Protein AF-0000000081800039 (afdb_homodimer)

Radius of gyration: 27.24 Å; Cα contacts (8 Å, |Δi|>4): 952; chains: 2; bounding box: 46×74×78 Å

Sequence (646 aa):
MVSSIFQVYEIITMNFLQSLIPSRELVWPESHYGKAVTIFIGLASCYAIKRYKNALQRAKRYEVDQFKHTPGVILLHQFSRGKTCINLSPFAIKLETFFRLANIPYKVDCSVPFGPKGKCPWVNFEDGQPMGDSNFILDKIIAEEKAKGSTGRLPPGDALISVREQGALEGIRALMEEQLFWVVVYWRYCLDGCKSFLKSQRFPPFLNFAFPIFMGRGFLKRSRHHGIAVHSPQEIFHIYRKTLKALDDYLGDAEYFCGRLPGTADCGVFGSLAQLMWNAPDTPYKALLTGEFPRLAAYCVRMKERVYPDWDDLISQEYVAIKMVSSIFQVYEIITMNFLQSLIPSRELVWPESHYGKAVTIFIGLASCYAIKRYKNALQRAKRYEVDQFKHTPGVILLHQFSRGKTCINLSPFAIKLETFFRLANIPYKVDCSVPFGPKGKCPWVNFEDGQPMGDSNFILDKIIAEEKAKGSTGRLPPGDALISVREQGALEGIRALMEEQLFWVVVYWRYCLDGCKSFLKSQRFPPFLNFAFPIFMGRGFLKRSRHHGIAVHSPQEIFHIYRKTLKA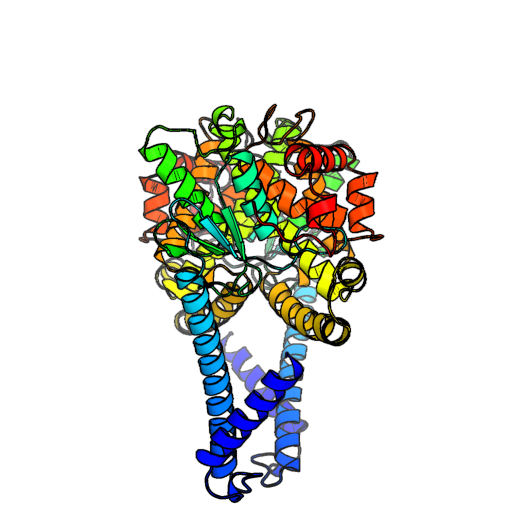LDDYLGDAEYFCGRLPGTADCGVFGSLAQLMWNAPDTPYKALLTGEFPRLAAYCVRMKERVYPDWDDLISQEYVAIK

InterPro domains:
  IPR012336 Thioredoxin-like fold [PF17172] (90-190)
  IPR026928 FAX/IsoI-like [SFLDG01200] (73-313)
  IPR033468 Metaxin, glutathione S-transferase domain [PF17171] (241-303)
  IPR036249 Thioredoxin-like superfamily [SSF52833] (88-140)
  IPR036282 Glutathione S-transferase, C-terminal domain superfamily [SSF47616] (234-306)
  IPR040079 Glutathione transferase family [SFLDS00019] (73-313)
  IPR050931 Mitochondrial Protein Transport Metaxin [PTHR12289] (70-313)

pLDDT: mean 83.5, std 20.31, range [25.29, 98.78]

Foldseek 3Di:
DVVVVVVVVCVCLVVVCCVVVPDPQLPPPPDPVSVVVNVVVVVVSVVVVVVVVVVVLVVVLVVCLVPVQDAQEKEKEAAAQWQFGLHLFLLSQLQLLLCLQLVRHYHYDDPRQQFPVGHDIWIQDNVSDIDDDSVVVVVVVVVVCVVVVHCNRWHPLVVVADPVLVVVLVVLLCLQPVQLVLLLLCCCQAVVLVVLQVVGGDDDPVCVVVVSVVSRVVSCVVSVVSPLNVDDPVVSVVSLLVSLVVVLVQCPPALANSGVTHGSSRSSLLSRVSCLCGRGPPDVSVCCCCPVRVSVVVSNVVSCCVRPVVRNLSSPPPNPPPD/DVVVVVVVVCVCLVVVCCVVVPDPQLPPPPDPVSVVVNVVVVVVSVVVVVVVVVVVLVVVLVVCLVPVQDAQEKEKEAAAQWQFGLHLFLLSQLQLLLCLQLVRHYHYDDPRQQFPVGHDIWIQDNVSDIDDDSVVVVVVVVVVCVVVVHCNRWHPLVVVADPVLVVVLVVLLCLQPVQLVLLLLCCCQAVVLVVLQVVGGDDDPVCVVVVSVVSRVVSCVVSVVSPLNVDDPVVSVVSLLVSLVVVLVQCPPALANSGVTHGSSRSSLLSRVSCLCGRGPPDVSVCCCCPVRVSVVVSNVVSCCVRPVVRNLSSPPPNPPPD

Secondary structure (DSSP, 8-state):
-HHHHHHHHHHHHHHHHHHHS-SGGGSS-SSHHHHHHHHHHHHHHHHHHHHHHHHHHHHHHHHHHHHH--TT-EEEE-PPP-SSSS-S-HHHHHHHHHHHHTT--EEEE-S----TTS-S-EEE-TT--EEE-HHHHHHHHHHHHHHHT--TTS-GGGGG--HHHHHHHHHHHHIIIIIIHHHHHHIIIIISTTHHHHHT----HHHHHHHHHHHHHHHHHHHHHHTGGGS-HHHHHHHHHHHHHHHHHHHTT-SBTTBSS--HHHHHHHHHHHHHHHSSTT-HHHHHHHHH-HHHHHHHHHHHHHH-TTHHHHTSTT-----/-HHHHHHHHHHHHHHHHHHHS-SGGGSS-SSHHHHHHHHHHHHHHHHHHHHHHHHHHHHHHHHHHHHH--TT-EEEE-PPP-SSSS-S-HHHHHHHHHHHHTT--EEEE-S----TTS-S-EEE-TT--EEE-HHHHHHHHHHHHHHTT--TTS-GGGGG--HHHHHHHHHHHHIIIIIIHHHHHHIIIIISTTHHHHHT----HHHHHHHHHHHHHHHHHHHHHHTGGGS-HHHHHHHHHHHHHHHHHHHTT-SBTTBSS--HHHHHHHHHHHHHHHSSTT-HHHHHHHHH-HHHHHHHHHHHHHH-TTHHHHTSTT-----

Organism: Hyalella azteca (NCBI:txid294128)

Nearest PDB structures (foldseek):
  3ubk-assembly1_A  TM=6.617E-01  e=1.914E-06  Leptospira interrogans serovar Lai str. 56601
  4xt0-assembly1_A-2  TM=6.386E-01  e=3.056E-06  Sphingobium sp. SYK-6
  4png-assembly1_A  TM=5.728E-01  e=1.244E-05  Drosophila melanogaster
  8k2p-assembly1_A  TM=6.434E-01  e=2.411E-04  Colletotrichum tofieldiae
  3ubk-assembly1_A  TM=6.617E-01  e=1.914E-06  Leptospira interrogans serovar Lai str. 56601

Structure (mmCIF, N/CA/C/O backbone):
data_AF-0000000081800039-model_v1
#
loop_
_entity.id
_entity.type
_entity.pdbx_description
1 polymer 'Failed axon connections homolog'
#
loop_
_atom_site.group_PDB
_atom_site.id
_atom_site.type_symbol
_atom_site.label_atom_id
_atom_site.label_alt_id
_atom_site.label_comp_id
_atom_site.label_asym_id
_atom_site.label_entity_id
_atom_site.label_seq_id
_atom_site.pdbx_PDB_ins_code
_atom_site.Cartn_x
_atom_site.Cartn_y
_atom_site.Cartn_z
_atom_site.occupancy
_atom_site.B_iso_or_equiv
_atom_site.auth_seq_id
_atom_site.auth_comp_id
_atom_site.auth_asym_id
_atom_site.auth_atom_id
_atom_site.pdbx_PDB_model_num
ATOM 1 N N . MET A 1 1 ? 5.235 22.314 33.728 1 25.37 1 MET A N 1
ATOM 2 C CA . MET A 1 1 ? 3.897 21.784 33.972 1 25.37 1 MET A CA 1
ATOM 3 C C . MET A 1 1 ? 3.84 20.29 33.668 1 25.37 1 MET A C 1
ATOM 5 O O . MET A 1 1 ? 2.977 19.58 34.186 1 25.37 1 MET A O 1
ATOM 9 N N . VAL A 1 2 ? 4.815 19.831 32.882 1 30.84 2 VAL A N 1
ATOM 10 C CA . VAL A 1 2 ? 4.945 18.433 32.484 1 30.84 2 VAL A CA 1
ATOM 11 C C . VAL A 1 2 ? 5.578 17.63 33.618 1 30.84 2 VAL A C 1
ATOM 13 O O . VAL A 1 2 ? 5.276 16.447 33.794 1 30.84 2 VAL A O 1
ATOM 16 N N . SER A 1 3 ? 6.399 18.248 34.445 1 36.48 3 SER A N 1
ATOM 17 C CA . SER A 1 3 ? 7.013 17.569 35.581 1 36.48 3 SER A CA 1
ATOM 18 C C . SER A 1 3 ? 5.967 17.167 36.616 1 36.48 3 SER A C 1
ATOM 20 O O . SER A 1 3 ? 6.06 16.093 37.215 1 36.48 3 SER A O 1
ATOM 22 N N . SER A 1 4 ? 4.932 18.09 36.72 1 36.6 4 SER A N 1
ATOM 23 C CA . SER A 1 4 ? 3.949 17.903 37.782 1 36.6 4 SER A CA 1
ATOM 24 C C . SER A 1 4 ? 2.95 16.807 37.425 1 36.6 4 SER A C 1
ATOM 26 O O . SER A 1 4 ? 2.491 16.069 38.299 1 36.6 4 SER A O 1
ATOM 28 N N . ILE A 1 5 ? 2.683 16.644 36.121 1 32.26 5 ILE A N 1
ATOM 29 C CA . ILE A 1 5 ? 1.642 15.695 35.745 1 32.26 5 ILE A CA 1
ATOM 30 C C . ILE A 1 5 ? 2.191 14.272 35.813 1 32.26 5 ILE A C 1
ATOM 32 O O . ILE A 1 5 ? 1.505 13.356 36.272 1 32.26 5 ILE A O 1
ATOM 36 N N . PHE A 1 6 ? 3.473 14.016 35.589 1 36.51 6 PHE A N 1
ATOM 37 C CA . PHE A 1 6 ? 4.074 12.704 35.796 1 36.51 6 PHE A CA 1
ATOM 38 C C . PHE A 1 6 ? 4.1 12.348 37.278 1 36.51 6 PHE A C 1
ATOM 40 O O . PHE A 1 6 ? 3.906 11.188 37.647 1 36.51 6 PHE A O 1
ATOM 47 N N . GLN A 1 7 ? 4.278 13.366 38.124 1 37 7 GLN A N 1
ATOM 48 C CA . GLN A 1 7 ? 4.271 13.13 39.563 1 37 7 GLN A CA 1
ATOM 49 C C . GLN A 1 7 ? 2.876 12.752 40.052 1 37 7 GLN A C 1
ATOM 51 O O . GLN A 1 7 ? 2.725 11.856 40.886 1 37 7 GLN A O 1
ATOM 56 N N . VAL A 1 8 ? 1.864 13.343 39.434 1 37.46 8 VAL A N 1
ATOM 57 C CA . VAL A 1 8 ? 0.501 13.058 39.869 1 37.46 8 VAL A CA 1
ATOM 58 C C . VAL A 1 8 ? 0.077 11.678 39.371 1 37.46 8 VAL A C 1
ATOM 60 O O . VAL A 1 8 ? -0.529 10.902 40.113 1 37.46 8 VAL A O 1
ATOM 63 N N . TYR A 1 9 ? 0.511 11.294 38.206 1 35.19 9 TYR A N 1
ATOM 64 C CA . TYR A 1 9 ? 0.153 9.981 37.682 1 35.19 9 TYR A CA 1
ATOM 65 C C . TYR A 1 9 ? 0.845 8.873 38.468 1 35.19 9 TYR A C 1
ATOM 67 O O . TYR A 1 9 ? 0.241 7.836 38.754 1 35.19 9 TYR A O 1
ATOM 75 N N . GLU A 1 10 ? 2.1 9.004 38.838 1 38.59 10 GLU A N 1
ATOM 76 C CA . GLU A 1 10 ? 2.753 8.056 39.736 1 38.59 10 GLU A CA 1
ATOM 77 C C . GLU A 1 10 ? 2.019 7.966 41.071 1 38.59 10 GLU A C 1
ATOM 79 O O . GLU A 1 10 ? 1.805 6.871 41.595 1 38.59 10 GLU A O 1
ATOM 84 N N . ILE A 1 11 ? 1.567 9.13 41.486 1 38.72 11 ILE A N 1
ATOM 85 C CA . ILE A 1 11 ? 0.895 9.164 42.78 1 38.72 11 ILE A CA 1
ATOM 86 C C . ILE A 1 11 ? -0.474 8.497 42.669 1 38.72 11 ILE A C 1
ATOM 88 O O . ILE A 1 11 ? -0.845 7.682 43.517 1 38.72 11 ILE A O 1
ATOM 92 N N . ILE A 1 12 ? -1.167 8.777 41.571 1 39.24 12 ILE A N 1
ATOM 93 C CA . ILE A 1 12 ? -2.514 8.222 41.482 1 39.24 12 ILE A CA 1
ATOM 94 C C . ILE A 1 12 ? -2.436 6.722 41.206 1 39.24 12 ILE A C 1
ATOM 96 O O . ILE A 1 12 ? -3.138 5.93 41.839 1 39.24 12 ILE A O 1
ATOM 100 N N . THR A 1 13 ? -1.511 6.364 40.308 1 39.95 13 THR A N 1
ATOM 101 C CA . THR A 1 13 ? -1.377 4.934 40.056 1 39.95 13 THR A CA 1
ATOM 102 C C . THR A 1 13 ? -0.859 4.212 41.297 1 39.95 13 THR A C 1
ATOM 104 O O . THR A 1 13 ? -1.351 3.137 41.647 1 39.95 13 THR A O 1
ATOM 107 N N . MET A 1 14 ? 0.099 4.855 41.913 1 39.78 14 MET A N 1
ATOM 108 C CA . MET A 1 14 ? 0.587 4.251 43.15 1 39.78 14 MET A CA 1
ATOM 109 C C . MET A 1 14 ? -0.498 4.254 44.222 1 39.78 14 MET A C 1
ATOM 111 O O . MET A 1 14 ? -0.669 3.267 44.94 1 39.78 14 MET A O 1
ATOM 115 N N . ASN A 1 15 ? -1.207 5.367 44.298 1 40.31 15 ASN A N 1
ATOM 116 C CA . ASN A 1 15 ? -2.276 5.416 45.29 1 40.31 15 ASN A CA 1
ATOM 117 C C . ASN A 1 15 ? -3.415 4.466 44.933 1 40.31 15 ASN A C 1
ATOM 119 O O . ASN A 1 15 ? -3.965 3.793 45.807 1 40.31 15 ASN A O 1
ATOM 123 N N . PHE A 1 16 ? -3.808 4.447 43.664 1 40.33 16 PHE A N 1
ATOM 124 C CA . PHE A 1 16 ? -4.88 3.549 43.25 1 40.33 16 PHE A CA 1
ATOM 125 C C . PHE A 1 16 ? -4.466 2.093 43.429 1 40.33 16 PHE A C 1
ATOM 127 O O . PHE A 1 16 ? -5.234 1.284 43.954 1 40.33 16 PHE A O 1
ATOM 134 N N . LEU A 1 17 ? -3.268 1.771 42.953 1 40.69 17 LEU A N 1
ATOM 135 C CA . LEU A 1 17 ? -2.762 0.437 43.256 1 40.69 17 LEU A CA 1
ATOM 136 C C . LEU A 1 17 ? -2.716 0.203 44.762 1 40.69 17 LEU A C 1
ATOM 138 O O . LEU A 1 17 ? -3.013 -0.897 45.234 1 40.69 17 LEU A O 1
ATOM 142 N N . GLN A 1 18 ? -2.312 1.227 45.421 1 39.79 18 GLN A N 1
ATOM 143 C CA . GLN A 1 18 ? -2.31 1.128 46.877 1 39.79 18 GLN A CA 1
ATOM 144 C C . GLN A 1 18 ? -3.727 0.956 47.419 1 39.79 18 GLN A C 1
ATOM 146 O O . GLN A 1 18 ? -3.932 0.289 48.435 1 39.79 18 GLN A O 1
ATOM 151 N N . SER A 1 19 ? -4.677 1.7 46.871 1 41.22 19 SER A N 1
ATOM 152 C CA . SER A 1 19 ? -6.034 1.568 47.392 1 41.22 19 SER A CA 1
ATOM 153 C C . SER A 1 19 ? -6.629 0.207 47.048 1 41.22 19 SER A C 1
ATOM 155 O O . SER A 1 19 ? -7.463 -0.318 47.789 1 41.22 19 SER A O 1
ATOM 157 N N . LEU A 1 20 ? -6.502 -0.237 45.818 1 39.31 20 LEU A N 1
ATOM 158 C CA . LEU A 1 20 ? -7.097 -1.512 45.431 1 39.31 20 LEU A CA 1
ATOM 159 C C . LEU A 1 20 ? -6.352 -2.677 46.072 1 39.31 20 LEU A C 1
ATOM 161 O O . LEU A 1 20 ? -6.897 -3.776 46.196 1 39.31 20 LEU A O 1
ATOM 165 N N . ILE A 1 21 ? -5.015 -2.59 46.016 1 38.32 21 ILE A N 1
ATOM 166 C CA . ILE A 1 21 ? -4.283 -3.645 46.711 1 38.32 21 ILE A CA 1
ATOM 167 C C . ILE A 1 21 ? -4.129 -3.28 48.186 1 38.32 21 ILE A C 1
ATOM 169 O O . ILE A 1 21 ? -3.394 -2.35 48.528 1 38.32 21 ILE A O 1
ATOM 173 N N . PRO A 1 22 ? -5.256 -3.445 48.948 1 35.09 22 PRO A N 1
ATOM 174 C CA . PRO A 1 22 ? -5.038 -3.15 50.366 1 35.09 22 PRO A CA 1
ATOM 175 C C . PRO A 1 22 ? -3.64 -3.541 50.842 1 35.09 22 PRO A C 1
ATOM 177 O O . PRO A 1 22 ? -2.949 -2.733 51.468 1 35.09 22 PRO A O 1
ATOM 180 N N . SER A 1 23 ? -3.619 -4.883 51.487 1 36.12 23 SER A N 1
ATOM 181 C CA . SER A 1 23 ? -2.516 -5.362 52.313 1 36.12 23 SER A CA 1
ATOM 182 C C . SER A 1 23 ? -1.24 -5.522 51.493 1 36.12 23 SER A C 1
ATOM 184 O O . SER A 1 23 ? -1.29 -5.927 50.33 1 36.12 23 SER A O 1
ATOM 186 N N . ARG A 1 24 ? 0.014 -4.94 51.925 1 36.71 24 ARG A N 1
ATOM 187 C CA . ARG A 1 24 ? 1.427 -4.994 51.564 1 36.71 24 ARG A CA 1
ATOM 188 C C . ARG A 1 24 ? 1.789 -6.35 50.969 1 36.71 24 ARG A C 1
ATOM 190 O O . ARG A 1 24 ? 2.911 -6.548 50.499 1 36.71 24 ARG A O 1
ATOM 197 N N . GLU A 1 25 ? 0.974 -7.391 51.321 1 35.09 25 GLU A N 1
ATOM 198 C CA . GLU A 1 25 ? 1.341 -8.776 51.04 1 35.09 25 GLU A CA 1
ATOM 199 C C . GLU A 1 25 ? 1.213 -9.09 49.552 1 35.09 25 GLU A C 1
ATOM 201 O O . GLU A 1 25 ? 1.338 -10.246 49.144 1 35.09 25 GLU A O 1
ATOM 206 N N . LEU A 1 26 ? 0.618 -8.295 48.802 1 38.69 26 LEU A N 1
ATOM 207 C CA . LEU A 1 26 ? 0.371 -8.627 47.403 1 38.69 26 LEU A CA 1
ATOM 208 C C . LEU A 1 26 ? 1.673 -8.638 46.609 1 38.69 26 LEU A C 1
ATOM 210 O O . LEU A 1 26 ? 1.653 -8.66 45.376 1 38.69 26 LEU A O 1
ATOM 214 N N . VAL A 1 27 ? 2.783 -8.112 47.262 1 35.82 27 VAL A N 1
ATOM 215 C CA . VAL A 1 27 ? 4.079 -8.232 46.604 1 35.82 27 VAL A CA 1
ATOM 216 C C . VAL A 1 27 ? 4.206 -9.611 45.96 1 35.82 27 VAL A C 1
ATOM 218 O O . VAL A 1 27 ? 3.385 -10.497 46.208 1 35.82 27 VAL A O 1
ATOM 221 N N . TRP A 1 28 ? 5.541 -10.252 46.179 1 39.25 28 TRP A N 1
ATOM 222 C CA . TRP A 1 28 ? 6.113 -11.462 45.598 1 39.25 28 TRP A CA 1
ATOM 223 C C . TRP A 1 28 ? 5.317 -12.694 46.015 1 39.25 28 TRP A C 1
ATOM 225 O O . TRP A 1 28 ? 5.486 -13.204 47.125 1 39.25 28 TRP A O 1
ATOM 235 N N . PRO A 1 29 ? 4.131 -12.949 45.539 1 45.16 29 PRO A N 1
ATOM 236 C CA . PRO A 1 29 ? 3.302 -14.001 46.132 1 45.16 29 PRO A CA 1
ATOM 237 C C . PRO A 1 29 ? 3.961 -15.377 46.068 1 45.16 29 PRO A C 1
ATOM 239 O O . PRO A 1 29 ? 4.613 -15.708 45.074 1 45.16 29 PRO A O 1
ATOM 242 N N . GLU A 1 30 ? 4.527 -15.89 47.118 1 48.54 30 GLU A N 1
ATOM 243 C CA . GLU A 1 30 ? 5.107 -17.221 47.263 1 48.54 30 GLU A CA 1
ATOM 244 C C . GLU A 1 30 ? 4.215 -18.284 46.627 1 48.54 30 GLU A C 1
ATOM 246 O O . GLU A 1 30 ? 4.703 -19.326 46.183 1 48.54 30 GLU A O 1
ATOM 251 N N . SER A 1 31 ? 2.881 -18.19 46.606 1 48.78 31 SER A N 1
ATOM 252 C CA . SER A 1 31 ? 2.008 -19.249 46.11 1 48.78 31 SER A CA 1
ATOM 253 C C . SER A 1 31 ? 1.636 -19.02 44.649 1 48.78 31 SER A C 1
ATOM 255 O O . SER A 1 31 ? 1.702 -17.892 44.155 1 48.78 31 SER A O 1
ATOM 257 N N . HIS A 1 32 ? 1.542 -20.163 43.821 1 49.86 32 HIS A N 1
ATOM 258 C CA . HIS A 1 32 ? 1.099 -20.125 42.432 1 49.86 32 HIS A CA 1
ATOM 259 C C . HIS A 1 32 ? -0.127 -19.232 42.269 1 49.86 32 HIS A C 1
ATOM 261 O O . HIS A 1 32 ? -0.242 -18.504 41.281 1 49.86 32 HIS A O 1
ATOM 267 N N . TYR A 1 33 ? -0.957 -19.368 43.353 1 51.63 33 TYR A N 1
ATOM 268 C CA . TYR A 1 33 ? -2.156 -18.538 43.359 1 51.63 33 TYR A CA 1
ATOM 269 C C . TYR A 1 33 ? -1.799 -17.063 43.495 1 51.63 33 TYR A C 1
ATOM 271 O O . TYR A 1 33 ? -2.393 -16.21 42.832 1 51.63 33 TYR A O 1
ATOM 279 N N . GLY A 1 34 ? -0.883 -16.818 44.207 1 49.63 34 GLY A N 1
ATOM 280 C CA . GLY A 1 34 ? -0.464 -15.439 44.403 1 49.63 34 GLY A CA 1
ATOM 281 C C . GLY A 1 34 ? 0.16 -14.823 43.165 1 49.63 34 GLY A C 1
ATOM 282 O O . GLY A 1 34 ? -0.112 -13.666 42.837 1 49.63 34 GLY A O 1
ATOM 283 N N . LYS A 1 35 ? 0.917 -15.608 42.449 1 51.29 35 LYS A N 1
ATOM 284 C CA . LYS A 1 35 ? 1.538 -15.128 41.218 1 51.29 35 LYS A CA 1
ATOM 285 C C . LYS A 1 35 ? 0.489 -14.861 40.141 1 51.29 35 LYS A C 1
ATOM 287 O O . LYS A 1 35 ? 0.547 -13.843 39.449 1 51.29 35 LYS A O 1
ATOM 292 N N . ALA A 1 36 ? -0.396 -15.877 40.125 1 54.34 36 ALA A N 1
ATOM 293 C CA . ALA A 1 36 ? -1.484 -15.683 39.169 1 54.34 36 ALA A CA 1
ATOM 294 C C . ALA A 1 36 ? -2.268 -14.412 39.481 1 54.34 36 ALA A C 1
ATOM 296 O O . ALA A 1 36 ? -2.607 -13.647 38.575 1 54.34 36 ALA A O 1
ATOM 297 N N . VAL A 1 37 ? -2.414 -14.187 40.717 1 55.21 37 VAL A N 1
ATOM 298 C CA . VAL A 1 37 ? -3.164 -13.013 41.153 1 55.21 37 VAL A CA 1
ATOM 299 C C . VAL A 1 37 ? -2.358 -11.748 40.865 1 55.21 37 VAL A C 1
ATOM 301 O O . VAL A 1 37 ? -2.91 -10.742 40.413 1 55.21 37 VAL A O 1
ATOM 304 N N . THR A 1 38 ? -1.085 -11.85 40.972 1 53.27 38 THR A N 1
ATOM 305 C CA . THR A 1 38 ? -0.231 -10.697 40.709 1 53.27 38 THR A CA 1
ATOM 306 C C . THR A 1 38 ? -0.217 -10.363 39.22 1 53.27 38 THR A C 1
ATOM 308 O O . THR A 1 38 ? -0.294 -9.192 38.841 1 53.27 38 THR A O 1
ATOM 311 N N . ILE A 1 39 ? -0.075 -11.437 38.484 1 54.27 39 ILE A N 1
ATOM 312 C CA . ILE A 1 39 ? -0.104 -11.224 37.042 1 54.27 39 ILE A CA 1
ATOM 313 C C . ILE A 1 39 ? -1.457 -10.646 36.633 1 54.27 39 ILE A C 1
ATOM 315 O O . ILE A 1 39 ? -1.522 -9.708 35.834 1 54.27 39 ILE A O 1
ATOM 319 N N . PHE A 1 40 ? -2.41 -11.219 37.327 1 55.48 40 PHE A N 1
ATOM 320 C CA . PHE A 1 40 ? -3.747 -10.721 37.025 1 55.48 40 PHE A CA 1
ATOM 321 C C . PHE A 1 40 ? -3.887 -9.261 37.438 1 55.48 40 PHE A C 1
ATOM 323 O O . PHE A 1 40 ? -4.429 -8.447 36.687 1 55.48 40 PHE A O 1
ATOM 330 N N . ILE A 1 41 ? -3.371 -8.955 38.566 1 55.01 41 ILE A N 1
ATOM 331 C CA . ILE A 1 41 ? -3.443 -7.583 39.056 1 55.01 41 ILE A CA 1
ATOM 332 C C . ILE A 1 41 ? -2.601 -6.672 38.166 1 55.01 41 ILE A C 1
ATOM 334 O O . ILE A 1 41 ? -3.014 -5.555 37.843 1 55.01 41 ILE A O 1
ATOM 338 N N . GLY A 1 42 ? -1.503 -7.181 37.785 1 54.19 42 GLY A N 1
ATOM 339 C CA . GLY A 1 42 ? -0.665 -6.415 36.876 1 54.19 42 GLY A CA 1
ATOM 340 C C . GLY A 1 42 ? -1.33 -6.139 35.541 1 54.19 42 GLY A C 1
ATOM 341 O O . GLY A 1 42 ? -1.316 -5.005 35.057 1 54.19 42 GLY A O 1
ATOM 342 N N . LEU A 1 43 ? -1.872 -7.241 35.051 1 57.33 43 LEU A N 1
ATOM 343 C CA . LEU A 1 43 ? -2.58 -7.095 33.784 1 57.33 43 LEU A CA 1
ATOM 344 C C . LEU A 1 43 ? -3.79 -6.18 33.94 1 57.33 43 LEU A C 1
ATOM 346 O O . LEU A 1 43 ? -4.058 -5.345 33.073 1 57.33 43 LEU A O 1
ATOM 350 N N . ALA A 1 44 ? -4.426 -6.436 35.035 1 56.7 44 ALA A N 1
ATOM 351 C CA . ALA A 1 44 ? -5.581 -5.591 35.332 1 56.7 44 ALA A CA 1
ATOM 352 C C . ALA A 1 44 ? -5.162 -4.135 35.515 1 56.7 44 ALA A C 1
ATOM 354 O O . ALA A 1 44 ? -5.845 -3.222 35.044 1 56.7 44 ALA A O 1
ATOM 355 N N . SER A 1 45 ? -4.041 -3.936 36.083 1 57.06 45 SER A N 1
ATOM 356 C CA . SER A 1 45 ? -3.536 -2.582 36.28 1 57.06 45 SER A CA 1
ATOM 357 C C . SER A 1 45 ? -3.115 -1.951 34.957 1 57.06 45 SER A C 1
ATOM 359 O O . SER A 1 45 ? -3.409 -0.782 34.698 1 57.06 45 SER A O 1
ATOM 361 N N . CYS A 1 46 ? -2.44 -2.739 34.126 1 58.25 46 CYS A N 1
ATOM 362 C CA . CYS A 1 46 ? -2.046 -2.236 32.814 1 58.25 46 CYS A CA 1
ATOM 363 C C . CYS A 1 46 ? -3.268 -1.901 31.969 1 58.25 46 CYS A C 1
ATOM 365 O O . CYS A 1 46 ? -3.297 -0.871 31.292 1 58.25 46 CYS A O 1
ATOM 367 N N . TYR A 1 47 ? -4.165 -2.79 32.065 1 58.95 47 TYR A N 1
ATOM 368 C CA . TYR A 1 47 ? -5.42 -2.54 31.364 1 58.95 47 TYR A CA 1
ATOM 369 C C . TYR A 1 47 ? -6.112 -1.297 31.909 1 58.95 47 TYR A C 1
ATOM 371 O O . TYR A 1 47 ? -6.605 -0.466 31.142 1 58.95 47 TYR A O 1
ATOM 379 N N . ALA A 1 48 ? -6.134 -1.225 33.198 1 58.23 48 ALA A N 1
ATOM 380 C CA . ALA A 1 48 ? -6.748 -0.066 33.84 1 58.23 48 ALA A CA 1
ATOM 381 C C . ALA A 1 48 ? -6.012 1.219 33.471 1 58.23 48 ALA A C 1
ATOM 383 O O . ALA A 1 48 ? -6.64 2.247 33.206 1 58.23 48 ALA A O 1
ATOM 384 N N . ILE A 1 49 ? -4.742 1.142 33.351 1 57.16 49 ILE A N 1
ATOM 385 C CA . ILE A 1 49 ? -3.938 2.301 32.977 1 57.16 49 ILE A CA 1
ATOM 386 C C . ILE A 1 49 ? -4.219 2.676 31.523 1 57.16 49 ILE A C 1
ATOM 388 O O . ILE A 1 49 ? -4.406 3.852 31.204 1 57.16 49 ILE A O 1
ATOM 392 N N . LYS A 1 50 ? -4.245 1.663 30.745 1 58.35 50 LYS A N 1
ATOM 393 C CA . LYS A 1 50 ? -4.563 1.912 29.342 1 58.35 50 LYS A CA 1
ATOM 394 C C . LYS A 1 50 ? -5.952 2.528 29.195 1 58.35 50 LYS A C 1
ATOM 396 O O . LYS A 1 50 ? -6.138 3.476 28.429 1 58.35 50 LYS A O 1
ATOM 401 N N . ARG A 1 51 ? -6.848 1.957 29.925 1 59.68 51 ARG A N 1
ATOM 402 C CA . ARG A 1 51 ? -8.208 2.483 29.877 1 59.68 51 ARG A CA 1
ATOM 403 C C . ARG A 1 51 ? -8.265 3.905 30.427 1 59.68 51 ARG A C 1
ATOM 405 O O . ARG A 1 51 ? -8.984 4.753 29.896 1 59.68 51 ARG A O 1
ATOM 412 N N . TYR A 1 52 ? -7.584 4.08 31.456 1 57.63 52 TYR A N 1
ATOM 413 C CA . TYR A 1 52 ? -7.535 5.41 32.053 1 57.63 52 TYR A CA 1
ATOM 414 C C . TYR A 1 52 ? -6.902 6.414 31.096 1 57.63 52 TYR A C 1
ATOM 416 O O . TYR A 1 52 ? -7.422 7.516 30.909 1 57.63 52 TYR A O 1
ATOM 424 N N . LYS A 1 53 ? -5.861 6.01 30.435 1 60 53 LYS A N 1
ATOM 425 C CA . LYS A 1 53 ? -5.207 6.875 29.458 1 60 53 LYS A CA 1
ATOM 426 C C . LYS A 1 53 ? -6.136 7.184 28.288 1 60 53 LYS A C 1
ATOM 428 O O . LYS A 1 53 ? -6.209 8.327 27.831 1 60 53 LYS A O 1
ATOM 433 N N . ASN A 1 54 ? -6.825 6.211 27.892 1 62.99 54 ASN A N 1
ATOM 434 C CA . ASN A 1 54 ? -7.794 6.416 26.821 1 62.99 54 ASN A CA 1
ATOM 435 C C . ASN A 1 54 ? -8.904 7.373 27.245 1 62.99 54 ASN A C 1
ATOM 437 O O . ASN A 1 54 ? -9.343 8.211 26.455 1 62.99 54 ASN A O 1
ATOM 441 N N . ALA A 1 55 ? -9.267 7.143 28.494 1 60.73 55 ALA A N 1
ATOM 442 C CA . ALA A 1 55 ? -10.319 8.008 29.022 1 60.73 55 ALA A CA 1
ATOM 443 C C . ALA A 1 55 ? -9.839 9.453 29.129 1 60.73 55 ALA A C 1
ATOM 445 O O . ALA A 1 55 ? -10.578 10.385 28.805 1 60.73 55 ALA A O 1
ATOM 446 N N . LEU A 1 56 ? -8.62 9.576 29.52 1 61.53 56 LEU A N 1
ATOM 447 C CA . LEU A 1 56 ? -8.053 10.916 29.623 1 61.53 56 LEU A CA 1
ATOM 448 C C . LEU A 1 56 ? -7.934 11.564 28.248 1 61.53 56 LEU A C 1
ATOM 450 O O . LEU A 1 56 ? -8.233 12.749 28.087 1 61.53 56 LEU A O 1
ATOM 454 N N . GLN A 1 57 ? -7.534 10.813 27.333 1 64.23 57 GLN A N 1
ATOM 455 C CA . GLN A 1 57 ? -7.405 11.331 25.975 1 64.23 57 GLN A CA 1
ATOM 456 C C . GLN A 1 57 ? -8.764 11.733 25.408 1 64.23 57 GLN A C 1
ATOM 458 O O . GLN A 1 57 ? -8.882 12.759 24.734 1 64.23 57 GLN A O 1
ATOM 463 N N . ARG A 1 58 ? -9.691 10.949 25.741 1 66.15 58 ARG A N 1
ATOM 464 C CA . ARG A 1 58 ? -11.042 11.275 25.297 1 66.15 58 ARG A CA 1
ATOM 465 C C . ARG A 1 58 ? -11.541 12.555 25.958 1 66.15 58 ARG A C 1
ATOM 467 O O . ARG A 1 58 ? -12.175 13.389 25.308 1 66.15 58 ARG A O 1
ATOM 474 N N . ALA A 1 59 ? -11.268 12.637 27.228 1 61.52 59 ALA A N 1
ATOM 475 C CA . ALA A 1 59 ? -11.681 13.831 27.959 1 61.52 59 ALA A CA 1
ATOM 476 C C . ALA A 1 59 ? -11.01 15.08 27.394 1 61.52 59 ALA A C 1
ATOM 478 O O . ALA A 1 59 ? -11.654 16.12 27.235 1 61.52 59 ALA A O 1
ATOM 479 N N . LYS A 1 60 ? -9.826 14.969 27.113 1 66.64 60 LYS A N 1
ATOM 480 C CA . LYS A 1 60 ? -9.097 16.096 26.539 1 66.64 60 LYS A CA 1
ATOM 481 C C . LYS A 1 60 ? -9.647 16.464 25.164 1 66.64 60 LYS A C 1
ATOM 483 O O . LYS A 1 60 ? -9.776 17.645 24.837 1 66.64 60 LYS A O 1
ATOM 488 N N . ARG A 1 61 ? -9.968 15.524 24.409 1 68.23 61 ARG A N 1
ATOM 489 C CA . ARG A 1 61 ? -10.549 15.769 23.093 1 68.23 61 ARG A CA 1
ATOM 490 C C . ARG A 1 61 ? -11.87 16.522 23.21 1 68.23 61 ARG A C 1
ATOM 492 O O . ARG A 1 61 ? -12.139 17.439 22.431 1 68.23 61 ARG A O 1
ATOM 499 N N . TYR A 1 62 ? -12.574 16.014 24.159 1 63.69 62 TYR A N 1
ATOM 500 C CA . TYR A 1 62 ? -13.871 16.644 24.378 1 63.69 62 TYR A CA 1
ATOM 501 C C . TYR A 1 62 ? -13.706 18.099 24.798 1 63.69 62 TYR A C 1
ATOM 503 O O . TYR A 1 62 ? -14.457 18.97 24.352 1 63.69 62 TYR A O 1
ATOM 511 N N . GLU A 1 63 ? -12.758 18.294 25.615 1 61.7 63 GLU A N 1
ATOM 512 C CA . GLU A 1 63 ? -12.511 19.652 26.09 1 61.7 63 GLU A CA 1
ATOM 513 C C . GLU A 1 63 ? -12.083 20.568 24.948 1 61.7 63 GLU A C 1
ATOM 515 O O . GLU A 1 63 ? -12.555 21.702 24.844 1 61.7 63 GLU A O 1
ATOM 520 N N . VAL A 1 64 ? -11.244 20.084 24.161 1 64.13 64 VAL A N 1
ATOM 521 C CA . VAL A 1 64 ? -10.76 20.881 23.038 1 64.13 64 VAL A CA 1
ATOM 522 C C . VAL A 1 64 ? -11.908 21.164 22.072 1 64.13 64 VAL A C 1
ATOM 524 O O . VAL A 1 64 ? -12.022 22.271 21.541 1 64.13 64 VAL A O 1
ATOM 527 N N . ASP A 1 65 ? -12.7 20.176 21.873 1 60.7 65 ASP A N 1
ATOM 528 C CA . ASP A 1 65 ? -13.847 20.296 20.978 1 60.7 65 ASP A CA 1
ATOM 529 C C . ASP A 1 65 ? -14.764 21.438 21.411 1 60.7 65 ASP A C 1
ATOM 531 O O . ASP A 1 65 ? -15.261 22.193 20.573 1 60.7 65 ASP A O 1
ATOM 535 N N . GLN A 1 66 ? -14.984 21.515 22.647 1 58.04 66 GLN A N 1
ATOM 536 C CA . GLN A 1 66 ? -15.926 22.498 23.172 1 58.04 66 GLN A CA 1
ATOM 537 C C . GLN A 1 66 ? -15.338 23.905 23.123 1 58.04 66 GLN A C 1
ATOM 539 O O . GLN A 1 66 ? -16.063 24.88 22.914 1 58.04 66 GLN A O 1
ATOM 544 N N . PHE A 1 67 ? -14.048 23.977 23.208 1 55.81 67 PHE A N 1
ATOM 545 C CA . PHE A 1 67 ? -13.511 25.312 23.443 1 55.81 67 PHE A CA 1
ATOM 546 C C . PHE A 1 67 ? -12.929 25.895 22.161 1 55.81 67 PHE A C 1
ATOM 548 O O . PHE A 1 67 ? -12.791 27.113 22.033 1 55.81 67 PHE A O 1
ATOM 555 N N . LYS A 1 68 ? -12.785 25.048 21.229 1 64.19 68 LYS A N 1
ATOM 556 C CA . LYS A 1 68 ? -12.066 25.578 20.074 1 64.19 68 LYS A CA 1
ATOM 557 C C . LYS A 1 68 ? -12.941 25.556 18.824 1 64.19 68 LYS A C 1
ATOM 559 O O . LYS A 1 68 ? -12.477 25.883 17.729 1 64.19 68 LYS A O 1
ATOM 564 N N . HIS A 1 69 ? -14.223 25.33 19.097 1 71.64 69 HIS A N 1
ATOM 565 C CA . HIS A 1 69 ? -15.082 25.195 17.926 1 71.64 69 HIS A CA 1
ATOM 566 C C . HIS A 1 69 ? -15.522 26.559 17.405 1 71.64 69 HIS A C 1
ATOM 568 O O . HIS A 1 69 ? -16.044 27.379 18.164 1 71.64 69 HIS A O 1
ATOM 574 N N . THR A 1 70 ? -15.087 26.999 16.276 1 74.58 70 THR A N 1
ATOM 575 C CA . THR A 1 70 ? -15.532 28.166 15.521 1 74.58 70 THR A CA 1
ATOM 576 C C . THR A 1 70 ? -16.422 27.747 14.354 1 74.58 70 THR A C 1
ATOM 578 O O . THR A 1 70 ? -16.025 26.924 13.527 1 74.58 70 THR A O 1
ATOM 581 N N . PRO A 1 71 ? -17.644 28.28 14.362 1 79.22 71 PRO A N 1
ATOM 582 C CA . PRO A 1 71 ? -18.551 27.885 13.282 1 79.22 71 PRO A CA 1
ATOM 583 C C . PRO A 1 71 ? -17.952 28.11 11.896 1 79.22 71 PRO A C 1
ATOM 585 O O . PRO A 1 71 ? -17.289 29.124 11.663 1 79.22 71 PRO A O 1
ATOM 588 N N . GLY A 1 72 ? -18.02 27.152 11.05 1 84.39 72 GLY A N 1
ATOM 589 C CA . GLY A 1 72 ? -17.571 27.271 9.672 1 84.39 72 GLY A CA 1
ATOM 590 C C . GLY A 1 72 ? -16.098 26.957 9.494 1 84.39 72 GLY A C 1
ATOM 591 O O . GLY A 1 72 ? -15.574 27.022 8.381 1 84.39 72 GLY A O 1
ATOM 592 N N . VAL A 1 73 ? -15.487 26.695 10.644 1 91.37 73 VAL A N 1
ATOM 593 C CA . VAL A 1 73 ? -14.05 26.448 10.598 1 91.37 73 VAL A CA 1
ATOM 594 C C . VAL A 1 73 ? -13.757 25.018 11.045 1 91.37 73 VAL A C 1
ATOM 596 O O . VAL A 1 73 ? -14.306 24.549 12.045 1 91.37 73 VAL A O 1
ATOM 599 N N . ILE A 1 74 ? -12.981 24.326 10.254 1 94.44 74 ILE A N 1
ATOM 600 C CA . ILE A 1 74 ? -12.571 22.973 10.614 1 94.44 74 ILE A CA 1
ATOM 601 C C . ILE A 1 74 ? -11.38 23.031 11.568 1 94.44 74 ILE A C 1
ATOM 603 O O . ILE A 1 74 ? -10.448 23.812 11.36 1 94.44 74 ILE A O 1
ATOM 607 N N . LEU A 1 75 ? -11.449 22.321 12.656 1 94.28 75 LEU A N 1
ATOM 608 C CA . LEU A 1 75 ? -10.321 22.217 13.575 1 94.28 75 LEU A CA 1
ATOM 609 C C . LEU A 1 75 ? -9.432 21.032 13.213 1 94.28 75 LEU A C 1
ATOM 611 O O . LEU A 1 75 ? -9.855 19.878 13.319 1 94.28 75 LEU A O 1
ATOM 615 N N . LEU A 1 76 ? -8.243 21.312 12.779 1 95.93 76 LEU A N 1
ATOM 616 C CA . LEU A 1 76 ? -7.273 20.305 12.364 1 95.93 76 LEU A CA 1
ATOM 617 C C . LEU A 1 76 ? -6.321 19.965 13.506 1 95.93 76 LEU A C 1
ATOM 619 O O . LEU A 1 76 ? -5.536 20.812 13.939 1 95.93 76 LEU A O 1
ATOM 623 N N . HIS A 1 77 ? -6.409 18.767 13.987 1 94.61 77 HIS A N 1
ATOM 624 C CA . HIS A 1 77 ? -5.511 18.296 15.036 1 94.61 77 HIS A CA 1
ATOM 625 C C . HIS A 1 77 ? -4.3 17.582 14.445 1 94.61 77 HIS A C 1
ATOM 627 O O . HIS A 1 77 ? -4.449 16.638 13.665 1 94.61 77 HIS A O 1
ATOM 633 N N . GLN A 1 78 ? -3.102 18.075 14.797 1 94.99 78 GLN A N 1
ATOM 634 C CA . GLN A 1 78 ? -1.877 17.494 14.258 1 94.99 78 GLN A CA 1
ATOM 635 C C . GLN A 1 78 ? -0.704 17.7 15.212 1 94.99 78 GLN A C 1
ATOM 637 O O . GLN A 1 78 ? -0.878 18.226 16.313 1 94.99 78 GLN A O 1
ATOM 642 N N . PHE A 1 79 ? 0.47 17.213 14.834 1 92.45 79 PHE A N 1
ATOM 643 C CA . PHE A 1 79 ? 1.686 17.389 15.62 1 92.45 79 PHE A CA 1
ATOM 644 C C . PHE A 1 79 ? 2.22 18.809 15.481 1 92.45 79 PHE A C 1
ATOM 646 O O . PHE A 1 79 ? 1.905 19.505 14.513 1 92.45 79 PHE A O 1
ATOM 653 N N . SER A 1 80 ? 2.978 19.147 16.453 1 89.15 80 SER A N 1
ATOM 654 C CA . SER A 1 80 ? 3.631 20.451 16.401 1 89.15 80 SER A CA 1
ATOM 655 C C . SER A 1 80 ? 4.614 20.532 15.238 1 89.15 80 SER A C 1
ATOM 657 O O . SER A 1 80 ? 5.121 19.508 14.776 1 89.15 80 SER A O 1
ATOM 659 N N . ARG A 1 81 ? 4.881 21.733 14.81 1 93.07 81 ARG A N 1
ATOM 660 C CA . ARG A 1 81 ? 5.775 22.003 13.689 1 93.07 81 ARG A CA 1
ATOM 661 C C . ARG A 1 81 ? 7.212 21.621 14.029 1 93.07 81 ARG A C 1
ATOM 663 O O . ARG A 1 81 ? 7.645 21.771 15.173 1 93.07 81 ARG A O 1
ATOM 670 N N . GLY A 1 82 ? 7.933 21.117 13.023 1 91.02 82 GLY A N 1
ATOM 671 C CA . GLY A 1 82 ? 9.34 20.794 13.198 1 91.02 82 GLY A CA 1
ATOM 672 C C . GLY A 1 82 ? 10.262 21.962 12.904 1 91.02 82 GLY A C 1
ATOM 673 O O . GLY A 1 82 ? 9.804 23.096 12.742 1 91.02 82 GLY A O 1
ATOM 674 N N . LYS A 1 83 ? 11.562 21.686 12.855 1 92.05 83 LYS A N 1
ATOM 675 C CA . LYS A 1 83 ? 12.579 22.7 12.595 1 92.05 83 LYS A CA 1
ATOM 676 C C . LYS A 1 83 ? 12.694 22.995 11.102 1 92.05 83 LYS A C 1
ATOM 678 O O . LYS A 1 83 ? 12.98 24.127 10.708 1 92.05 83 LYS A O 1
ATOM 683 N N . THR A 1 84 ? 12.49 21.904 10.33 1 93.98 84 THR A N 1
ATOM 684 C CA . THR A 1 84 ? 12.782 22.056 8.909 1 93.98 84 THR A CA 1
ATOM 685 C C . THR A 1 84 ? 11.571 21.673 8.063 1 93.98 84 THR A C 1
ATOM 687 O O . THR A 1 84 ? 11.525 21.967 6.867 1 93.98 84 THR A O 1
ATOM 690 N N . CYS A 1 85 ? 10.639 21.027 8.69 1 94.65 85 CYS A N 1
ATOM 691 C CA . CYS A 1 85 ? 9.425 20.584 8.013 1 94.65 85 CYS A CA 1
ATOM 692 C C . CYS A 1 85 ? 8.184 20.978 8.805 1 94.65 85 CYS A C 1
ATOM 694 O O . CYS A 1 85 ? 8.223 21.043 10.035 1 94.65 85 CYS A O 1
ATOM 696 N N . ILE A 1 86 ? 7.105 21.114 8.132 1 94.56 86 ILE A N 1
ATOM 697 C CA . ILE A 1 86 ? 5.918 21.676 8.766 1 94.56 86 ILE A CA 1
ATOM 698 C C . ILE A 1 86 ? 5.23 20.607 9.612 1 94.56 86 ILE A C 1
ATOM 700 O O . ILE A 1 86 ? 4.415 20.924 10.482 1 94.56 86 ILE A O 1
ATOM 704 N N . ASN A 1 87 ? 5.534 19.366 9.401 1 95.47 87 ASN A N 1
ATOM 705 C CA . ASN A 1 87 ? 4.949 18.306 10.214 1 95.47 87 ASN A CA 1
ATOM 706 C C . ASN A 1 87 ? 5.724 16.999 10.073 1 95.47 87 ASN A C 1
ATOM 708 O O . ASN A 1 87 ? 6.253 16.698 9.001 1 95.47 87 ASN A O 1
ATOM 712 N N . LEU A 1 88 ? 5.777 16.218 11.108 1 93.24 88 LEU A N 1
ATOM 713 C CA . LEU A 1 88 ? 6.473 14.936 11.071 1 93.24 88 LEU A CA 1
ATOM 714 C C . LEU A 1 88 ? 5.609 13.867 10.409 1 93.24 88 LEU A C 1
ATOM 716 O O . LEU A 1 88 ? 6.108 12.804 10.034 1 93.24 88 LEU A O 1
ATOM 720 N N . SER A 1 89 ? 4.31 14.077 10.3 1 95.61 89 SER A N 1
ATOM 721 C CA . SER A 1 89 ? 3.379 13.127 9.7 1 95.61 89 SER A CA 1
ATOM 722 C C . SER A 1 89 ? 3.072 13.494 8.252 1 95.61 89 SER A C 1
ATOM 724 O O . SER A 1 89 ? 2.573 14.587 7.976 1 95.61 89 SER A O 1
ATOM 726 N N . PRO A 1 90 ? 3.302 12.584 7.296 1 97.82 90 PRO A N 1
ATOM 727 C CA . PRO A 1 90 ? 2.94 12.868 5.905 1 97.82 90 PRO A CA 1
ATOM 728 C C . PRO A 1 90 ? 1.437 13.057 5.713 1 97.82 90 PRO A C 1
ATOM 730 O O . PRO A 1 90 ? 1.014 13.817 4.839 1 97.82 90 PRO A O 1
ATOM 733 N N . PHE A 1 91 ? 0.663 12.472 6.592 1 98.09 91 PHE A N 1
ATOM 734 C CA . PHE A 1 91 ? -0.788 12.529 6.459 1 98.09 91 PHE A CA 1
ATOM 735 C C . PHE A 1 91 ? -1.325 13.867 6.952 1 98.09 91 PHE A C 1
ATOM 737 O O . PHE A 1 91 ? -2.321 14.372 6.431 1 98.09 91 PHE A O 1
ATOM 744 N N . ALA A 1 92 ? -0.655 14.422 7.92 1 98 92 ALA A N 1
ATOM 745 C CA . ALA A 1 92 ? -1.014 15.763 8.372 1 98 92 ALA A CA 1
ATOM 746 C C . ALA A 1 92 ? -0.703 16.805 7.301 1 98 92 ALA A C 1
ATOM 748 O O . ALA A 1 92 ? -1.498 17.716 7.063 1 98 92 ALA A O 1
ATOM 749 N N . ILE A 1 93 ? 0.457 16.65 6.649 1 98.42 93 ILE A N 1
ATOM 750 C CA . ILE A 1 93 ? 0.811 17.567 5.571 1 98.42 93 ILE A CA 1
ATOM 751 C C . ILE A 1 93 ? -0.191 17.43 4.427 1 98.42 93 ILE A C 1
ATOM 753 O O . ILE A 1 93 ? -0.63 18.43 3.854 1 98.42 93 ILE A O 1
ATOM 757 N N . LYS A 1 94 ? -0.545 16.223 4.112 1 98.66 94 LYS A N 1
ATOM 758 C CA . LYS A 1 94 ? -1.531 15.949 3.072 1 98.66 94 LYS A CA 1
ATOM 759 C C . LYS A 1 94 ? -2.835 16.696 3.339 1 98.66 94 LYS A C 1
ATOM 761 O O . LYS A 1 94 ? -3.351 17.388 2.46 1 98.66 94 LYS A O 1
ATOM 766 N N . LEU A 1 95 ? -3.325 16.541 4.523 1 98.52 95 LEU A N 1
ATOM 767 C CA . LEU A 1 95 ? -4.62 17.121 4.861 1 98.52 95 LEU A CA 1
ATOM 768 C C . LEU A 1 95 ? -4.545 18.644 4.881 1 98.52 95 LEU A C 1
ATOM 770 O O . LEU A 1 95 ? -5.424 19.32 4.339 1 98.52 95 LEU A O 1
ATOM 774 N N . GLU A 1 96 ? -3.513 19.182 5.487 1 98.33 96 GLU A N 1
ATOM 775 C CA . GLU A 1 96 ? -3.366 20.633 5.528 1 98.33 96 GLU A CA 1
ATOM 776 C C . GLU A 1 96 ? -3.16 21.208 4.129 1 98.33 96 GLU A C 1
ATOM 778 O O . GLU A 1 96 ? -3.705 22.263 3.8 1 98.33 96 GLU A O 1
ATOM 783 N N . THR A 1 97 ? -2.369 20.536 3.322 1 98.71 97 THR A N 1
ATOM 784 C CA . THR A 1 97 ? -2.165 20.951 1.939 1 98.71 97 THR A CA 1
ATOM 785 C C . THR A 1 97 ? -3.493 21.002 1.188 1 98.71 97 THR A C 1
ATOM 787 O O . THR A 1 97 ? -3.744 21.935 0.422 1 98.71 97 THR A O 1
ATOM 790 N N . PHE A 1 98 ? -4.349 20.023 1.426 1 98.66 98 PHE A N 1
ATOM 791 C CA . PHE A 1 98 ? -5.668 19.992 0.805 1 98.66 98 PHE A CA 1
ATOM 792 C C . PHE A 1 98 ? -6.494 21.201 1.228 1 98.66 98 PHE A C 1
ATOM 794 O O . PHE A 1 98 ? -7.117 21.857 0.391 1 98.66 98 PHE A O 1
ATOM 801 N N . PHE A 1 99 ? -6.473 21.521 2.532 1 98.15 99 PHE A N 1
ATOM 802 C CA . PHE A 1 99 ? -7.238 22.655 3.036 1 98.15 99 PHE A CA 1
ATOM 803 C C . PHE A 1 99 ? -6.753 23.957 2.409 1 98.15 99 PHE A C 1
ATOM 805 O O . PHE A 1 99 ? -7.561 24.81 2.035 1 98.15 99 PHE A O 1
ATOM 812 N N . ARG A 1 100 ? -5.528 24.072 2.224 1 97.92 100 ARG A N 1
ATOM 813 C CA . ARG A 1 100 ? -4.952 25.299 1.682 1 97.92 100 ARG A CA 1
ATOM 814 C C . ARG A 1 100 ? -5.251 25.433 0.193 1 97.92 100 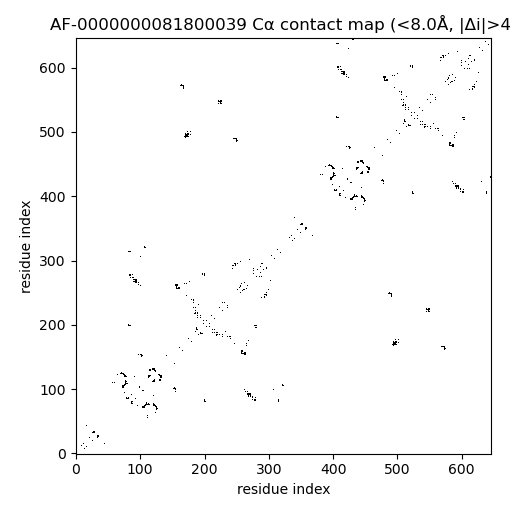ARG A C 1
ATOM 816 O O . ARG A 1 100 ? -5.635 26.507 -0.274 1 97.92 100 ARG A O 1
ATOM 823 N N . LEU A 1 101 ? -5.124 24.361 -0.544 1 97.35 101 LEU A N 1
ATOM 824 C CA . LEU A 1 101 ? -5.379 24.397 -1.98 1 97.35 101 LEU A CA 1
ATOM 825 C C . LEU A 1 101 ? -6.859 24.635 -2.264 1 97.35 101 LEU A C 1
ATOM 827 O O . LEU A 1 101 ? -7.21 25.264 -3.265 1 97.35 101 LEU A O 1
ATOM 831 N N . ALA A 1 102 ? -7.668 24.072 -1.367 1 96.43 102 ALA A N 1
ATOM 832 C CA . ALA A 1 102 ? -9.113 24.146 -1.566 1 96.43 102 ALA A CA 1
ATOM 833 C C . ALA A 1 102 ? -9.702 25.368 -0.867 1 96.43 102 ALA A C 1
ATOM 835 O O . ALA A 1 102 ? -10.919 25.562 -0.863 1 96.43 102 ALA A O 1
ATOM 836 N N . ASN A 1 103 ? -8.883 26.131 -0.173 1 94.74 103 ASN A N 1
ATOM 837 C CA . ASN A 1 103 ? -9.293 27.341 0.532 1 94.74 103 ASN A CA 1
ATOM 838 C C . ASN A 1 103 ? -10.346 27.04 1.595 1 94.74 103 ASN A C 1
ATOM 840 O O . ASN A 1 103 ? -11.363 27.731 1.68 1 94.74 103 ASN A O 1
ATOM 844 N N . ILE A 1 104 ? -10.174 25.993 2.232 1 95.87 104 ILE A N 1
ATOM 845 C CA . ILE A 1 104 ? -11.035 25.625 3.35 1 95.87 104 ILE A CA 1
ATOM 846 C C . ILE A 1 104 ? -10.518 26.271 4.634 1 95.87 104 ILE A C 1
ATOM 848 O O . ILE A 1 104 ? -9.367 26.059 5.023 1 95.87 104 ILE A O 1
ATOM 852 N N . PRO A 1 105 ? -11.342 27.06 5.296 1 94.68 105 PRO A N 1
ATOM 853 C CA . PRO A 1 105 ? -10.903 27.647 6.565 1 94.68 105 PRO A CA 1
ATOM 854 C C . PRO A 1 105 ? -10.657 26.597 7.646 1 94.68 105 PRO A C 1
ATOM 856 O O . PRO A 1 105 ? -11.48 25.699 7.839 1 94.68 105 PRO A O 1
ATOM 859 N N . TYR A 1 106 ? -9.521 26.745 8.291 1 95.09 106 TYR A N 1
ATOM 860 C CA . TYR A 1 106 ? -9.204 25.787 9.345 1 95.09 106 TYR A CA 1
ATOM 861 C C . TYR A 1 106 ? -8.341 26.429 10.425 1 95.09 106 TYR A C 1
ATOM 863 O O . TYR A 1 106 ? -7.724 27.472 10.196 1 95.09 106 TYR A O 1
ATOM 871 N N . LYS A 1 107 ? -8.367 25.846 11.611 1 92.86 107 LYS A N 1
ATOM 872 C CA . LYS A 1 107 ? -7.479 26.154 12.729 1 92.86 107 LYS A CA 1
ATOM 873 C C . LYS A 1 107 ? -6.686 24.923 13.156 1 92.86 107 LYS A C 1
ATOM 875 O O . LYS A 1 107 ? -7.198 23.802 13.114 1 92.86 107 LYS A O 1
ATOM 880 N N . VAL A 1 108 ? -5.477 25.139 13.526 1 92.92 108 VAL A N 1
ATOM 881 C CA . VAL A 1 108 ? -4.61 24.026 13.895 1 92.92 108 VAL A CA 1
ATOM 882 C C . VAL A 1 108 ? -4.578 23.877 15.415 1 92.92 108 VAL A C 1
ATOM 884 O O . VAL A 1 108 ? -4.471 24.869 16.14 1 92.92 108 VAL A O 1
ATOM 887 N N . ASP A 1 109 ? -4.773 22.688 15.861 1 91.01 109 ASP A N 1
ATOM 888 C CA . ASP A 1 109 ? -4.61 22.324 17.265 1 91.01 109 ASP A CA 1
ATOM 889 C C . ASP A 1 109 ? -3.535 21.252 17.433 1 91.01 109 ASP A C 1
ATOM 891 O O . ASP A 1 109 ? -3.658 20.153 16.89 1 91.01 109 ASP A O 1
ATOM 895 N N . CYS A 1 110 ? -2.52 21.521 18.217 1 88.54 110 CYS A N 1
ATOM 896 C CA . CYS A 1 110 ? -1.435 20.569 18.422 1 88.54 110 CYS A CA 1
ATOM 897 C C . CYS A 1 110 ? -1.508 19.949 19.813 1 88.54 110 CYS A C 1
ATOM 899 O O . CYS A 1 110 ? -0.664 19.128 20.176 1 88.54 110 CYS A O 1
ATOM 901 N N . SER A 1 111 ? -2.482 20.283 20.596 1 85.65 111 SER A N 1
ATOM 902 C CA . SER A 1 111 ? -2.564 19.836 21.983 1 85.65 111 SER A CA 1
ATOM 903 C C . SER A 1 111 ? -3.059 18.396 22.072 1 85.65 111 SER A C 1
ATOM 905 O O . SER A 1 111 ? -2.751 17.686 23.031 1 85.65 111 SER A O 1
ATOM 907 N N . VAL A 1 112 ? -3.897 17.928 21.083 1 86.33 112 VAL A N 1
ATOM 908 C CA . VAL A 1 112 ? -4.434 16.571 21.068 1 86.33 112 VAL A CA 1
ATOM 909 C C . VAL A 1 112 ? -4.169 15.924 19.711 1 86.33 112 VAL A C 1
ATOM 911 O O . VAL A 1 112 ? -5.095 15.719 18.922 1 86.33 112 VAL A O 1
ATOM 914 N N . PRO A 1 113 ? -3.006 15.481 19.518 1 87.96 113 PRO A N 1
ATOM 915 C CA . PRO A 1 113 ? -2.619 15.038 18.176 1 87.96 113 PRO A CA 1
ATOM 916 C C . PRO A 1 113 ? -3.237 13.694 17.798 1 87.96 113 PRO A C 1
ATOM 918 O O . PRO A 1 113 ? -3.354 13.376 16.612 1 87.96 113 PRO A O 1
ATOM 921 N N . PHE A 1 114 ? -3.705 12.861 18.777 1 89.12 114 PHE A N 1
ATOM 922 C CA . PHE A 1 114 ? -4.239 11.542 18.458 1 89.12 114 PHE A CA 1
ATOM 923 C C . PHE A 1 114 ? -5.762 11.55 18.498 1 89.12 114 PHE A C 1
ATOM 925 O O . PHE A 1 114 ? -6.36 11.993 19.481 1 89.12 114 PHE A O 1
ATOM 932 N N . GLY A 1 115 ? -6.31 11.067 17.472 1 88.28 115 GLY A N 1
ATOM 933 C CA . GLY A 1 115 ? -7.753 11.115 17.298 1 88.28 115 GLY A CA 1
ATOM 934 C C . GLY A 1 115 ? -8.448 9.835 17.723 1 88.28 115 GLY A C 1
ATOM 935 O O . GLY A 1 115 ? -7.876 9.026 18.456 1 88.28 115 GLY A O 1
ATOM 936 N N . PRO A 1 116 ? -9.744 9.722 17.278 1 85.36 116 PRO A N 1
ATOM 937 C CA . PRO A 1 116 ? -10.592 8.599 17.685 1 85.36 116 PRO A CA 1
ATOM 938 C C . PRO A 1 116 ? -10.01 7.245 17.287 1 85.36 116 PRO A C 1
ATOM 940 O O . PRO A 1 116 ? -10.27 6.238 17.95 1 85.36 116 PRO A O 1
ATOM 943 N N . LYS A 1 117 ? -9.183 7.197 16.246 1 86.43 117 LYS A N 1
ATOM 944 C CA . LYS A 1 117 ? -8.582 5.947 15.791 1 86.43 117 LYS A CA 1
ATOM 945 C C . LYS A 1 117 ? -7.162 5.792 16.327 1 86.43 117 LYS A C 1
ATOM 947 O O . LYS A 1 117 ? -6.421 4.909 15.89 1 86.43 117 LYS A O 1
ATOM 952 N N . GLY A 1 118 ? -6.816 6.807 17.089 1 87.1 118 GLY A N 1
ATOM 953 C CA . GLY A 1 118 ? -5.498 6.741 17.7 1 87.1 118 GLY A CA 1
ATOM 954 C C . GLY A 1 118 ? -4.388 7.204 16.776 1 87.1 118 GLY A C 1
ATOM 955 O O . GLY A 1 118 ? -3.214 6.914 17.013 1 87.1 118 GLY A O 1
ATOM 956 N N . LYS A 1 119 ? -4.822 7.885 15.726 1 90.17 119 LYS A N 1
ATOM 957 C CA . LYS A 1 119 ? -3.837 8.322 14.742 1 90.17 119 LYS A CA 1
ATOM 958 C C . LYS A 1 119 ? -3.942 9.823 14.487 1 90.17 119 LYS A C 1
ATOM 960 O O . LYS A 1 119 ? -4.92 10.458 14.886 1 90.17 119 LYS A O 1
ATOM 965 N N . CYS A 1 120 ? -2.927 10.364 14.023 1 93.75 120 CYS A N 1
ATOM 966 C CA . CYS A 1 120 ? -2.826 11.744 13.563 1 93.75 120 CYS A CA 1
ATOM 967 C C . CYS A 1 120 ? -2.678 11.804 12.047 1 93.75 120 CYS A C 1
ATOM 969 O O . CYS A 1 120 ? -1.977 10.982 11.455 1 93.75 120 CYS A O 1
ATOM 971 N N . PRO A 1 121 ? -3.393 12.695 11.35 1 96.67 121 PRO A N 1
ATOM 972 C CA . PRO A 1 121 ? -4.224 13.795 11.844 1 96.67 121 PRO A CA 1
ATOM 973 C C . PRO A 1 121 ? -5.687 13.394 12.023 1 96.67 121 PRO A C 1
ATOM 975 O O . PRO A 1 121 ? -6.078 12.286 11.648 1 96.67 121 PRO A O 1
ATOM 978 N N . TRP A 1 122 ? -6.431 14.212 12.64 1 96.02 122 TRP A N 1
ATOM 979 C CA . TRP A 1 122 ? -7.886 14.126 12.714 1 96.02 122 TRP A CA 1
ATOM 980 C C . TRP A 1 122 ? -8.509 15.515 12.812 1 96.02 122 TRP A C 1
ATOM 982 O O . TRP A 1 122 ? -7.797 16.515 12.931 1 96.02 122 TRP A O 1
ATOM 992 N N . VAL A 1 123 ? -9.842 15.588 12.651 1 95.8 123 VAL A N 1
ATOM 993 C CA . VAL A 1 123 ? -10.466 16.906 12.616 1 95.8 123 VAL A CA 1
ATOM 994 C C . VAL A 1 123 ? -11.752 16.891 13.438 1 95.8 123 VAL A C 1
ATOM 996 O O . VAL A 1 123 ? -12.326 15.827 13.686 1 95.8 123 VAL A O 1
ATOM 999 N N . ASN A 1 124 ? -12.107 18.025 13.873 1 93.36 124 ASN A N 1
ATOM 1000 C CA . ASN A 1 124 ? -13.5 18.351 14.157 1 93.36 124 ASN A CA 1
ATOM 1001 C C . ASN A 1 124 ? -14.123 19.176 13.035 1 93.36 124 ASN A C 1
ATOM 1003 O O . ASN A 1 124 ? -13.656 20.277 12.736 1 93.36 124 ASN A O 1
ATOM 1007 N N . PHE A 1 125 ? -15.119 18.565 12.435 1 92.61 125 PHE A N 1
ATOM 1008 C CA . PHE A 1 125 ? -15.799 19.316 11.387 1 92.61 125 PHE A CA 1
ATOM 1009 C C . PHE A 1 125 ? -16.557 20.5 11.975 1 92.61 125 PHE A C 1
ATOM 1011 O O . PHE A 1 125 ? -16.538 20.715 13.189 1 92.61 125 PHE A O 1
ATOM 1018 N N . GLU A 1 126 ? -17.19 21.256 11.058 1 86.09 126 GLU A N 1
ATOM 1019 C CA . GLU A 1 126 ? -17.88 22.489 11.426 1 86.09 126 GLU A CA 1
ATOM 1020 C C . GLU A 1 126 ? -19.029 22.211 12.392 1 86.09 126 GLU A C 1
ATOM 1022 O O . GLU A 1 126 ? -19.372 23.06 13.217 1 86.09 126 GLU A O 1
ATOM 1027 N N . ASP A 1 127 ? -19.561 20.961 12.333 1 81.43 127 ASP A N 1
ATOM 1028 C CA . ASP A 1 127 ? -20.663 20.583 13.212 1 81.43 127 ASP A CA 1
ATOM 1029 C C . ASP A 1 127 ? -20.145 19.968 14.51 1 81.43 127 ASP A C 1
ATOM 1031 O O . ASP A 1 127 ? -20.929 19.504 15.34 1 81.43 127 ASP A O 1
ATOM 1035 N N . GLY A 1 128 ? -18.796 19.922 14.621 1 82.07 128 GLY A N 1
ATOM 1036 C CA . GLY A 1 128 ? -18.191 19.416 15.843 1 82.07 128 GLY A CA 1
ATOM 1037 C C . GLY A 1 128 ? -17.909 17.926 15.796 1 82.07 128 GLY A C 1
ATOM 1038 O O . GLY A 1 128 ? -17.307 17.374 16.72 1 82.07 128 GLY A O 1
ATOM 1039 N N . GLN A 1 129 ? -18.28 17.263 14.798 1 87.41 129 GLN A N 1
ATOM 1040 C CA . GLN A 1 129 ? -18.114 15.817 14.705 1 87.41 129 GLN A CA 1
ATOM 1041 C C . GLN A 1 129 ? -16.654 15.445 14.462 1 87.41 129 GLN A C 1
ATOM 1043 O O . GLN A 1 129 ? -16.034 15.928 13.513 1 87.41 129 GLN A O 1
ATOM 1048 N N . PRO A 1 130 ? -16.103 14.635 15.355 1 91.97 130 PRO A N 1
ATOM 1049 C CA . PRO A 1 130 ? -14.723 14.181 15.163 1 91.97 130 PRO A CA 1
ATOM 1050 C C . PRO A 1 130 ? -14.596 13.131 14.061 1 91.97 130 PRO A C 1
ATOM 1052 O O . PRO A 1 130 ? -15.49 12.299 13.89 1 91.97 130 PRO A O 1
ATOM 1055 N N . MET A 1 131 ? -13.591 13.285 13.356 1 93.63 131 MET A N 1
ATOM 1056 C CA . MET A 1 131 ? -13.341 12.294 12.313 1 93.63 131 MET A CA 1
ATOM 1057 C C . MET A 1 131 ? -11.844 12.096 12.098 1 93.63 131 MET A C 1
ATOM 1059 O O . MET A 1 131 ? -11.092 13.067 12.004 1 93.63 131 MET A O 1
ATOM 1063 N N . GLY A 1 132 ? -11.494 10.874 12.195 1 92.42 132 GLY A N 1
ATOM 1064 C CA . GLY A 1 132 ? -10.127 10.517 11.851 1 92.42 132 GLY A CA 1
ATOM 1065 C C . GLY A 1 132 ? -10.008 9.846 10.496 1 92.42 132 GLY A C 1
ATOM 1066 O O . GLY A 1 132 ? -11.016 9.497 9.88 1 92.42 132 GLY A O 1
ATOM 1067 N N . ASP A 1 133 ? -8.628 9.69 10.133 1 91.8 133 ASP A N 1
ATOM 1068 C CA . ASP A 1 133 ? -7.987 9.174 8.927 1 91.8 133 ASP A CA 1
ATOM 1069 C C . ASP A 1 133 ? -8.049 10.193 7.792 1 91.8 133 ASP A C 1
ATOM 1071 O O . ASP A 1 133 ? -9.131 10.66 7.428 1 91.8 133 ASP A O 1
ATOM 1075 N N . SER A 1 134 ? -6.977 10.554 7.304 1 96.36 134 SER A N 1
ATOM 1076 C CA . SER A 1 134 ? -6.881 11.621 6.313 1 96.36 134 SER A CA 1
ATOM 1077 C C . SER A 1 134 ? -7.659 11.273 5.049 1 96.36 134 SER A C 1
ATOM 1079 O O . SER A 1 134 ? -8.309 12.136 4.456 1 96.36 134 SER A O 1
ATOM 1081 N N . ASN A 1 135 ? -7.75 10.037 4.669 1 96.65 135 ASN A N 1
ATOM 1082 C CA . ASN A 1 135 ? -8.457 9.637 3.457 1 96.65 135 ASN A CA 1
ATOM 1083 C C . ASN A 1 135 ? -9.969 9.763 3.623 1 96.65 135 ASN A C 1
ATOM 1085 O O . ASN A 1 135 ? -10.663 10.206 2.706 1 96.65 135 ASN A O 1
ATOM 1089 N N . PHE A 1 136 ? -10.51 9.404 4.755 1 96.75 136 PHE A N 1
ATOM 1090 C CA . PHE A 1 136 ? -11.948 9.472 4.99 1 96.75 136 PHE A CA 1
ATOM 1091 C C . PHE A 1 136 ? -12.412 10.919 5.095 1 96.75 136 PHE A C 1
ATOM 1093 O O . PHE A 1 136 ? -13.517 11.255 4.665 1 96.75 136 PHE A O 1
ATOM 1100 N N . ILE A 1 137 ? -11.578 11.735 5.715 1 96.85 137 ILE A N 1
ATOM 1101 C CA . ILE A 1 137 ? -11.897 13.155 5.806 1 96.85 137 ILE A CA 1
ATOM 1102 C C . ILE A 1 137 ? -12.003 13.751 4.404 1 96.85 137 ILE A C 1
ATOM 1104 O O . ILE A 1 137 ? -12.979 14.434 4.085 1 96.85 137 ILE A O 1
ATOM 1108 N N . LEU A 1 138 ? -11.036 13.447 3.561 1 97.49 138 LEU A N 1
ATOM 1109 C CA . LEU A 1 138 ? -11.048 13.935 2.186 1 97.49 138 LEU A CA 1
ATOM 1110 C C . LEU A 1 138 ? -12.264 13.406 1.432 1 97.49 138 LEU A C 1
ATOM 1112 O O . LEU A 1 138 ? -12.934 14.158 0.721 1 97.49 138 LEU A O 1
ATOM 1116 N N . ASP A 1 139 ? -12.546 12.159 1.598 1 96.28 139 ASP A N 1
ATOM 1117 C CA . ASP A 1 139 ? -13.679 11.544 0.914 1 96.28 139 ASP A CA 1
ATOM 1118 C C . ASP A 1 139 ? -14.989 12.232 1.291 1 96.28 139 ASP A C 1
ATOM 1120 O O . ASP A 1 139 ? -15.857 12.435 0.44 1 96.28 139 ASP A O 1
ATOM 1124 N N . LYS A 1 140 ? -15.095 12.499 2.545 1 95.87 140 LYS A N 1
ATOM 1125 C CA . LYS A 1 140 ? -16.308 13.165 3.012 1 95.87 140 LYS A CA 1
ATOM 1126 C C . LYS A 1 140 ? -16.469 14.535 2.359 1 95.87 140 LYS A C 1
ATOM 1128 O O . LYS A 1 140 ? -17.547 14.867 1.859 1 95.87 140 LYS A O 1
ATOM 1133 N N . ILE A 1 141 ? -15.419 15.317 2.336 1 96.27 141 ILE A N 1
ATOM 1134 C CA . ILE A 1 141 ? -15.473 16.662 1.774 1 96.27 141 ILE A CA 1
ATOM 1135 C C . ILE A 1 141 ? -15.776 16.585 0.28 1 96.27 141 ILE A C 1
ATOM 1137 O O . ILE A 1 141 ? -16.627 17.32 -0.227 1 96.27 141 ILE A O 1
ATOM 1141 N N . ILE A 1 142 ? -15.129 15.672 -0.387 1 95.56 142 ILE A N 1
ATOM 1142 C CA . ILE A 1 142 ? -15.3 15.515 -1.828 1 95.56 142 ILE A CA 1
ATOM 1143 C C . ILE A 1 142 ? -16.733 15.086 -2.133 1 95.56 142 ILE A C 1
ATOM 1145 O O . ILE A 1 142 ? -17.365 15.617 -3.05 1 95.56 142 ILE A O 1
AT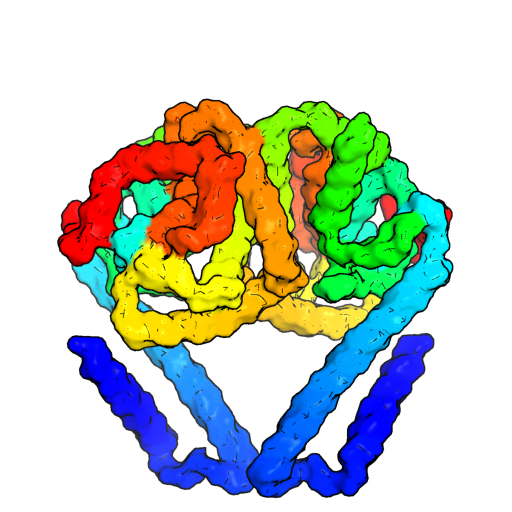OM 1149 N N . ALA A 1 143 ? -17.236 14.157 -1.357 1 94.48 143 ALA A N 1
ATOM 1150 C CA . ALA A 1 143 ? -18.6 13.672 -1.548 1 94.48 143 ALA A CA 1
ATOM 1151 C C . ALA A 1 143 ? -19.616 14.788 -1.321 1 94.48 143 ALA A C 1
ATOM 1153 O O . ALA A 1 143 ? -20.602 14.897 -2.053 1 94.48 143 ALA A O 1
ATOM 1154 N N . GLU A 1 144 ? -19.398 15.56 -0.334 1 93.74 144 GLU A N 1
ATOM 1155 C CA . GLU A 1 144 ? -20.293 16.671 -0.028 1 93.74 144 GLU A CA 1
ATOM 1156 C C . GLU A 1 144 ? -20.309 17.695 -1.159 1 93.74 144 GLU A C 1
ATOM 1158 O O . GLU A 1 144 ? -21.37 18.2 -1.531 1 93.74 144 GLU A O 1
ATOM 1163 N N . GLU A 1 145 ? -19.153 17.974 -1.704 1 93.72 145 GLU A N 1
ATOM 1164 C CA . GLU A 1 145 ? -19.057 18.934 -2.799 1 93.72 145 GLU A CA 1
ATOM 1165 C C . GLU A 1 145 ? -19.716 18.394 -4.065 1 93.72 145 GLU A C 1
ATOM 1167 O O . GLU A 1 145 ? -20.389 19.135 -4.785 1 93.72 145 GLU A O 1
ATOM 1172 N N . LYS A 1 146 ? -19.522 17.162 -4.273 1 90.42 146 LYS A N 1
ATOM 1173 C CA . LYS A 1 146 ? -20.151 16.538 -5.433 1 90.42 146 LYS A CA 1
ATOM 1174 C C . LYS A 1 146 ? -21.672 16.551 -5.307 1 90.42 146 LYS A C 1
ATOM 1176 O O . LYS A 1 146 ? -22.378 16.821 -6.28 1 90.42 146 LYS A O 1
ATOM 1181 N N . ALA A 1 147 ? -22.187 16.289 -4.169 1 93.2 147 ALA A N 1
ATOM 1182 C CA . ALA A 1 147 ? -23.625 16.264 -3.917 1 93.2 147 ALA A CA 1
ATOM 1183 C C . ALA A 1 147 ? -24.244 17.643 -4.13 1 93.2 147 ALA A C 1
ATOM 1185 O O . ALA A 1 147 ? -25.39 17.754 -4.573 1 93.2 147 ALA A O 1
ATOM 1186 N N . LYS A 1 148 ? -23.451 18.608 -3.917 1 92.88 148 LYS A N 1
ATOM 1187 C CA . LYS A 1 148 ? -23.917 19.983 -4.07 1 92.88 148 LYS A CA 1
ATOM 1188 C C . LYS A 1 148 ? -23.688 20.486 -5.492 1 92.88 148 LYS A C 1
ATOM 1190 O O . LYS A 1 148 ? -24.136 21.577 -5.85 1 92.88 148 LYS A O 1
ATOM 1195 N N . GLY A 1 149 ? -22.987 19.694 -6.292 1 89.57 149 GLY A N 1
ATOM 1196 C CA . GLY A 1 149 ? -22.626 20.143 -7.627 1 89.57 149 GLY A CA 1
ATOM 1197 C C . GLY A 1 149 ? -21.645 21.301 -7.622 1 89.57 149 GLY A C 1
ATOM 1198 O O . GLY A 1 149 ? -21.686 22.16 -8.505 1 89.57 149 GLY A O 1
ATOM 1199 N N . SER A 1 150 ? -20.87 21.331 -6.584 1 86.88 150 SER A N 1
ATOM 1200 C CA . SER A 1 150 ? -19.929 22.434 -6.417 1 86.88 150 SER A CA 1
ATOM 1201 C C . SER A 1 150 ? -18.486 21.947 -6.5 1 86.88 150 SER A C 1
ATOM 1203 O O . SER A 1 150 ? -18.222 20.749 -6.379 1 86.88 150 SER A O 1
ATOM 1205 N N . THR A 1 151 ? -17.614 22.907 -6.845 1 84.37 151 THR A N 1
ATOM 1206 C CA . THR A 1 151 ? -16.182 22.625 -6.831 1 84.37 151 THR A CA 1
ATOM 1207 C C . THR A 1 151 ? -15.444 23.62 -5.941 1 84.37 151 THR A C 1
ATOM 1209 O O . THR A 1 151 ? -14.217 23.724 -6.001 1 84.37 151 THR A O 1
ATOM 1212 N N . GLY A 1 152 ? -16.185 24.327 -5.154 1 86.23 152 GLY A N 1
ATOM 1213 C CA . GLY A 1 152 ? -15.625 25.425 -4.382 1 86.23 152 GLY A CA 1
ATOM 1214 C C . GLY A 1 152 ? -14.634 24.97 -3.329 1 86.23 152 GLY A C 1
ATOM 1215 O O . GLY A 1 152 ? -13.708 25.706 -2.981 1 86.23 152 GLY A O 1
ATOM 1216 N N . ARG A 1 153 ? -14.787 23.769 -2.789 1 91.16 153 ARG A N 1
ATOM 1217 C CA . ARG A 1 153 ? -13.908 23.252 -1.745 1 91.16 153 ARG A CA 1
ATOM 1218 C C . ARG A 1 153 ? -13.071 22.086 -2.26 1 91.16 153 ARG A C 1
ATOM 1220 O O . ARG A 1 153 ? -12.904 21.081 -1.567 1 91.16 153 ARG A O 1
ATOM 1227 N N . LEU A 1 154 ? -12.671 22.221 -3.487 1 96.29 154 LEU A N 1
ATOM 1228 C CA . LEU A 1 154 ? -11.794 21.212 -4.071 1 96.29 154 LEU A CA 1
ATOM 1229 C C . LEU A 1 154 ? -10.572 21.86 -4.712 1 96.29 154 LEU A C 1
ATOM 1231 O O . LEU A 1 154 ? -10.642 22.997 -5.185 1 96.29 154 LEU A O 1
ATOM 1235 N N . PRO A 1 155 ? -9.473 21.121 -4.698 1 97.31 155 PRO A N 1
ATOM 1236 C CA . PRO A 1 155 ? -8.311 21.648 -5.419 1 97.31 155 PRO A CA 1
ATOM 1237 C C . PRO A 1 155 ? -8.585 21.858 -6.906 1 97.31 155 PRO A C 1
ATOM 1239 O O . PRO A 1 155 ? -9.305 21.068 -7.523 1 97.31 155 PRO A O 1
ATOM 1242 N N . PRO A 1 156 ? -8.04 22.87 -7.445 1 95.93 156 PRO A N 1
ATOM 1243 C CA . PRO A 1 156 ? -8.366 23.262 -8.818 1 95.93 156 PRO A CA 1
ATOM 1244 C C . PRO A 1 156 ? -8.002 22.189 -9.841 1 95.93 156 PRO A C 1
ATOM 1246 O O . PRO A 1 156 ? -8.634 22.096 -10.896 1 95.93 156 PRO A O 1
ATOM 1249 N N . GLY A 1 157 ? -6.998 21.384 -9.612 1 96.68 157 GLY A N 1
ATOM 1250 C CA . GLY A 1 157 ? -6.561 20.381 -10.57 1 96.68 157 GLY A CA 1
ATOM 1251 C C . GLY A 1 157 ? -7.525 19.217 -10.698 1 96.68 157 GLY A C 1
ATOM 1252 O O . GLY A 1 157 ? -7.468 18.461 -11.67 1 96.68 157 GLY A O 1
ATOM 1253 N N . ASP A 1 158 ? -8.432 19.063 -9.773 1 96.17 158 ASP A N 1
ATOM 1254 C CA . ASP A 1 158 ? -9.326 17.909 -9.754 1 96.17 158 ASP A CA 1
ATOM 1255 C C . ASP A 1 158 ? -10.31 17.958 -10.92 1 96.17 158 ASP A C 1
ATOM 1257 O O . ASP A 1 158 ? -10.75 16.916 -11.412 1 96.17 158 ASP A O 1
ATOM 1261 N N . ALA A 1 159 ? -10.621 19.112 -11.347 1 94.18 159 ALA A N 1
ATOM 1262 C CA . ALA A 1 159 ? -11.597 19.284 -12.42 1 94.18 159 ALA A CA 1
ATOM 1263 C C . ALA A 1 159 ? -10.968 19.008 -13.783 1 94.18 159 ALA A C 1
ATOM 1265 O O . ALA A 1 159 ? -11.676 18.851 -14.78 1 94.18 159 ALA A O 1
ATOM 1266 N N . LEU A 1 160 ? -9.67 18.808 -13.84 1 95.15 160 LEU A N 1
ATOM 1267 C CA . LEU A 1 160 ? -8.968 18.757 -15.118 1 95.15 160 LEU A CA 1
ATOM 1268 C C . LEU A 1 160 ? -8.491 17.34 -15.42 1 95.15 160 LEU A C 1
ATOM 1270 O O . LEU A 1 160 ? -7.897 17.091 -16.472 1 95.15 160 LEU A O 1
ATOM 1274 N N . ILE A 1 161 ? -8.815 16.444 -14.569 1 95.87 161 ILE A N 1
ATOM 1275 C CA . ILE A 1 161 ? -8.274 15.102 -14.755 1 95.87 161 ILE A CA 1
ATOM 1276 C C . ILE A 1 161 ? -9.346 14.19 -15.348 1 95.87 161 ILE A C 1
ATOM 1278 O O . ILE A 1 161 ? -10.526 14.311 -15.013 1 95.87 161 ILE A O 1
ATOM 1282 N N . SER A 1 162 ? -8.927 13.303 -16.243 1 96.98 162 SER A N 1
ATOM 1283 C CA . SER A 1 162 ? -9.818 12.324 -16.856 1 96.98 162 SER A CA 1
ATOM 1284 C C . SER A 1 162 ? -10.143 11.191 -15.888 1 96.98 162 SER A C 1
ATOM 1286 O O . SER A 1 162 ? -9.478 11.033 -14.862 1 96.98 162 SER A O 1
ATOM 1288 N N . VAL A 1 163 ? -11.125 10.426 -16.246 1 97.53 163 VAL A N 1
ATOM 1289 C CA . VAL A 1 163 ? -11.536 9.281 -15.44 1 97.53 163 VAL A CA 1
ATOM 1290 C C . VAL A 1 163 ? -10.382 8.289 -15.324 1 97.53 163 VAL A C 1
ATOM 1292 O O . VAL A 1 163 ? -10.117 7.758 -14.243 1 97.53 163 VAL A O 1
ATOM 1295 N N . ARG A 1 164 ? -9.679 8.058 -16.411 1 97.81 164 ARG A N 1
ATOM 1296 C CA . ARG A 1 164 ? -8.539 7.147 -16.399 1 97.81 164 ARG A CA 1
ATOM 1297 C C . ARG A 1 164 ? -7.428 7.671 -15.495 1 97.81 164 ARG A C 1
ATOM 1299 O O . ARG A 1 164 ? -6.806 6.904 -14.758 1 97.81 164 ARG A O 1
ATOM 1306 N N . GLU A 1 165 ? -7.221 8.997 -15.567 1 97.94 165 GLU A N 1
ATOM 1307 C CA . GLU A 1 165 ? -6.202 9.605 -14.717 1 97.94 165 GLU A CA 1
ATOM 1308 C C . GLU A 1 165 ? -6.58 9.503 -13.242 1 97.94 165 GLU A C 1
ATOM 1310 O O . GLU A 1 165 ? -5.711 9.344 -12.383 1 97.94 165 GLU A O 1
ATOM 1315 N N . GLN A 1 166 ? -7.833 9.597 -12.981 1 97.56 166 GLN A N 1
ATOM 1316 C CA . GLN A 1 166 ? -8.283 9.432 -11.603 1 97.56 166 GLN A CA 1
ATOM 1317 C C . GLN A 1 166 ? -7.907 8.056 -11.062 1 97.56 166 GLN A C 1
ATOM 1319 O O . GLN A 1 166 ? -7.466 7.933 -9.917 1 97.56 166 GLN A O 1
ATOM 1324 N N . GLY A 1 167 ? -8.125 7.053 -11.872 1 98.37 167 GLY A N 1
ATOM 1325 C CA . GLY A 1 167 ? -7.714 5.711 -11.492 1 98.37 167 GLY A CA 1
ATOM 1326 C C . GLY A 1 167 ? -6.221 5.587 -11.259 1 98.37 167 GLY A C 1
ATOM 1327 O O . GLY A 1 167 ? -5.788 4.982 -10.275 1 98.37 167 GLY A O 1
ATOM 1328 N N . ALA A 1 168 ? -5.456 6.19 -12.14 1 98.53 168 ALA A N 1
ATOM 1329 C CA . ALA A 1 168 ? -4.001 6.169 -12.014 1 98.53 168 ALA A CA 1
ATOM 1330 C C . ALA A 1 168 ? -3.552 6.871 -10.735 1 98.53 168 ALA A C 1
ATOM 1332 O O . ALA A 1 168 ? -2.655 6.391 -10.038 1 98.53 168 ALA A O 1
ATOM 1333 N N . LEU A 1 169 ? -4.177 7.952 -10.438 1 98.61 169 LEU A N 1
ATOM 1334 C CA . LEU A 1 169 ? -3.776 8.766 -9.296 1 98.61 169 LEU A CA 1
ATOM 1335 C C . LEU A 1 169 ? -4.147 8.082 -7.984 1 98.61 169 LEU A C 1
ATOM 1337 O O . LEU A 1 169 ? -3.455 8.244 -6.977 1 98.61 169 LEU A O 1
ATOM 1341 N N . GLU A 1 170 ? -5.208 7.286 -8.008 1 98.29 170 GLU A N 1
ATOM 1342 C CA . GLU A 1 170 ? -5.488 6.452 -6.843 1 98.29 170 GLU A CA 1
ATOM 1343 C C . GLU A 1 170 ? -4.388 5.417 -6.628 1 98.29 170 GLU A C 1
ATOM 1345 O O . GLU A 1 170 ? -4.07 5.068 -5.489 1 98.29 170 GLU A O 1
ATOM 1350 N N . GLY A 1 171 ? -3.874 4.897 -7.694 1 98.45 171 GLY A N 1
ATOM 1351 C CA . GLY A 1 171 ? -2.703 4.04 -7.594 1 98.45 171 GLY A CA 1
ATOM 1352 C C . GLY A 1 171 ? -1.494 4.747 -7.012 1 98.45 171 GLY A C 1
ATOM 1353 O O . GLY A 1 171 ? -0.793 4.191 -6.163 1 98.45 171 GLY A O 1
ATOM 1354 N N . ILE A 1 172 ? -1.282 5.946 -7.431 1 98.52 172 ILE A N 1
ATOM 1355 C CA . ILE A 1 172 ? -0.168 6.748 -6.936 1 98.52 172 ILE A CA 1
ATOM 1356 C C . ILE A 1 172 ? -0.345 7.011 -5.443 1 98.52 172 ILE A C 1
ATOM 1358 O O . ILE A 1 172 ? 0.623 6.976 -4.68 1 98.52 172 ILE A O 1
ATOM 1362 N N . ARG A 1 173 ? -1.585 7.278 -5.081 1 98.02 173 ARG A N 1
ATOM 1363 C CA . ARG A 1 173 ? -1.87 7.424 -3.658 1 98.02 173 ARG A CA 1
ATOM 1364 C C . ARG A 1 173 ? -1.44 6.182 -2.883 1 98.02 173 ARG A C 1
ATOM 1366 O O . ARG A 1 173 ? -0.794 6.289 -1.839 1 98.02 173 ARG A O 1
ATOM 1373 N N . ALA A 1 174 ? -1.786 5.053 -3.376 1 97.76 174 ALA A N 1
ATOM 1374 C CA . ALA A 1 174 ? -1.417 3.8 -2.724 1 97.76 174 ALA A CA 1
ATOM 1375 C C . ALA A 1 174 ? 0.099 3.628 -2.683 1 97.76 174 ALA A C 1
ATOM 1377 O O . ALA A 1 174 ? 0.647 3.132 -1.696 1 97.76 174 ALA A O 1
ATOM 1378 N N . LEU A 1 175 ? 0.747 4 -3.743 1 97.88 175 LEU A N 1
ATOM 1379 C CA . LEU A 1 175 ? 2.204 3.938 -3.805 1 97.88 175 LEU A CA 1
ATOM 1380 C C . LEU A 1 175 ? 2.831 4.76 -2.684 1 97.88 175 LEU A C 1
ATOM 1382 O O . LEU A 1 175 ? 3.794 4.322 -2.052 1 97.88 175 LEU A O 1
ATOM 1386 N N . MET A 1 176 ? 2.254 5.878 -2.424 1 97.89 176 MET A N 1
ATOM 1387 C CA . MET A 1 176 ? 2.788 6.777 -1.405 1 97.89 176 MET A CA 1
ATOM 1388 C C . MET A 1 176 ? 2.44 6.281 -0.005 1 97.89 176 MET A C 1
ATOM 1390 O O . MET A 1 176 ? 3.319 6.153 0.849 1 97.89 176 MET A O 1
ATOM 1394 N N . GLU A 1 177 ? 1.223 5.949 0.142 1 96.99 177 GLU A N 1
ATOM 1395 C CA . GLU A 1 177 ? 0.703 5.773 1.495 1 96.99 177 GLU A CA 1
ATOM 1396 C C . GLU A 1 177 ? 0.913 4.343 1.985 1 96.99 177 GLU A C 1
ATOM 1398 O O . GLU A 1 177 ? 0.961 4.095 3.191 1 96.99 177 GLU A O 1
ATOM 1403 N N . GLU A 1 178 ? 1.053 3.443 1.008 1 95.85 178 GLU A N 1
ATOM 1404 C CA . GLU A 1 178 ? 1.102 2.039 1.406 1 95.85 178 GLU A CA 1
ATOM 1405 C C . GLU A 1 178 ? 2.479 1.438 1.142 1 95.85 178 GLU A C 1
ATOM 1407 O O . GLU A 1 178 ? 2.815 0.382 1.68 1 95.85 178 GLU A O 1
ATOM 1412 N N . GLN A 1 179 ? 3.266 2.045 0.368 1 96.73 179 GLN A N 1
ATOM 1413 C CA . GLN A 1 179 ? 4.6 1.517 0.099 1 96.73 179 GLN A CA 1
ATOM 1414 C C . GLN A 1 179 ? 5.68 2.475 0.591 1 96.73 179 GLN A C 1
ATOM 1416 O O . GLN A 1 179 ? 6.468 2.13 1.475 1 96.73 179 GLN A O 1
ATOM 1421 N N . LEU A 1 180 ? 5.667 3.687 0.022 1 97.93 180 LEU A N 1
ATOM 1422 C CA . LEU A 1 180 ? 6.704 4.648 0.382 1 97.93 180 LEU A CA 1
ATOM 1423 C C . LEU A 1 180 ? 6.684 4.934 1.88 1 97.93 180 LEU A C 1
ATOM 1425 O O . LEU A 1 180 ? 7.738 5.072 2.503 1 97.93 180 LEU A O 1
ATOM 1429 N N . PHE A 1 181 ? 5.527 5.009 2.419 1 97.61 181 PHE A N 1
ATOM 1430 C CA . PHE A 1 181 ? 5.387 5.271 3.846 1 97.61 181 PHE A CA 1
ATOM 1431 C C . PHE A 1 181 ? 6.157 4.241 4.664 1 97.61 181 PHE A C 1
ATOM 1433 O O . PHE A 1 181 ? 6.92 4.599 5.563 1 97.61 181 PHE A O 1
ATOM 1440 N N . TRP A 1 182 ? 5.994 2.984 4.351 1 97.37 182 TRP A N 1
ATOM 1441 C CA . TRP A 1 182 ? 6.614 1.91 5.119 1 97.37 182 TRP A CA 1
ATOM 1442 C C . TRP A 1 182 ? 8.124 1.891 4.906 1 97.37 182 TRP A C 1
ATOM 1444 O O . TRP A 1 182 ? 8.883 1.575 5.825 1 97.37 182 TRP A O 1
ATOM 1454 N N . VAL A 1 183 ? 8.544 2.219 3.71 1 97.57 183 VAL A N 1
ATOM 1455 C CA . VAL A 1 183 ? 9.975 2.327 3.449 1 97.57 183 VAL A CA 1
ATOM 1456 C C . VAL A 1 183 ? 10.582 3.412 4.336 1 97.57 183 VAL A C 1
ATOM 1458 O O . VAL A 1 183 ? 11.595 3.184 5.001 1 97.57 183 VAL A O 1
ATOM 1461 N N . VAL A 1 184 ? 9.936 4.527 4.397 1 96.61 184 VAL A N 1
ATOM 1462 C CA . VAL A 1 184 ? 10.461 5.697 5.091 1 96.61 184 VAL A CA 1
ATOM 1463 C C . VAL A 1 184 ? 10.451 5.452 6.598 1 96.61 184 VAL A C 1
ATOM 1465 O O . VAL A 1 184 ? 11.445 5.708 7.282 1 96.61 184 VAL A O 1
ATOM 1468 N N . VAL A 1 185 ? 9.353 4.928 7.127 1 95.31 185 VAL A N 1
ATOM 1469 C CA . VAL A 1 185 ? 9.265 4.774 8.575 1 95.31 185 VAL A CA 1
ATOM 1470 C C . VAL A 1 185 ? 10.224 3.68 9.038 1 95.31 185 VAL A C 1
ATOM 1472 O O . VAL A 1 185 ? 10.812 3.776 10.118 1 95.31 185 VAL A O 1
ATOM 1475 N N . TYR A 1 186 ? 10.357 2.597 8.245 1 96.31 186 TYR A N 1
ATOM 1476 C CA . TYR A 1 186 ? 11.295 1.548 8.63 1 96.31 186 TYR A CA 1
ATOM 1477 C C . TYR A 1 186 ? 12.728 2.068 8.623 1 96.31 186 TYR A C 1
ATOM 1479 O O . TYR A 1 186 ? 13.497 1.799 9.548 1 96.31 186 TYR A O 1
ATOM 1487 N N . TRP A 1 187 ? 13.049 2.78 7.553 1 96.63 187 TRP A N 1
ATOM 1488 C CA . TRP A 1 187 ? 14.384 3.366 7.498 1 96.63 187 TRP A CA 1
ATOM 1489 C C . TRP A 1 187 ? 14.596 4.347 8.645 1 96.63 187 TRP A C 1
ATOM 1491 O O . TRP A 1 187 ? 15.594 4.263 9.366 1 96.63 187 TRP A O 1
ATOM 1501 N N . ARG A 1 188 ? 13.702 5.236 8.877 1 95.89 188 ARG A N 1
ATOM 1502 C CA . ARG A 1 188 ? 13.801 6.341 9.826 1 95.89 188 ARG A CA 1
ATOM 1503 C C . ARG A 1 188 ? 13.952 5.825 11.253 1 95.89 188 ARG A C 1
ATOM 1505 O O . ARG A 1 188 ? 14.83 6.276 11.992 1 95.89 188 ARG A O 1
ATOM 1512 N N . TYR A 1 189 ? 13.179 4.815 11.629 1 94.73 189 TYR A N 1
ATOM 1513 C CA . TYR A 1 189 ? 13.092 4.446 13.037 1 94.73 189 TYR A CA 1
ATOM 1514 C C . TYR A 1 189 ? 13.938 3.214 13.332 1 94.73 189 TYR A C 1
ATOM 1516 O O . TYR A 1 189 ? 14.417 3.035 14.454 1 94.73 189 TYR A O 1
ATOM 1524 N N . CYS A 1 190 ? 14.161 2.381 12.309 1 94.17 190 CYS A N 1
ATOM 1525 C CA . CYS A 1 190 ? 14.828 1.113 12.581 1 94.17 190 CYS A CA 1
ATOM 1526 C C . CYS A 1 190 ? 16.243 1.107 12.016 1 94.17 190 CYS A C 1
ATOM 1528 O O . CYS A 1 190 ? 17.194 0.757 12.716 1 94.17 190 CYS A O 1
ATOM 1530 N N . LEU A 1 191 ? 16.413 1.513 10.8 1 94.33 191 LEU A N 1
ATOM 1531 C CA . LEU A 1 191 ? 17.733 1.436 10.184 1 94.33 191 LEU A CA 1
ATOM 1532 C C . LEU A 1 191 ? 18.595 2.624 10.596 1 94.33 191 LEU A C 1
ATOM 1534 O O . LEU A 1 191 ? 19.784 2.465 10.881 1 94.33 191 LEU A O 1
ATOM 1538 N N . ASP A 1 192 ? 17.982 3.813 10.614 1 93.61 192 ASP A N 1
ATOM 1539 C CA . ASP A 1 192 ? 18.681 5.046 10.962 1 93.61 192 ASP A CA 1
ATOM 1540 C C . ASP A 1 192 ? 18.645 5.291 12.469 1 93.61 192 ASP A C 1
ATOM 1542 O O . ASP A 1 192 ? 19.433 6.08 12.994 1 93.61 192 ASP A O 1
ATOM 1546 N N . GLY A 1 193 ? 17.727 4.682 13.196 1 91.46 193 GLY A N 1
ATOM 1547 C CA . GLY A 1 193 ? 17.604 4.854 14.635 1 91.46 193 GLY A CA 1
ATOM 1548 C C . GLY A 1 193 ? 17.155 6.248 15.032 1 91.46 193 GLY A C 1
ATOM 1549 O O . GLY A 1 193 ? 17.6 6.783 16.049 1 91.46 193 GLY A O 1
ATOM 1550 N N . CYS A 1 194 ? 16.546 6.965 14.142 1 91.86 194 CYS A N 1
ATOM 1551 C CA . CYS A 1 194 ? 15.961 8.284 14.351 1 91.86 194 CYS A CA 1
ATOM 1552 C C . CYS A 1 194 ? 17.037 9.364 14.349 1 91.86 194 CYS A C 1
ATOM 1554 O O . CYS A 1 194 ? 16.773 10.51 14.719 1 91.86 194 CYS A O 1
ATOM 1556 N N . LYS A 1 195 ? 18.207 9.07 13.986 1 92.12 195 LYS A N 1
ATOM 1557 C CA . LYS A 1 195 ? 19.305 10.03 14.056 1 92.12 195 LYS A CA 1
ATOM 1558 C C . LYS A 1 195 ? 19.028 11.247 13.178 1 92.12 195 LYS A C 1
ATOM 1560 O O . LYS A 1 195 ? 19.111 12.386 13.642 1 92.12 195 LYS A O 1
ATOM 1565 N N . SER A 1 196 ? 18.714 11.003 11.953 1 92.42 196 SER A N 1
ATOM 1566 C CA . SER A 1 196 ? 18.467 12.1 11.023 1 92.42 196 SER A CA 1
ATOM 1567 C C . SER A 1 196 ? 17.149 12.802 11.333 1 92.42 196 SER A C 1
ATOM 1569 O O . SER A 1 196 ? 17.054 14.027 11.234 1 92.42 196 SER A O 1
ATOM 1571 N N . PHE A 1 197 ? 16.198 11.997 11.773 1 91.19 197 PHE A N 1
ATOM 1572 C CA . PHE A 1 197 ? 14.86 12.505 12.054 1 91.19 197 PHE A CA 1
ATOM 1573 C C . PHE A 1 197 ? 14.889 13.494 13.213 1 91.19 197 PHE A C 1
ATOM 1575 O O . PHE A 1 197 ? 14.244 14.543 13.157 1 91.19 197 PHE A O 1
ATOM 1582 N N . LEU A 1 198 ? 15.648 13.214 14.211 1 90.9 198 LEU A N 1
ATOM 1583 C CA . LEU A 1 198 ? 15.677 14.027 15.422 1 90.9 198 LEU A CA 1
ATOM 1584 C C . LEU A 1 198 ? 16.341 15.374 15.157 1 90.9 198 LEU A C 1
ATOM 1586 O O . LEU A 1 198 ? 16.083 16.348 15.867 1 90.9 198 LEU A O 1
ATOM 1590 N N . LYS A 1 199 ? 17.147 15.43 14.119 1 90.47 199 LYS A N 1
ATOM 1591 C CA . LYS A 1 199 ? 17.774 16.692 13.737 1 90.47 199 LYS A CA 1
ATOM 1592 C C . LYS A 1 199 ? 16.736 17.693 13.237 1 90.47 199 LYS A C 1
ATOM 1594 O O . LYS A 1 199 ? 16.953 18.904 13.302 1 90.47 199 LYS A O 1
ATOM 1599 N N . SER A 1 200 ? 15.644 17.143 12.737 1 90.45 200 SER A N 1
ATOM 1600 C CA . SER A 1 200 ? 14.625 17.995 12.133 1 90.45 200 SER A CA 1
ATOM 1601 C C . SER A 1 200 ? 13.511 18.312 13.125 1 90.45 200 SER A C 1
ATOM 1603 O O . SER A 1 200 ? 12.58 19.054 12.805 1 90.45 200 SER A O 1
ATOM 1605 N N . GLN A 1 201 ? 13.625 17.78 14.346 1 88.69 201 GLN A N 1
ATOM 1606 C CA . GLN A 1 201 ? 12.542 17.925 15.313 1 88.69 201 GLN A CA 1
ATOM 1607 C C . GLN A 1 201 ? 12.935 18.878 16.438 1 88.69 201 GLN A C 1
ATOM 1609 O O . GLN A 1 201 ? 14.121 19.112 16.676 1 88.69 201 GLN A O 1
ATOM 1614 N N . ARG A 1 202 ? 11.902 19.421 17.108 1 85.88 202 ARG A N 1
ATOM 1615 C CA . ARG A 1 202 ? 12.085 20.287 18.268 1 85.88 202 ARG A CA 1
ATOM 1616 C C . ARG A 1 202 ? 11.707 19.564 19.557 1 85.88 202 ARG A C 1
ATOM 1618 O O . ARG A 1 202 ? 10.979 20.108 20.389 1 85.88 202 ARG A O 1
ATOM 1625 N N . PHE A 1 203 ? 12.137 18.43 19.68 1 81.96 203 PHE A N 1
ATOM 1626 C CA . PHE A 1 203 ? 11.787 17.644 20.858 1 81.96 203 PHE A CA 1
ATOM 1627 C C . PHE A 1 203 ? 12.647 18.044 22.051 1 81.96 203 PHE A C 1
ATOM 1629 O O . PHE A 1 203 ? 13.827 18.363 21.893 1 81.96 203 PHE A O 1
ATOM 1636 N N . PRO A 1 204 ? 12.08 18.08 23.236 1 78.21 204 PRO A N 1
ATOM 1637 C CA . PRO A 1 204 ? 12.906 18.233 24.436 1 78.21 204 PRO A CA 1
ATOM 1638 C C . PRO A 1 204 ? 13.905 17.092 24.614 1 78.21 204 PRO A C 1
ATOM 1640 O O . PRO A 1 204 ? 13.737 16.022 24.024 1 78.21 204 PRO A O 1
ATOM 1643 N N . PRO A 1 205 ? 14.903 17.269 25.367 1 78.33 205 PRO A N 1
ATOM 1644 C CA . PRO A 1 205 ? 15.987 16.293 25.502 1 78.33 205 PRO A CA 1
ATOM 1645 C C . PRO A 1 205 ? 15.487 14.911 25.919 1 78.33 205 PRO A C 1
ATOM 1647 O O . PRO A 1 205 ? 15.976 13.896 25.416 1 78.33 205 PRO A O 1
ATOM 1650 N N . PHE A 1 206 ? 14.543 14.863 26.804 1 81.92 206 PHE A N 1
ATOM 1651 C CA . PHE A 1 206 ? 14.044 13.573 27.267 1 81.92 206 PHE A CA 1
ATOM 1652 C C . PHE A 1 206 ? 13.405 12.797 26.122 1 81.92 206 PHE A C 1
ATOM 1654 O O . PHE A 1 206 ? 13.602 11.586 26 1 81.92 206 PHE A O 1
ATOM 1661 N N . LEU A 1 207 ? 12.679 13.498 25.297 1 80.35 207 LEU A N 1
ATOM 1662 C CA . LEU A 1 207 ? 12.02 12.849 24.169 1 80.35 207 LEU A CA 1
ATOM 1663 C C . LEU A 1 207 ? 13.035 12.444 23.106 1 80.35 207 LEU A C 1
ATOM 1665 O O . LEU A 1 207 ? 12.85 11.438 22.416 1 80.35 207 LEU A O 1
ATOM 1669 N N . ASN A 1 208 ? 14.099 13.207 23.078 1 82.93 208 ASN A N 1
ATOM 1670 C CA . ASN A 1 208 ? 15.157 12.873 22.131 1 82.93 208 ASN A CA 1
ATOM 1671 C C . ASN A 1 208 ? 15.801 11.529 22.462 1 82.93 208 ASN A C 1
ATOM 1673 O O . ASN A 1 208 ? 16.246 10.811 21.564 1 82.93 208 ASN A O 1
ATOM 1677 N N . PHE A 1 209 ? 15.752 11.254 23.717 1 84.49 209 PHE A N 1
ATOM 1678 C CA . PHE A 1 209 ? 16.349 10.005 24.176 1 84.49 209 PHE A CA 1
ATOM 1679 C C . PHE A 1 209 ? 15.343 8.862 24.095 1 84.49 209 PHE A C 1
ATOM 1681 O O . PHE A 1 209 ? 15.672 7.771 23.626 1 84.49 209 PHE A O 1
ATOM 1688 N N . ALA A 1 210 ? 14.136 9.09 24.453 1 83.28 210 ALA A N 1
ATOM 1689 C CA . ALA A 1 210 ? 13.118 8.052 24.597 1 83.28 210 ALA A CA 1
ATOM 1690 C C . ALA A 1 210 ? 12.497 7.702 23.247 1 83.28 210 ALA A C 1
ATOM 1692 O O . ALA A 1 210 ? 12.115 6.553 23.012 1 83.28 210 ALA A O 1
ATOM 1693 N N . PHE A 1 211 ? 12.465 8.659 22.404 1 85.18 211 PHE A N 1
ATOM 1694 C CA . PHE A 1 211 ? 11.723 8.523 21.156 1 85.18 211 PHE A CA 1
ATOM 1695 C C . PHE A 1 211 ? 12.312 7.412 20.294 1 85.18 211 PHE A C 1
ATOM 1697 O O . PHE A 1 211 ? 11.59 6.522 19.84 1 85.18 211 PHE A O 1
ATOM 1704 N N . PRO A 1 212 ? 13.589 7.375 20.112 1 86.98 212 PRO A N 1
ATOM 1705 C CA . PRO A 1 212 ? 14.166 6.322 19.272 1 86.98 212 PRO A CA 1
ATOM 1706 C C . PRO A 1 212 ? 13.915 4.922 19.827 1 86.98 212 PRO A C 1
ATOM 1708 O O . PRO A 1 212 ? 13.73 3.973 19.059 1 86.98 212 PRO A O 1
ATOM 1711 N N . ILE A 1 213 ? 13.885 4.812 21.095 1 83.83 213 ILE A N 1
ATOM 1712 C CA . ILE A 1 213 ? 13.717 3.511 21.734 1 83.83 213 ILE A CA 1
ATOM 1713 C C . ILE A 1 213 ? 12.287 3.015 21.527 1 83.83 213 ILE A C 1
ATOM 1715 O O . ILE A 1 213 ? 12.074 1.893 21.061 1 83.83 213 ILE A O 1
ATOM 1719 N N . PHE A 1 214 ? 11.404 3.858 21.794 1 83.43 214 PHE A N 1
ATOM 1720 C CA . PHE A 1 214 ? 9.998 3.48 21.713 1 83.43 214 PHE A CA 1
ATOM 1721 C C . PHE A 1 214 ? 9.569 3.302 20.262 1 83.43 214 PHE A C 1
ATOM 1723 O O . PHE A 1 214 ? 8.897 2.325 19.923 1 83.43 214 PHE A O 1
ATOM 1730 N N . MET A 1 215 ? 9.985 4.221 19.419 1 87.47 215 MET A N 1
ATOM 1731 C CA . MET A 1 215 ? 9.573 4.165 18.019 1 87.47 215 MET A CA 1
ATOM 1732 C C . MET A 1 215 ? 10.286 3.033 17.287 1 87.47 215 MET A C 1
ATOM 1734 O O . MET A 1 215 ? 9.688 2.358 16.447 1 87.47 215 MET A O 1
ATOM 1738 N N . GLY A 1 216 ? 11.534 2.858 17.634 1 88.86 216 GLY A N 1
ATOM 1739 C CA . GLY A 1 216 ? 12.287 1.779 17.013 1 88.86 216 GLY A CA 1
ATOM 1740 C C . GLY A 1 216 ? 11.67 0.412 17.242 1 88.86 216 GLY A C 1
ATOM 1741 O O . GLY A 1 216 ? 11.427 -0.332 16.29 1 88.86 216 GLY A O 1
ATOM 1742 N N . ARG A 1 217 ? 11.363 0.101 18.481 1 84.88 217 ARG A N 1
ATOM 1743 C CA . ARG A 1 217 ? 10.768 -1.188 18.821 1 84.88 217 ARG A CA 1
ATOM 1744 C C . ARG A 1 217 ? 9.366 -1.315 18.234 1 84.88 217 ARG A C 1
ATOM 1746 O O . ARG A 1 217 ? 9.015 -2.354 17.671 1 84.88 217 ARG A O 1
ATOM 1753 N N . GLY A 1 218 ? 8.646 -0.257 18.361 1 86.87 218 GLY A N 1
ATOM 1754 C CA . GLY A 1 218 ? 7.277 -0.264 17.872 1 86.87 218 GLY A CA 1
ATOM 1755 C C . GLY A 1 218 ? 7.181 -0.456 16.37 1 86.87 218 GLY A C 1
ATOM 1756 O O . GLY A 1 218 ? 6.391 -1.273 15.892 1 86.87 218 GLY A O 1
ATOM 1757 N N . PHE A 1 219 ? 8.052 0.178 15.663 1 91.82 219 PHE A N 1
ATOM 1758 C CA . PHE A 1 219 ? 7.928 0.136 14.211 1 91.82 219 PHE A CA 1
ATOM 1759 C C . PHE A 1 219 ? 8.636 -1.088 13.642 1 91.82 219 PHE A C 1
ATOM 1761 O O . PHE A 1 219 ? 8.353 -1.509 12.518 1 91.82 219 PHE A O 1
ATOM 1768 N N . LEU A 1 220 ? 9.599 -1.604 14.412 1 92.07 220 LEU A N 1
ATOM 1769 C CA . LEU A 1 220 ? 10.163 -2.877 13.975 1 92.07 220 LEU A CA 1
ATOM 1770 C C . LEU A 1 220 ? 9.09 -3.959 13.931 1 92.07 220 LEU A C 1
ATOM 1772 O O . LEU A 1 220 ? 8.984 -4.695 12.946 1 92.07 220 LEU A O 1
ATOM 1776 N N . LYS A 1 221 ? 8.319 -4.009 14.971 1 89.58 221 LYS A N 1
ATOM 1777 C CA . LYS A 1 221 ? 7.234 -4.984 15.039 1 89.58 221 LYS A CA 1
ATOM 1778 C C . LYS A 1 221 ? 6.207 -4.742 13.936 1 89.58 221 LYS A C 1
ATOM 1780 O O . LYS A 1 221 ? 5.803 -5.676 13.241 1 89.58 221 LYS A O 1
ATOM 1785 N N . ARG A 1 222 ? 5.837 -3.529 13.753 1 92.63 222 ARG A N 1
ATOM 1786 C CA . ARG A 1 222 ? 4.851 -3.178 12.737 1 92.63 222 ARG A CA 1
ATOM 1787 C C . ARG A 1 222 ? 5.371 -3.488 11.338 1 92.63 222 ARG A C 1
ATOM 1789 O O . ARG A 1 222 ? 4.634 -4.002 10.495 1 92.63 222 ARG A O 1
ATOM 1796 N N . SER A 1 223 ? 6.611 -3.216 11.116 1 94.43 223 SER A N 1
ATOM 1797 C CA . SER A 1 223 ? 7.211 -3.407 9.799 1 94.43 223 SER A CA 1
ATOM 1798 C C . SER A 1 223 ? 7.36 -4.889 9.469 1 94.43 223 SER A C 1
ATOM 1800 O O . SER A 1 223 ? 7.25 -5.285 8.307 1 94.43 223 SER A O 1
ATOM 1802 N N . ARG A 1 224 ? 7.587 -5.675 10.451 1 90.64 224 ARG A N 1
ATOM 1803 C CA . ARG A 1 224 ? 7.648 -7.118 10.244 1 90.64 224 ARG A CA 1
ATOM 1804 C C . ARG A 1 224 ? 6.287 -7.671 9.836 1 90.64 224 ARG A C 1
ATOM 1806 O O . ARG A 1 224 ? 6.191 -8.474 8.905 1 90.64 224 ARG A O 1
ATOM 1813 N N . HIS A 1 225 ? 5.325 -7.166 10.52 1 90.74 225 HIS A N 1
ATOM 1814 C CA . HIS A 1 225 ? 3.976 -7.635 10.223 1 90.74 225 HIS A CA 1
ATOM 1815 C C . HIS A 1 225 ? 3.505 -7.132 8.862 1 90.74 225 HIS A C 1
ATOM 1817 O O . HIS A 1 225 ? 2.755 -7.821 8.167 1 90.74 225 HIS A O 1
ATOM 1823 N N . HIS A 1 226 ? 3.967 -5.979 8.49 1 92.07 226 HIS A N 1
ATOM 1824 C CA . HIS A 1 226 ? 3.69 -5.464 7.154 1 92.07 226 HIS A CA 1
ATOM 1825 C C . HIS A 1 226 ? 4.446 -6.254 6.091 1 92.07 226 HIS A C 1
ATOM 1827 O O . HIS A 1 226 ? 3.948 -6.439 4.978 1 92.07 226 HIS A O 1
ATOM 1833 N N . GLY A 1 227 ? 5.605 -6.646 6.34 1 90.98 227 GLY A N 1
ATOM 1834 C CA . GLY A 1 227 ? 6.384 -7.429 5.394 1 90.98 227 GLY A CA 1
ATOM 1835 C C . GLY A 1 227 ? 7.607 -6.696 4.876 1 90.98 227 GLY A C 1
ATOM 1836 O O . GLY A 1 227 ? 8.527 -7.315 4.338 1 90.98 227 GLY A O 1
ATOM 1837 N N . ILE A 1 228 ? 7.714 -5.382 5.089 1 93.89 228 ILE A N 1
ATOM 1838 C CA . ILE A 1 228 ? 8.827 -4.61 4.547 1 93.89 228 ILE A CA 1
ATOM 1839 C C . ILE A 1 228 ? 10.12 -4.998 5.259 1 93.89 228 ILE A C 1
ATOM 1841 O O . ILE A 1 228 ? 11.198 -4.972 4.661 1 93.89 228 ILE A O 1
ATOM 1845 N N . ALA A 1 229 ? 10.048 -5.482 6.505 1 92.83 229 ALA A N 1
ATOM 1846 C CA . ALA A 1 229 ? 11.231 -5.728 7.326 1 92.83 229 ALA A CA 1
ATOM 1847 C C . ALA A 1 229 ? 11.874 -7.067 6.974 1 92.83 229 ALA A C 1
ATOM 1849 O O . ALA A 1 229 ? 12.948 -7.399 7.48 1 92.83 229 ALA A O 1
ATOM 1850 N N . VAL A 1 230 ? 11.219 -7.847 6.147 1 90.24 230 VAL A N 1
ATOM 1851 C CA . VAL A 1 230 ? 11.813 -9.119 5.747 1 90.24 230 VAL A CA 1
ATOM 1852 C C . VAL A 1 230 ? 12.872 -8.88 4.673 1 90.24 230 VAL A C 1
ATOM 1854 O O . VAL A 1 230 ? 13.644 -9.783 4.342 1 90.24 230 VAL A O 1
ATOM 1857 N N . HIS A 1 231 ? 12.905 -7.713 4.158 1 93.68 231 HIS A N 1
ATOM 1858 C CA . HIS A 1 231 ? 13.869 -7.347 3.127 1 93.68 231 HIS A CA 1
ATOM 1859 C C . HIS A 1 231 ? 15.145 -6.782 3.741 1 93.68 231 HIS A C 1
ATOM 1861 O O . HIS A 1 231 ? 15.104 -6.157 4.803 1 93.68 231 HIS A O 1
ATOM 1867 N N . SER A 1 232 ? 16.256 -6.984 3.065 1 94.88 232 SER A N 1
ATOM 1868 C CA . SER A 1 232 ? 17.524 -6.382 3.464 1 94.88 232 SER A CA 1
ATOM 1869 C C . SER A 1 232 ? 17.517 -4.875 3.233 1 94.88 232 SER A C 1
ATOM 1871 O O . SER A 1 232 ? 16.703 -4.363 2.462 1 94.88 232 SER A O 1
ATOM 1873 N N . PRO A 1 233 ? 18.445 -4.134 3.889 1 95.93 233 PRO A N 1
ATOM 1874 C CA . PRO A 1 233 ? 18.533 -2.69 3.664 1 95.93 233 PRO A CA 1
ATOM 1875 C C . PRO A 1 233 ? 18.733 -2.333 2.193 1 95.93 233 PRO A C 1
ATOM 1877 O O . PRO A 1 233 ? 18.17 -1.346 1.711 1 95.93 233 PRO A O 1
ATOM 1880 N N . GLN A 1 234 ? 19.516 -3.133 1.472 1 96.28 234 GLN A N 1
ATOM 1881 C CA . GLN A 1 234 ? 19.744 -2.892 0.051 1 96.28 234 GLN A CA 1
ATOM 1882 C C . GLN A 1 234 ? 18.462 -3.094 -0.754 1 96.28 234 GLN A C 1
ATOM 1884 O O . GLN A 1 234 ? 18.177 -2.33 -1.678 1 96.28 234 GLN A O 1
ATOM 1889 N N . GLU A 1 235 ? 17.716 -4.147 -0.345 1 96.19 235 GLU A N 1
ATOM 1890 C CA . GLU A 1 235 ? 16.443 -4.412 -1.007 1 96.19 235 GLU A CA 1
ATOM 1891 C C . GLU A 1 235 ? 15.436 -3.299 -0.734 1 96.19 235 GLU A C 1
ATOM 1893 O O . GLU A 1 235 ? 14.674 -2.912 -1.623 1 96.19 235 GLU A O 1
ATOM 1898 N N . ILE A 1 236 ? 15.453 -2.794 0.426 1 97.28 236 ILE A N 1
ATOM 1899 C CA . ILE A 1 236 ? 14.548 -1.713 0.802 1 97.28 236 ILE A CA 1
ATOM 1900 C C . ILE A 1 236 ? 14.888 -0.455 0.007 1 97.28 236 ILE A C 1
ATOM 1902 O O . ILE A 1 236 ? 13.993 0.24 -0.48 1 97.28 236 ILE A O 1
ATOM 1906 N N . PHE A 1 237 ? 16.153 -0.177 -0.153 1 97.41 237 PHE A N 1
ATOM 1907 C CA . PHE A 1 237 ? 16.59 0.972 -0.937 1 97.41 237 PHE A CA 1
ATOM 1908 C C . PHE A 1 237 ? 16.211 0.803 -2.404 1 97.41 237 PHE A C 1
ATOM 1910 O O . PHE A 1 237 ? 15.864 1.775 -3.077 1 97.41 237 PHE A O 1
ATOM 1917 N N . HIS A 1 238 ? 16.233 -0.437 -2.851 1 97.02 238 HIS A N 1
ATOM 1918 C CA . HIS A 1 238 ? 15.792 -0.738 -4.208 1 97.02 238 HIS A CA 1
ATOM 1919 C C . HIS A 1 238 ? 14.302 -0.462 -4.377 1 97.02 238 HIS A C 1
ATOM 1921 O O . HIS A 1 238 ? 13.883 0.11 -5.386 1 97.02 238 HIS A O 1
ATOM 1927 N N . ILE A 1 239 ? 13.5 -0.852 -3.423 1 97.78 239 ILE A N 1
ATOM 1928 C CA . ILE A 1 239 ? 12.068 -0.578 -3.443 1 97.78 239 ILE A CA 1
ATOM 1929 C C . ILE A 1 239 ? 11.831 0.931 -3.458 1 97.78 239 ILE A C 1
ATOM 1931 O O . ILE A 1 239 ? 10.982 1.425 -4.203 1 97.78 239 ILE A O 1
ATOM 1935 N N . TYR A 1 240 ? 12.64 1.622 -2.641 1 98.42 240 TYR A N 1
ATOM 1936 C CA . TYR A 1 240 ? 12.57 3.078 -2.58 1 98.42 240 TYR A CA 1
ATOM 1937 C C . TYR A 1 240 ? 12.857 3.696 -3.943 1 98.42 240 TYR A C 1
ATOM 1939 O O . TYR A 1 240 ? 12.085 4.526 -4.43 1 98.42 240 TYR A O 1
ATOM 1947 N N . ARG A 1 241 ? 13.904 3.309 -4.575 1 98.16 241 ARG A N 1
ATOM 1948 C CA . ARG A 1 241 ? 14.295 3.823 -5.883 1 98.16 241 ARG A CA 1
ATOM 1949 C C . ARG A 1 241 ? 13.219 3.543 -6.926 1 98.16 241 ARG A C 1
ATOM 1951 O O . ARG A 1 241 ? 12.886 4.414 -7.732 1 98.16 241 ARG A O 1
ATOM 1958 N N . LYS A 1 242 ? 12.704 2.386 -6.907 1 97.8 242 LYS A N 1
ATOM 1959 C CA . LYS A 1 242 ? 11.65 1.999 -7.841 1 97.8 242 LYS A CA 1
ATOM 1960 C C . LYS A 1 242 ? 10.403 2.856 -7.648 1 97.8 242 LYS A C 1
ATOM 1962 O O . LYS A 1 242 ? 9.732 3.212 -8.619 1 97.8 242 LYS A O 1
ATOM 1967 N N . THR A 1 243 ? 10.098 3.134 -6.41 1 98.47 243 THR A N 1
ATOM 1968 C CA . THR A 1 243 ? 8.944 3.97 -6.097 1 98.47 243 THR A CA 1
ATOM 1969 C C . THR A 1 243 ? 9.131 5.38 -6.65 1 98.47 243 THR A C 1
ATOM 1971 O O . THR A 1 243 ? 8.229 5.927 -7.287 1 98.47 243 THR A O 1
ATOM 1974 N N . LEU A 1 244 ? 10.329 5.956 -6.445 1 98.65 244 LEU A N 1
ATOM 1975 C CA . LEU A 1 244 ? 10.61 7.293 -6.956 1 98.65 244 LEU A CA 1
ATOM 1976 C C . LEU A 1 244 ? 10.596 7.306 -8.481 1 98.65 244 LEU A C 1
ATOM 1978 O O . LEU A 1 244 ? 10.126 8.268 -9.093 1 98.65 244 LEU A O 1
ATOM 1982 N N . LYS A 1 245 ? 11.082 6.244 -9.041 1 98.53 245 LYS A N 1
ATOM 1983 C CA . LYS A 1 245 ? 11.077 6.153 -10.498 1 98.53 245 LYS A CA 1
ATOM 1984 C C . LYS A 1 245 ? 9.652 6.15 -11.044 1 98.53 245 LYS A C 1
ATOM 1986 O O . LYS A 1 245 ? 9.366 6.797 -12.053 1 98.53 245 LYS A O 1
ATOM 1991 N N . ALA A 1 246 ? 8.801 5.429 -10.397 1 98.59 246 ALA A N 1
ATOM 1992 C CA . ALA A 1 246 ? 7.403 5.382 -10.817 1 98.59 246 ALA A CA 1
ATOM 1993 C C . ALA A 1 246 ? 6.768 6.769 -10.763 1 98.59 246 ALA A C 1
ATOM 1995 O O . ALA A 1 246 ? 6.035 7.159 -11.676 1 98.59 246 ALA A O 1
ATOM 1996 N N . LEU A 1 247 ? 7.037 7.494 -9.715 1 98.77 247 LEU A N 1
ATOM 1997 C CA . LEU A 1 247 ? 6.509 8.846 -9.569 1 98.77 247 LEU A CA 1
ATOM 1998 C C . LEU A 1 247 ? 7.072 9.768 -10.646 1 98.77 247 LEU A C 1
ATOM 2000 O O . LEU A 1 247 ? 6.33 10.542 -11.255 1 98.77 247 LEU A O 1
ATOM 2004 N N . ASP A 1 248 ? 8.338 9.629 -10.843 1 98.75 248 ASP A N 1
ATOM 2005 C CA . ASP A 1 248 ? 9.011 10.447 -11.847 1 98.75 248 ASP A CA 1
ATOM 2006 C C . ASP A 1 248 ? 8.463 10.164 -13.244 1 98.75 248 ASP A C 1
ATOM 2008 O O . ASP A 1 248 ? 8.231 11.09 -14.025 1 98.75 248 ASP A O 1
ATOM 2012 N N . ASP A 1 249 ? 8.286 8.891 -13.537 1 98.39 249 ASP A N 1
ATOM 2013 C CA . ASP A 1 249 ? 7.764 8.468 -14.833 1 98.39 249 ASP A CA 1
ATOM 2014 C C . ASP A 1 249 ? 6.351 9.003 -15.057 1 98.39 249 ASP A C 1
ATOM 2016 O O . ASP A 1 249 ? 6.009 9.424 -16.164 1 98.39 249 ASP A O 1
ATOM 2020 N N . TYR A 1 250 ? 5.543 8.992 -14.048 1 98.66 250 TYR A N 1
ATOM 2021 C CA . TYR A 1 250 ? 4.17 9.46 -14.2 1 98.66 250 TYR A CA 1
ATOM 2022 C C . TYR A 1 250 ? 4.123 10.977 -14.341 1 98.66 250 TYR A C 1
ATOM 2024 O O . TYR A 1 250 ? 3.349 11.509 -15.139 1 98.66 250 TYR A O 1
ATOM 2032 N N . LEU A 1 251 ? 4.914 11.669 -13.522 1 98.48 251 LEU A N 1
ATOM 2033 C CA . LEU A 1 251 ? 4.937 13.127 -13.565 1 98.48 251 LEU A CA 1
ATOM 2034 C C . LEU A 1 251 ? 5.386 13.623 -14.935 1 98.48 251 LEU A C 1
ATOM 2036 O O . LEU A 1 251 ? 4.791 14.549 -15.491 1 98.48 251 LEU A O 1
ATOM 2040 N N . GLY A 1 252 ? 6.453 13.003 -15.463 1 96.84 252 GLY A N 1
ATOM 2041 C CA . GLY A 1 252 ? 6.992 13.432 -16.743 1 96.84 252 GLY A CA 1
ATOM 2042 C C . GLY A 1 252 ? 7.293 14.918 -16.796 1 96.84 252 GLY A C 1
ATOM 2043 O O . GLY A 1 252 ? 7.968 15.452 -15.914 1 96.84 252 GLY A O 1
ATOM 2044 N N . ASP A 1 253 ? 6.678 15.559 -17.732 1 95.68 253 ASP A N 1
ATOM 2045 C CA . ASP A 1 253 ? 6.948 16.98 -17.926 1 95.68 253 ASP A CA 1
ATOM 2046 C C . ASP A 1 253 ? 5.843 17.838 -17.315 1 95.68 253 ASP A C 1
ATOM 2048 O O . ASP A 1 253 ? 5.858 19.064 -17.444 1 95.68 253 ASP A O 1
ATOM 2052 N N . ALA A 1 254 ? 4.908 17.227 -16.679 1 96.86 254 ALA A N 1
ATOM 2053 C CA . ALA A 1 254 ? 3.809 17.981 -16.081 1 96.86 254 ALA A CA 1
ATOM 2054 C C . ALA A 1 254 ? 4.285 18.773 -14.867 1 96.86 254 ALA A C 1
ATOM 2056 O O . ALA A 1 254 ? 5.259 18.392 -14.212 1 96.86 254 ALA A O 1
ATOM 2057 N N . GLU A 1 255 ? 3.658 19.812 -14.561 1 98 255 GLU A N 1
ATOM 2058 C CA . GLU A 1 255 ? 3.992 20.634 -13.402 1 98 255 GLU A CA 1
ATOM 2059 C C . GLU A 1 255 ? 3.563 19.958 -12.103 1 98 255 GLU A C 1
ATOM 2061 O O . GLU A 1 255 ? 4.242 20.075 -11.081 1 98 255 GLU A O 1
ATOM 2066 N N . TYR A 1 256 ? 2.413 19.332 -12.214 1 98.65 256 TYR A N 1
ATOM 2067 C CA . TYR A 1 256 ? 1.852 18.61 -11.077 1 98.65 256 TYR A CA 1
ATOM 2068 C C . TYR A 1 256 ? 1.331 17.243 -11.503 1 98.65 256 TYR A C 1
ATOM 2070 O O . TYR A 1 256 ? 1.227 16.955 -12.697 1 98.65 256 TYR A O 1
ATOM 2078 N N . PHE A 1 257 ? 1.035 16.412 -10.598 1 98.58 257 PHE A N 1
ATOM 2079 C CA . PHE A 1 257 ? 0.532 15.078 -10.904 1 98.58 257 PHE A CA 1
ATOM 2080 C C . PHE A 1 257 ? -0.852 15.154 -11.538 1 98.58 257 PHE A C 1
ATOM 2082 O O . PHE A 1 257 ? -1.214 14.303 -12.353 1 98.58 257 PHE A O 1
ATOM 2089 N N . CYS A 1 258 ? -1.604 16.219 -11.226 1 97.5 258 CYS A N 1
ATOM 2090 C CA . CYS A 1 258 ? -2.921 16.425 -11.819 1 97.5 258 CYS A CA 1
ATOM 2091 C C . CYS A 1 258 ? -2.828 17.294 -13.067 1 97.5 258 CYS A C 1
ATOM 2093 O O . CYS A 1 258 ? -3.847 17.751 -13.588 1 97.5 258 CYS A O 1
ATOM 2095 N N . GLY A 1 259 ? -1.546 17.552 -13.549 1 96.56 259 GLY A N 1
ATOM 2096 C CA . GLY A 1 259 ? -1.385 18.311 -14.779 1 96.56 259 GLY A CA 1
ATOM 2097 C C . GLY A 1 259 ? -0.85 19.712 -14.55 1 96.56 259 GLY A C 1
ATOM 2098 O O . GLY A 1 259 ? 0.199 19.887 -13.928 1 96.56 259 GLY A O 1
ATOM 2099 N N . ARG A 1 260 ? -1.554 20.659 -15.02 1 96.72 260 ARG A N 1
ATOM 2100 C CA . ARG A 1 260 ? -1.084 22.04 -14.988 1 96.72 260 ARG A CA 1
ATOM 2101 C C . ARG A 1 260 ? -1.371 22.685 -13.637 1 96.72 260 ARG A C 1
ATOM 2103 O O . ARG A 1 260 ? -0.714 23.655 -13.253 1 96.72 260 ARG A O 1
ATOM 2110 N N . LEU A 1 261 ? -2.382 22.171 -12.985 1 97.71 261 LEU A N 1
ATOM 2111 C CA . LEU A 1 261 ? -2.75 22.657 -11.66 1 97.71 261 LEU A CA 1
ATOM 2112 C C . LEU A 1 261 ? -2.721 21.525 -10.638 1 97.71 261 LEU A C 1
ATOM 2114 O O . LEU A 1 261 ? -2.993 20.371 -10.976 1 97.71 261 LEU A O 1
ATOM 2118 N N . PRO A 1 262 ? -2.367 21.86 -9.386 1 98.35 262 PRO A N 1
ATOM 2119 C CA . PRO A 1 262 ? -2.336 20.809 -8.366 1 98.35 262 PRO A CA 1
ATOM 2120 C C . PRO A 1 262 ? -3.731 20.348 -7.951 1 98.35 262 PRO A C 1
ATOM 2122 O O . PRO A 1 262 ? -4.653 21.163 -7.861 1 98.35 262 PRO A O 1
ATOM 2125 N N . GLY A 1 263 ? -3.853 19.087 -7.732 1 98.06 263 GLY A N 1
ATOM 2126 C CA . GLY A 1 263 ? -5.104 18.482 -7.302 1 98.06 263 GLY A CA 1
ATOM 2127 C C . GLY A 1 263 ? -4.972 17.692 -6.014 1 98.06 263 GLY A C 1
ATOM 2128 O O . GLY A 1 263 ? -3.957 17.788 -5.321 1 98.06 263 GLY A O 1
ATOM 2129 N N . THR A 1 264 ? -6.026 16.977 -5.693 1 97.96 264 THR A N 1
ATOM 2130 C CA . THR A 1 264 ? -6.084 16.194 -4.464 1 97.96 264 THR A CA 1
ATOM 2131 C C . THR A 1 264 ? -4.91 15.222 -4.386 1 97.96 264 THR A C 1
ATOM 2133 O O . THR A 1 264 ? -4.316 15.042 -3.321 1 97.96 264 THR A O 1
ATOM 2136 N N . ALA A 1 265 ? -4.581 14.6 -5.453 1 98.09 265 ALA A N 1
ATOM 2137 C CA . ALA A 1 265 ? -3.485 13.635 -5.474 1 98.09 265 ALA A CA 1
ATOM 2138 C C . ALA A 1 265 ? -2.158 14.306 -5.13 1 98.09 265 ALA A C 1
ATOM 2140 O O . ALA A 1 265 ? -1.291 13.695 -4.5 1 98.09 265 ALA A O 1
ATOM 2141 N N . ASP A 1 266 ? -1.951 15.526 -5.55 1 98.78 266 ASP A N 1
ATOM 2142 C CA . ASP A 1 266 ? -0.727 16.269 -5.265 1 98.78 266 ASP A CA 1
ATOM 2143 C C . ASP A 1 266 ? -0.55 16.481 -3.764 1 98.78 266 ASP A C 1
ATOM 2145 O O . ASP A 1 266 ? 0.578 16.556 -3.271 1 98.78 266 ASP A O 1
ATOM 2149 N N . CYS A 1 267 ? -1.657 16.57 -3.037 1 98.66 267 CYS A N 1
ATOM 2150 C CA . CYS A 1 267 ? -1.582 16.763 -1.593 1 98.66 267 CYS A CA 1
ATOM 2151 C C . CYS A 1 267 ? -0.916 15.571 -0.917 1 98.66 267 CYS A C 1
ATOM 2153 O O . CYS A 1 267 ? -0.059 15.744 -0.048 1 98.66 267 CYS A O 1
ATOM 2155 N N . GLY A 1 268 ? -1.305 14.433 -1.366 1 98.38 268 GLY A N 1
ATOM 2156 C CA . GLY A 1 268 ? -0.723 13.226 -0.802 1 98.38 268 GLY A CA 1
ATOM 2157 C C . GLY A 1 268 ? 0.723 13.015 -1.207 1 98.38 268 GLY A C 1
ATOM 2158 O O . GLY A 1 268 ? 1.558 12.645 -0.379 1 98.38 268 GLY A O 1
ATOM 2159 N N . VAL A 1 269 ? 0.993 13.216 -2.488 1 98.76 269 VAL A N 1
ATOM 2160 C CA . VAL A 1 269 ? 2.354 13.035 -2.982 1 98.76 269 VAL A CA 1
ATOM 2161 C C . VAL A 1 269 ? 3.298 13.995 -2.262 1 98.76 269 VAL A C 1
ATOM 2163 O O . VAL A 1 269 ? 4.358 13.589 -1.781 1 98.76 269 VAL A O 1
ATOM 2166 N N . PHE A 1 270 ? 2.89 15.255 -2.176 1 98.76 270 PHE A N 1
ATOM 2167 C CA . PHE A 1 270 ? 3.706 16.264 -1.513 1 98.76 270 PHE A CA 1
ATOM 2168 C C . PHE A 1 270 ? 3.92 15.909 -0.046 1 98.76 270 PHE A C 1
ATOM 2170 O O . PHE A 1 270 ? 5.027 16.051 0.477 1 98.76 270 PHE A O 1
ATOM 2177 N N . GLY A 1 271 ? 2.824 15.475 0.628 1 98.42 271 GLY A N 1
ATOM 2178 C CA . GLY A 1 271 ? 2.951 15.081 2.022 1 98.42 271 GLY A CA 1
ATOM 2179 C C . GLY A 1 271 ? 4.006 14.013 2.246 1 98.42 271 GLY A C 1
ATOM 2180 O O . GLY A 1 271 ? 4.772 14.083 3.209 1 98.42 271 GLY A O 1
ATOM 2181 N N . SER A 1 272 ? 4.078 13.07 1.372 1 98.37 272 SER A N 1
ATOM 2182 C CA . SER A 1 272 ? 5.014 11.957 1.495 1 98.37 272 SER A CA 1
ATOM 2183 C C . SER A 1 272 ? 6.433 12.386 1.139 1 98.37 272 SER A C 1
ATOM 2185 O O . SER A 1 272 ? 7.384 12.059 1.853 1 98.37 272 SER A O 1
ATOM 2187 N N . LEU A 1 273 ? 6.596 13.125 0.052 1 98.6 273 LEU A N 1
ATOM 2188 C CA . LEU A 1 273 ? 7.924 13.502 -0.42 1 98.6 273 LEU A CA 1
ATOM 2189 C C . LEU A 1 273 ? 8.541 14.563 0.484 1 98.6 273 LEU A C 1
ATOM 2191 O O . LEU A 1 273 ? 9.766 14.659 0.59 1 98.6 273 LEU A O 1
ATOM 2195 N N . ALA A 1 274 ? 7.681 15.365 1.115 1 97.95 274 ALA A N 1
ATOM 2196 C CA . ALA A 1 274 ? 8.173 16.372 2.05 1 97.95 274 ALA A CA 1
ATOM 2197 C C . ALA A 1 274 ? 8.954 15.726 3.191 1 97.95 274 ALA A C 1
ATOM 2199 O O . ALA A 1 274 ? 9.881 16.329 3.737 1 97.95 274 ALA A O 1
ATOM 2200 N N . GLN A 1 275 ? 8.568 14.473 3.553 1 96.72 275 GLN A N 1
ATOM 2201 C CA . GLN A 1 275 ? 9.273 13.741 4.601 1 96.72 275 GLN A CA 1
ATOM 2202 C C . GLN A 1 275 ? 10.733 13.508 4.222 1 96.72 275 GLN A C 1
ATOM 2204 O O . GLN A 1 275 ? 11.607 13.479 5.09 1 96.72 275 GLN A O 1
ATOM 2209 N N . LEU A 1 276 ? 10.937 13.299 2.953 1 97.21 276 LEU A N 1
ATOM 2210 C CA . LEU A 1 276 ? 12.277 13.022 2.447 1 97.21 276 LEU A CA 1
ATOM 2211 C C . LEU A 1 276 ? 13.044 14.317 2.201 1 97.21 276 LEU A C 1
ATOM 2213 O O . LEU A 1 276 ? 14.232 14.409 2.516 1 97.21 276 LEU A O 1
ATOM 2217 N N . MET A 1 277 ? 12.367 15.313 1.708 1 97.12 277 MET A N 1
ATOM 2218 C CA . MET A 1 277 ? 12.987 16.576 1.32 1 97.12 277 MET A CA 1
ATOM 2219 C C . MET A 1 277 ? 13.418 17.371 2.548 1 97.12 277 MET A C 1
ATOM 2221 O O . MET A 1 277 ? 14.491 17.976 2.557 1 97.12 277 MET A O 1
ATOM 2225 N N . TRP A 1 278 ? 12.594 17.322 3.607 1 96.33 278 TRP A N 1
ATOM 2226 C CA . TRP A 1 278 ? 12.839 18.303 4.659 1 96.33 278 TRP A CA 1
ATOM 2227 C C . TRP A 1 278 ? 12.905 17.63 6.026 1 96.33 278 TRP A C 1
ATOM 2229 O O . TRP A 1 278 ? 13.283 18.259 7.017 1 96.33 278 TRP A O 1
ATOM 2239 N N . ASN A 1 279 ? 12.557 16.322 6.166 1 93.92 279 ASN A N 1
ATOM 2240 C CA . ASN A 1 279 ? 12.657 15.618 7.44 1 93.92 279 ASN A CA 1
ATOM 2241 C C . ASN A 1 279 ? 13.774 14.578 7.419 1 93.92 279 ASN A C 1
ATOM 2243 O O . ASN A 1 279 ? 13.872 13.747 8.324 1 93.92 279 ASN A O 1
ATOM 2247 N N . ALA A 1 280 ? 14.574 14.521 6.394 1 93.29 280 ALA A N 1
ATOM 2248 C CA . ALA A 1 280 ? 15.652 13.544 6.27 1 93.29 280 ALA A CA 1
ATOM 2249 C C . ALA A 1 280 ? 16.959 14.218 5.861 1 93.29 280 ALA A C 1
ATOM 2251 O O . ALA A 1 280 ? 17.604 13.802 4.895 1 93.29 280 ALA A O 1
ATOM 2252 N N . PRO A 1 281 ? 17.421 15.127 6.648 1 91.31 281 PRO A N 1
ATOM 2253 C CA . PRO A 1 281 ? 18.638 15.838 6.253 1 91.31 281 PRO A CA 1
ATOM 2254 C C . PRO A 1 281 ? 19.863 14.927 6.198 1 91.31 281 PRO A C 1
ATOM 2256 O O . PRO A 1 281 ? 20.022 14.049 7.049 1 91.31 281 PRO A O 1
ATOM 2259 N N . ASP A 1 282 ? 20.619 15.065 5.159 1 91.66 282 ASP A N 1
ATOM 2260 C CA . ASP A 1 282 ? 21.934 14.444 5.026 1 91.66 282 ASP A CA 1
ATOM 2261 C C . ASP A 1 282 ? 21.819 12.923 4.968 1 91.66 282 ASP A C 1
ATOM 2263 O O . ASP A 1 282 ? 22.576 12.212 5.632 1 91.66 282 ASP A O 1
ATOM 2267 N N . THR A 1 283 ? 20.838 12.408 4.35 1 95.66 283 THR A N 1
ATOM 2268 C CA . THR A 1 283 ? 20.654 10.965 4.243 1 95.66 283 THR A CA 1
ATOM 2269 C C . THR A 1 283 ? 20.748 10.514 2.788 1 95.66 283 THR A C 1
ATOM 2271 O O . THR A 1 283 ? 20.52 11.306 1.871 1 95.66 283 THR A O 1
ATOM 2274 N N . PRO A 1 284 ? 21.05 9.226 2.583 1 95.58 284 PRO A N 1
ATOM 2275 C CA . PRO A 1 284 ? 21.04 8.688 1.221 1 95.58 284 PRO A CA 1
ATOM 2276 C C . PRO A 1 284 ? 19.656 8.737 0.577 1 95.58 284 PRO A C 1
ATOM 2278 O O . PRO A 1 284 ? 19.543 8.76 -0.651 1 95.58 284 PRO A O 1
ATOM 2281 N N . TYR A 1 285 ? 18.661 8.78 1.356 1 96.59 285 TYR A N 1
ATOM 2282 C CA . TYR A 1 285 ? 17.298 8.819 0.839 1 96.59 285 TYR A CA 1
ATOM 2283 C C . TYR A 1 285 ? 16.983 10.182 0.234 1 96.59 285 TYR A C 1
ATOM 2285 O O . TYR A 1 285 ? 16.419 10.267 -0.859 1 96.59 285 TYR A O 1
ATOM 2293 N N . LYS A 1 286 ? 17.364 11.228 0.954 1 97.15 286 LYS A N 1
ATOM 2294 C CA . LYS A 1 286 ? 17.215 12.558 0.37 1 97.15 286 LYS A CA 1
ATOM 2295 C C . LYS A 1 286 ? 18.126 12.731 -0.842 1 97.15 286 LYS A C 1
ATOM 2297 O O . LYS A 1 286 ? 17.719 13.306 -1.854 1 97.15 286 LYS A O 1
ATOM 2302 N N . ALA A 1 287 ? 19.346 12.213 -0.747 1 97.61 287 ALA A N 1
ATOM 2303 C CA . ALA A 1 287 ? 20.331 12.349 -1.817 1 97.61 287 ALA A CA 1
ATOM 2304 C C . ALA A 1 287 ? 19.838 11.691 -3.102 1 97.61 287 ALA A C 1
ATOM 2306 O O . ALA A 1 287 ? 20.042 12.222 -4.196 1 97.61 287 ALA A O 1
ATOM 2307 N N . LEU A 1 288 ? 19.22 10.559 -2.939 1 97.96 288 LEU A N 1
ATOM 2308 C CA . LEU A 1 288 ? 18.696 9.877 -4.117 1 97.96 288 LEU A CA 1
ATOM 2309 C C . LEU A 1 288 ? 17.604 10.707 -4.784 1 97.96 288 LEU A C 1
ATOM 2311 O O . LEU A 1 288 ? 17.595 10.862 -6.008 1 97.96 288 LEU A O 1
ATOM 2315 N N . LEU A 1 289 ? 16.662 11.222 -3.977 1 98.02 289 LEU A N 1
ATOM 2316 C CA . LEU A 1 289 ? 15.553 12.016 -4.494 1 98.02 289 LEU A CA 1
ATOM 2317 C C . LEU A 1 289 ? 16.065 13.254 -5.224 1 98.02 289 LEU A C 1
ATOM 2319 O O . LEU A 1 289 ? 15.646 13.533 -6.349 1 98.02 289 LEU A O 1
ATOM 2323 N N . THR A 1 290 ? 17.011 13.963 -4.682 1 97.65 290 THR A N 1
ATOM 2324 C CA . THR A 1 290 ? 17.482 15.229 -5.233 1 97.65 290 THR A CA 1
ATOM 2325 C C . THR A 1 290 ? 18.49 14.988 -6.354 1 97.65 290 THR A C 1
ATOM 2327 O O . THR A 1 290 ? 18.625 15.811 -7.261 1 97.65 290 THR A O 1
ATOM 2330 N N . GLY A 1 291 ? 19.168 13.923 -6.318 1 97.37 291 GLY A N 1
ATOM 2331 C CA . GLY A 1 291 ? 20.221 13.654 -7.283 1 97.37 291 GLY A CA 1
ATOM 2332 C C . GLY A 1 291 ? 19.73 12.908 -8.51 1 97.37 291 GLY A C 1
ATOM 2333 O O . GLY A 1 291 ? 19.927 13.363 -9.639 1 97.37 291 GLY A O 1
ATOM 2334 N N . GLU A 1 292 ? 19.052 11.819 -8.314 1 97.52 292 GLU A N 1
ATOM 2335 C CA . GLU A 1 292 ? 18.66 10.956 -9.424 1 97.52 292 GLU A CA 1
ATOM 2336 C C . GLU A 1 292 ? 17.296 11.356 -9.978 1 97.52 292 GLU A C 1
ATOM 2338 O O . GLU A 1 292 ? 16.959 11.019 -11.116 1 97.52 292 GLU A O 1
ATOM 2343 N N . PHE A 1 293 ? 16.548 12.09 -9.178 1 98.27 293 PHE A N 1
ATOM 2344 C CA . PHE A 1 293 ? 15.213 12.474 -9.623 1 98.27 293 PHE A CA 1
ATOM 2345 C C . PHE A 1 293 ? 14.99 13.97 -9.437 1 98.27 293 PHE A C 1
ATOM 2347 O O . PHE A 1 293 ? 14.075 14.383 -8.722 1 98.27 293 PHE A O 1
ATOM 2354 N N . PRO A 1 294 ? 15.648 14.798 -10.127 1 97.32 294 PRO A N 1
ATOM 2355 C CA . PRO A 1 294 ? 15.567 16.249 -9.945 1 97.32 294 PRO A CA 1
ATOM 2356 C C . PRO A 1 294 ? 14.184 16.809 -10.271 1 97.32 294 PRO A C 1
ATOM 2358 O O . PRO A 1 294 ? 13.766 17.81 -9.685 1 97.32 294 PRO A O 1
ATOM 2361 N N . ARG A 1 295 ? 13.462 16.201 -11.176 1 97.59 295 ARG A N 1
ATOM 2362 C CA . ARG A 1 295 ? 12.111 16.643 -11.506 1 97.59 295 ARG A CA 1
ATOM 2363 C C . ARG A 1 295 ? 11.189 16.54 -10.296 1 97.59 295 ARG A C 1
ATOM 2365 O O . ARG A 1 295 ? 10.362 17.423 -10.062 1 97.59 295 ARG A O 1
ATOM 2372 N N . LEU A 1 296 ? 11.336 15.501 -9.56 1 98.44 296 LEU A N 1
ATOM 2373 C CA . LEU A 1 296 ? 10.528 15.327 -8.358 1 98.44 296 LEU A CA 1
ATOM 2374 C C . LEU A 1 296 ? 10.915 16.344 -7.29 1 98.44 296 LEU A C 1
ATOM 2376 O O . LEU A 1 296 ? 10.052 16.867 -6.582 1 98.44 296 LEU A O 1
ATOM 2380 N N . ALA A 1 297 ? 12.193 16.544 -7.141 1 98.3 297 ALA A N 1
ATOM 2381 C CA . ALA A 1 297 ? 12.662 17.55 -6.191 1 98.3 297 ALA A CA 1
ATOM 2382 C C . ALA A 1 297 ? 12.117 18.931 -6.541 1 98.3 297 ALA A C 1
ATOM 2384 O O . ALA A 1 297 ? 11.658 19.665 -5.662 1 98.3 297 ALA A O 1
ATOM 2385 N N . ALA A 1 298 ? 12.162 19.267 -7.785 1 98.53 298 ALA A N 1
ATOM 2386 C CA . ALA A 1 298 ? 11.638 20.549 -8.249 1 98.53 298 ALA A CA 1
ATOM 2387 C C . ALA A 1 298 ? 10.134 20.646 -8.008 1 98.53 298 ALA A C 1
ATOM 2389 O O . ALA A 1 298 ? 9.623 21.712 -7.656 1 98.53 298 ALA A O 1
ATOM 2390 N N . TYR A 1 299 ? 9.461 19.566 -8.262 1 98.74 299 TYR A N 1
ATOM 2391 C CA . TYR A 1 299 ? 8.033 19.491 -7.976 1 98.74 299 TYR A CA 1
ATOM 2392 C C . TYR A 1 299 ? 7.752 19.82 -6.515 1 98.74 299 TYR A C 1
ATOM 2394 O O . TYR A 1 299 ? 6.822 20.57 -6.209 1 98.74 299 TYR A O 1
ATOM 2402 N N . CYS A 1 300 ? 8.531 19.259 -5.585 1 98.65 300 CYS A N 1
ATOM 2403 C CA . CYS A 1 300 ? 8.35 19.501 -4.158 1 98.65 300 CYS A CA 1
ATOM 2404 C C . CYS A 1 300 ? 8.519 20.98 -3.831 1 98.65 300 CYS A C 1
ATOM 2406 O O . CYS A 1 300 ? 7.736 21.544 -3.065 1 98.65 300 CYS A O 1
ATOM 2408 N N . VAL A 1 301 ? 9.513 21.557 -4.392 1 98.37 301 VAL A N 1
ATOM 2409 C CA . VAL A 1 301 ? 9.777 22.973 -4.153 1 98.37 301 VAL A CA 1
ATOM 2410 C C . VAL A 1 301 ? 8.628 23.813 -4.707 1 98.37 301 VAL A C 1
ATOM 2412 O O . VAL A 1 301 ? 8.177 24.761 -4.061 1 98.37 301 VAL A O 1
ATOM 2415 N N . ARG A 1 302 ? 8.146 23.465 -5.87 1 98.34 302 ARG A N 1
ATOM 2416 C CA . ARG A 1 302 ? 7.021 24.17 -6.476 1 98.34 302 ARG A CA 1
ATOM 2417 C C . ARG A 1 302 ? 5.781 24.084 -5.593 1 98.34 302 ARG A C 1
ATOM 2419 O O . ARG A 1 302 ? 5.083 25.08 -5.394 1 98.34 302 ARG A O 1
ATOM 2426 N N . MET A 1 303 ? 5.482 22.939 -5.075 1 98.61 303 MET A N 1
ATOM 2427 C CA . MET A 1 303 ? 4.338 22.754 -4.187 1 98.61 303 MET A CA 1
ATOM 2428 C C . MET A 1 303 ? 4.502 23.572 -2.91 1 98.61 303 MET A C 1
ATOM 2430 O O . MET A 1 303 ? 3.553 24.21 -2.451 1 98.61 303 MET A O 1
ATOM 2434 N N . LYS A 1 304 ? 5.695 23.502 -2.369 1 98.32 304 LYS A N 1
ATOM 2435 C CA . LYS A 1 304 ? 5.984 24.262 -1.157 1 98.32 304 LYS A CA 1
ATOM 2436 C C . LYS A 1 304 ? 5.748 25.754 -1.374 1 98.32 304 LYS A C 1
ATOM 2438 O O . LYS A 1 304 ? 5.096 26.409 -0.558 1 98.32 304 LYS A O 1
ATOM 2443 N N . GLU A 1 305 ? 6.228 26.27 -2.418 1 97.69 305 GLU A N 1
ATOM 2444 C CA . GLU A 1 305 ? 6.112 27.695 -2.712 1 97.69 305 GLU A CA 1
ATOM 2445 C C . GLU A 1 305 ? 4.662 28.086 -2.983 1 97.69 305 GLU A C 1
ATOM 2447 O O . GLU A 1 305 ? 4.22 29.167 -2.585 1 97.69 305 GLU A O 1
ATOM 2452 N N . ARG A 1 306 ? 3.997 27.234 -3.62 1 97.35 306 ARG A N 1
ATOM 2453 C CA . ARG A 1 306 ? 2.621 27.522 -4.009 1 97.35 306 ARG A CA 1
ATOM 2454 C C . ARG A 1 306 ? 1.683 27.439 -2.809 1 97.35 306 ARG A C 1
ATOM 2456 O O . ARG A 1 306 ? 0.799 28.283 -2.646 1 97.35 306 ARG A O 1
ATOM 2463 N N . VAL A 1 307 ? 1.862 26.458 -1.992 1 97.85 307 VAL A N 1
ATOM 2464 C CA . VAL A 1 307 ? 0.878 26.152 -0.959 1 97.85 307 VAL A CA 1
ATOM 2465 C C . VAL A 1 307 ? 1.316 26.766 0.369 1 97.85 307 VAL A C 1
ATOM 2467 O O . VAL A 1 307 ? 0.478 27.121 1.201 1 97.85 307 VAL A O 1
ATOM 2470 N N . TYR A 1 308 ? 2.598 26.878 0.525 1 97.47 308 TYR A N 1
ATOM 2471 C CA . TYR A 1 308 ? 3.129 27.329 1.807 1 97.47 308 TYR A CA 1
ATOM 2472 C C . TYR A 1 308 ? 4.081 28.505 1.62 1 97.47 308 TYR A C 1
ATOM 2474 O O . TYR A 1 308 ? 5.248 28.435 2.012 1 97.47 308 TYR A O 1
ATOM 2482 N N . PRO A 1 309 ? 3.646 29.559 1.109 1 96.09 309 PRO A N 1
ATOM 2483 C CA . PRO A 1 309 ? 4.522 30.732 1.05 1 96.09 309 PRO A CA 1
ATOM 2484 C C . PRO A 1 309 ? 4.995 31.185 2.429 1 96.09 309 PRO A C 1
ATOM 2486 O O . PRO A 1 309 ? 6.009 31.879 2.541 1 96.09 309 PRO A O 1
ATOM 2489 N N . ASP A 1 310 ? 4.317 30.766 3.481 1 95.61 310 ASP A N 1
ATOM 2490 C CA . ASP A 1 310 ? 4.628 31.111 4.865 1 95.61 310 ASP A CA 1
ATOM 2491 C C . ASP A 1 310 ? 5.39 29.982 5.554 1 95.61 310 ASP A C 1
ATOM 2493 O O . ASP A 1 310 ? 5.369 29.87 6.782 1 95.61 310 ASP A O 1
ATOM 2497 N N . TRP A 1 311 ? 5.998 29.069 4.791 1 95.89 311 TRP A N 1
ATOM 2498 C CA . TRP A 1 311 ? 6.678 27.888 5.311 1 95.89 311 TRP A CA 1
ATOM 2499 C C . TRP A 1 311 ? 7.654 28.266 6.42 1 95.89 311 TRP A C 1
ATOM 2501 O O . TRP A 1 311 ? 7.646 27.662 7.496 1 95.89 311 TRP A O 1
ATOM 2511 N N . ASP A 1 312 ? 8.477 29.259 6.185 1 93.24 312 ASP A N 1
ATOM 2512 C CA . ASP A 1 312 ? 9.51 29.651 7.138 1 93.24 312 ASP A CA 1
ATOM 2513 C C . ASP A 1 312 ? 8.893 30.212 8.417 1 93.24 312 ASP A C 1
ATOM 2515 O O . ASP A 1 312 ? 9.435 30.021 9.508 1 93.24 312 ASP A O 1
ATOM 2519 N N . ASP A 1 313 ? 7.744 30.856 8.304 1 92.99 313 ASP A N 1
ATOM 2520 C CA . ASP A 1 313 ? 7.02 31.342 9.475 1 92.99 313 ASP A CA 1
ATOM 2521 C C . ASP A 1 313 ? 6.443 30.182 10.283 1 92.99 313 ASP A C 1
ATOM 2523 O O . ASP A 1 313 ? 6.463 30.208 11.516 1 92.99 313 ASP A O 1
ATOM 2527 N N . LEU A 1 314 ? 5.987 29.19 9.546 1 93.01 314 LEU A N 1
ATOM 2528 C CA . LEU A 1 314 ? 5.35 28.049 10.195 1 93.01 314 LEU A CA 1
ATOM 2529 C C . LEU A 1 314 ? 6.36 27.258 11.019 1 93.01 314 LEU A C 1
ATOM 2531 O O . LEU A 1 314 ? 6.026 26.741 12.088 1 93.01 314 LEU A O 1
ATOM 2535 N N . ILE A 1 315 ? 7.551 27.142 10.534 1 92.09 315 ILE A N 1
ATOM 2536 C CA . ILE A 1 315 ? 8.503 26.285 11.232 1 92.09 315 ILE A CA 1
ATOM 2537 C C . ILE A 1 315 ? 9.353 27.124 12.183 1 92.09 315 ILE A C 1
ATOM 2539 O O . ILE A 1 315 ? 10.28 26.612 12.813 1 92.09 315 ILE A O 1
ATOM 2543 N N . SER A 1 316 ? 9.038 28.364 12.165 1 86.35 316 SER A N 1
ATOM 2544 C CA . SER A 1 316 ? 9.753 29.212 13.113 1 86.35 316 SER A CA 1
ATOM 2545 C C . SER A 1 316 ? 9.227 29.02 14.532 1 86.35 316 SER A C 1
ATOM 2547 O O . SER A 1 316 ? 8.062 28.667 14.725 1 86.35 316 SER A O 1
ATOM 2549 N N . GLN A 1 317 ? 9.982 28.88 15.499 1 66.36 317 GLN A N 1
ATOM 2550 C CA . GLN A 1 317 ? 9.599 28.652 16.889 1 66.36 317 GLN A CA 1
ATOM 2551 C C . GLN A 1 317 ? 8.529 29.645 17.334 1 66.36 317 GLN A C 1
ATOM 2553 O O . GLN A 1 317 ? 7.752 29.36 18.248 1 66.36 317 GLN A O 1
ATOM 2558 N N . GLU A 1 318 ? 8.412 30.756 16.643 1 50.2 318 GLU A N 1
ATOM 2559 C CA . GLU A 1 318 ? 7.528 31.849 17.036 1 50.2 318 GLU A CA 1
ATOM 2560 C C . GLU A 1 318 ? 6.153 31.706 16.39 1 50.2 318 GLU A C 1
ATOM 2562 O O . GLU A 1 318 ? 5.247 32.496 16.664 1 50.2 318 GLU A O 1
ATOM 2567 N N . TYR A 1 319 ? 5.998 30.577 15.638 1 49.53 319 TYR A N 1
ATOM 2568 C CA . TYR A 1 319 ? 4.802 30.634 14.807 1 49.53 319 TYR A CA 1
ATOM 2569 C C . TYR A 1 319 ? 3.567 30.217 15.597 1 49.53 319 TYR A C 1
ATOM 2571 O O . TYR A 1 319 ? 3.519 29.115 16.149 1 49.53 319 TYR A O 1
ATOM 2579 N N . VAL A 1 320 ? 2.753 31.131 16.082 1 42.09 320 VAL A N 1
ATOM 2580 C CA . VAL A 1 320 ? 1.399 30.95 16.595 1 42.09 320 VAL A CA 1
ATOM 2581 C C . VAL A 1 320 ? 0.391 31.09 15.456 1 42.09 320 VAL A C 1
ATOM 2583 O O . VAL A 1 320 ? 0.287 32.152 14.838 1 42.09 320 VAL A O 1
ATOM 2586 N N . ALA A 1 321 ? -0.078 30.033 14.698 1 42.19 321 ALA A N 1
ATOM 2587 C CA . ALA A 1 321 ? -0.983 30.054 13.551 1 42.19 321 ALA A CA 1
ATOM 2588 C C . ALA A 1 321 ? -2.3 30.74 13.905 1 42.19 321 ALA A C 1
ATOM 2590 O O . ALA A 1 321 ? -3.113 30.19 14.651 1 42.19 321 ALA A O 1
ATOM 2591 N N . ILE A 1 322 ? -2.53 31.899 14.255 1 35.26 322 ILE A N 1
ATOM 2592 C CA . ILE A 1 322 ? -3.851 32.506 14.372 1 35.26 322 ILE A CA 1
ATOM 2593 C C . ILE A 1 322 ? -4.405 32.809 12.981 1 35.26 322 ILE A C 1
ATOM 2595 O O . ILE A 1 322 ? -4.702 33.963 12.662 1 35.26 322 ILE A O 1
ATOM 2599 N N . LYS A 1 323 ? -4.553 31.951 11.965 1 36.63 323 LYS A N 1
ATOM 2600 C CA . LYS A 1 323 ? -5.275 32.678 10.925 1 36.63 323 LYS A CA 1
ATOM 2601 C C . LYS A 1 323 ? -6.784 32.567 11.123 1 36.63 323 LYS A C 1
ATOM 2603 O O . LYS A 1 323 ? -7.299 31.485 11.411 1 36.63 323 LYS A O 1
ATOM 2608 N N . MET B 1 1 ? 0.975 -41.106 5.911 1 25.29 1 MET B N 1
ATOM 2609 C CA . MET B 1 1 ? 2.379 -40.767 6.118 1 25.29 1 MET B CA 1
ATOM 2610 C C . MET B 1 1 ? 2.516 -39.525 6.993 1 25.29 1 MET B C 1
ATOM 2612 O O . MET B 1 1 ? 3.553 -39.316 7.625 1 25.29 1 MET B O 1
ATOM 2616 N N . VAL B 1 2 ? 1.429 -38.749 7.063 1 30.65 2 VAL B N 1
ATOM 2617 C CA . VAL B 1 2 ? 1.335 -37.522 7.847 1 30.65 2 VAL B CA 1
ATOM 2618 C C . VAL B 1 2 ? 1.098 -37.864 9.316 1 30.65 2 VAL B C 1
ATOM 2620 O O . VAL B 1 2 ? 1.557 -37.148 10.209 1 30.65 2 VAL B O 1
ATOM 2623 N N . SER B 1 3 ? 0.459 -38.974 9.599 1 36.18 3 SER B N 1
ATOM 2624 C CA . SER B 1 3 ? 0.23 -39.41 10.972 1 36.18 3 SER B CA 1
ATOM 2625 C C . SER B 1 3 ? 1.542 -39.753 11.67 1 36.18 3 SER B C 1
ATOM 2627 O O . SER B 1 3 ? 1.712 -39.472 12.858 1 36.18 3 SER B O 1
ATOM 2629 N N . SER B 1 4 ? 2.477 -40.33 10.802 1 36.62 4 SER B N 1
ATOM 2630 C CA . SER B 1 4 ? 3.712 -40.852 11.377 1 36.62 4 SER B CA 1
ATOM 2631 C C . SER B 1 4 ? 4.69 -39.727 11.7 1 36.62 4 SER B C 1
ATOM 2633 O O . SER B 1 4 ? 5.423 -39.799 12.688 1 36.62 4 SER B O 1
ATOM 2635 N N . ILE B 1 5 ? 4.644 -38.639 10.918 1 32.21 5 ILE B N 1
ATOM 2636 C CA . ILE B 1 5 ? 5.65 -37.6 11.109 1 32.21 5 ILE B CA 1
ATOM 2637 C C . ILE B 1 5 ? 5.278 -36.736 12.312 1 32.21 5 ILE B C 1
ATOM 2639 O O . ILE B 1 5 ? 6.144 -36.36 13.105 1 32.21 5 ILE B O 1
ATOM 2643 N N . PHE B 1 6 ? 4.015 -36.552 12.66 1 36.22 6 PHE B N 1
ATOM 2644 C CA . PHE B 1 6 ? 3.613 -35.875 13.887 1 36.22 6 PHE B CA 1
ATOM 2645 C C . PHE B 1 6 ? 3.991 -36.702 15.11 1 36.22 6 PHE B C 1
ATOM 2647 O O . PHE B 1 6 ? 4.376 -36.151 16.143 1 36.22 6 PHE B O 1
ATOM 2654 N N . GLN B 1 7 ? 3.928 -38.031 14.961 1 36.49 7 GLN B N 1
ATOM 2655 C CA . GLN B 1 7 ? 4.321 -38.912 16.056 1 36.49 7 GLN B CA 1
ATOM 2656 C C . GLN B 1 7 ? 5.825 -38.841 16.307 1 36.49 7 GLN B C 1
ATOM 2658 O O . GLN B 1 7 ? 6.267 -38.818 17.458 1 36.49 7 GLN B O 1
ATOM 2663 N N . VAL B 1 8 ? 6.591 -38.663 15.24 1 37.48 8 VAL B N 1
ATOM 2664 C CA . VAL B 1 8 ? 8.042 -38.621 15.394 1 37.48 8 VAL B CA 1
ATOM 2665 C C . VAL B 1 8 ? 8.461 -37.269 15.968 1 37.48 8 VAL B C 1
ATOM 2667 O O . VAL B 1 8 ? 9.307 -37.203 16.863 1 37.48 8 VAL B O 1
ATOM 2670 N N . TYR B 1 9 ? 7.801 -36.22 15.603 1 35.17 9 TYR B N 1
ATOM 2671 C CA . TYR B 1 9 ? 8.146 -34.902 16.124 1 35.17 9 TYR B CA 1
ATOM 2672 C C . TYR B 1 9 ? 7.781 -34.786 17.599 1 35.17 9 TYR B C 1
ATOM 2674 O O . TYR B 1 9 ? 8.534 -34.21 18.388 1 35.17 9 TYR B O 1
ATOM 2682 N N . GLU B 1 10 ? 6.635 -35.27 18.036 1 38.4 10 GLU B N 1
ATOM 2683 C CA . GLU B 1 10 ? 6.314 -35.342 19.458 1 38.4 10 GLU B CA 1
ATOM 2684 C C . GLU B 1 10 ? 7.352 -36.164 20.218 1 38.4 10 GLU B C 1
ATOM 2686 O O . GLU B 1 10 ? 7.793 -35.77 21.299 1 38.4 10 GLU B O 1
ATOM 2691 N N . ILE B 1 11 ? 7.789 -37.216 19.537 1 38.6 11 ILE B N 1
ATOM 2692 C CA . ILE B 1 11 ? 8.75 -38.099 20.189 1 38.6 11 ILE B CA 1
ATOM 2693 C C . ILE B 1 11 ? 10.11 -37.41 20.273 1 38.6 11 ILE B C 1
ATOM 2695 O O . ILE B 1 11 ? 10.759 -37.428 21.321 1 38.6 11 ILE B O 1
ATOM 2699 N N . ILE B 1 12 ? 10.48 -36.716 19.192 1 39.46 12 ILE B N 1
ATOM 2700 C CA . ILE B 1 12 ? 11.811 -36.119 19.216 1 39.46 12 ILE B CA 1
ATOM 2701 C C . ILE B 1 12 ? 11.818 -34.911 20.149 1 39.46 12 ILE B C 1
ATOM 2703 O O . ILE B 1 12 ? 12.735 -34.749 20.959 1 39.46 12 ILE B O 1
ATOM 2707 N N . THR B 1 13 ? 10.749 -34.124 20.061 1 39.91 13 THR B N 1
ATOM 2708 C CA . THR B 1 13 ? 10.698 -32.987 20.973 1 39.91 13 THR B CA 1
ATOM 2709 C C . THR B 1 13 ? 10.573 -33.458 22.419 1 39.91 13 THR B C 1
ATOM 2711 O O . THR B 1 13 ? 11.238 -32.927 23.311 1 39.91 13 THR B O 1
ATOM 2714 N N . MET B 1 14 ? 9.726 -34.445 22.576 1 39.72 14 MET B N 1
ATOM 2715 C CA . MET B 1 14 ? 9.618 -34.993 23.924 1 39.72 14 MET B CA 1
ATOM 2716 C C . MET B 1 14 ? 10.926 -35.653 24.349 1 39.72 14 MET B C 1
ATOM 2718 O O . MET B 1 14 ? 11.367 -35.49 25.488 1 39.72 14 MET B O 1
ATOM 2722 N N . ASN B 1 15 ? 11.518 -36.395 23.41 1 40.25 15 ASN B N 1
ATOM 2723 C CA . ASN B 1 15 ? 12.789 -37.026 23.75 1 40.25 15 ASN B CA 1
ATOM 2724 C C . ASN B 1 15 ? 13.894 -35.991 23.943 1 40.25 15 ASN B C 1
ATOM 2726 O O . ASN B 1 15 ? 14.708 -36.11 24.861 1 40.25 15 ASN B O 1
ATOM 2730 N N . PHE B 1 16 ? 13.971 -35.003 23.049 1 40.28 16 PHE B N 1
ATOM 2731 C CA . PHE B 1 16 ? 14.989 -33.968 23.184 1 40.28 16 PHE B CA 1
ATOM 2732 C C . PHE B 1 16 ? 14.776 -33.161 24.459 1 40.28 16 PHE B C 1
ATOM 2734 O O . PHE B 1 16 ? 15.724 -32.907 25.205 1 40.28 16 PHE B O 1
ATOM 2741 N N . LEU B 1 17 ? 13.536 -32.739 24.679 1 40.34 17 LEU B N 1
ATOM 2742 C CA . LEU B 1 17 ? 13.252 -32.121 25.969 1 40.34 17 LEU B CA 1
ATOM 2743 C C . LEU B 1 17 ? 13.599 -33.068 27.114 1 40.34 17 LEU B C 1
ATOM 2745 O O . LEU B 1 17 ? 14.109 -32.636 28.15 1 40.34 17 LEU B O 1
ATOM 2749 N N . GLN B 1 18 ? 13.267 -34.282 26.875 1 39.87 18 GLN B N 1
ATOM 2750 C CA . GLN B 1 18 ? 13.63 -35.279 27.877 1 39.87 18 GLN B CA 1
ATOM 2751 C C . GLN B 1 18 ? 15.145 -35.4 28.009 1 39.87 18 GLN B C 1
ATOM 2753 O O . GLN B 1 18 ? 15.66 -35.671 29.096 1 39.87 18 GLN B O 1
ATOM 2758 N N . SER B 1 19 ? 15.874 -35.393 26.888 1 41.28 19 SER B N 1
ATOM 2759 C CA . SER B 1 19 ? 17.323 -35.525 26.994 1 41.28 19 SER B CA 1
ATOM 2760 C C . SER B 1 19 ? 17.946 -34.286 27.627 1 41.28 19 SER B C 1
ATOM 2762 O O . SER B 1 19 ? 18.988 -34.374 28.281 1 41.28 19 SER B O 1
ATOM 2764 N N . LEU B 1 20 ? 17.55 -33.091 27.213 1 39.2 20 LEU B N 1
ATOM 2765 C CA . LEU B 1 20 ? 18.147 -31.876 27.758 1 39.2 20 LEU B CA 1
ATOM 2766 C C . LEU B 1 20 ? 17.695 -31.647 29.196 1 39.2 20 LEU B C 1
ATOM 2768 O O . LEU B 1 20 ? 18.338 -30.904 29.942 1 39.2 20 LEU B O 1
ATOM 2772 N N . ILE B 1 21 ? 16.394 -31.847 29.403 1 38.17 21 ILE B N 1
ATOM 2773 C CA . ILE B 1 21 ? 15.96 -31.745 30.792 1 38.17 21 ILE B CA 1
ATOM 2774 C C . ILE B 1 21 ? 16.204 -33.071 31.508 1 38.17 21 ILE B C 1
ATOM 2776 O O . ILE B 1 21 ? 15.525 -34.064 31.237 1 38.17 21 ILE B O 1
ATOM 2780 N N . PRO B 1 22 ? 17.514 -33.312 31.837 1 35.19 22 PRO B N 1
ATOM 2781 C CA . PRO B 1 22 ? 17.653 -34.556 32.598 1 35.19 22 PRO B CA 1
ATOM 2782 C C . PRO B 1 22 ? 16.466 -34.818 33.522 1 35.19 22 PRO B C 1
ATOM 2784 O O . PRO B 1 22 ? 15.883 -35.904 33.491 1 35.19 22 PRO B O 1
ATOM 2787 N N . SER B 1 23 ? 16.765 -34.429 34.935 1 35.93 23 SER B N 1
ATOM 2788 C CA . SER B 1 23 ? 15.956 -34.855 36.072 1 35.93 23 SER B CA 1
ATOM 2789 C C . SER B 1 23 ? 14.548 -34.273 35.998 1 35.93 23 SER B C 1
ATOM 2791 O O . SER B 1 23 ? 14.363 -33.135 35.561 1 35.93 23 SER B O 1
ATOM 2793 N N . ARG B 1 24 ? 13.373 -35.106 36.163 1 36.11 24 ARG B N 1
ATOM 2794 C CA . ARG B 1 24 ? 11.935 -34.94 36.345 1 36.11 24 ARG B CA 1
ATOM 2795 C C . ARG B 1 24 ? 11.621 -33.637 37.074 1 36.11 24 ARG B C 1
ATOM 2797 O O . ARG B 1 24 ? 10.455 -33.267 37.221 1 36.11 24 ARG B O 1
ATOM 2804 N N . GLU B 1 25 ? 12.634 -33.105 37.847 1 34.82 25 GLU B N 1
ATOM 2805 C CA . GLU B 1 25 ? 12.403 -32.035 38.813 1 34.82 25 GLU B CA 1
ATOM 2806 C C . GLU B 1 25 ? 12.195 -30.695 38.113 1 34.82 25 GLU B C 1
ATOM 2808 O O . GLU B 1 25 ? 12.047 -29.662 38.769 1 34.82 25 GLU B O 1
ATOM 2813 N N . LEU B 1 26 ? 12.543 -30.567 36.918 1 38.06 26 LEU B N 1
ATOM 2814 C CA . LEU B 1 26 ? 12.474 -29.26 36.275 1 38.06 26 LEU B CA 1
ATOM 2815 C C . LEU B 1 26 ? 11.028 -28.87 35.989 1 38.06 26 LEU B C 1
ATOM 2817 O O . LEU B 1 26 ? 10.772 -27.905 35.265 1 38.06 26 LEU B O 1
ATOM 2821 N N . VAL B 1 27 ? 10.08 -29.839 36.192 1 36.58 27 VAL B N 1
ATOM 2822 C CA . VAL B 1 27 ? 8.684 -29.421 36.118 1 36.58 27 VAL B CA 1
ATOM 2823 C C . VAL B 1 27 ? 8.512 -28.068 36.804 1 36.58 27 VAL B C 1
ATOM 2825 O O . VAL B 1 27 ? 9.468 -27.519 37.356 1 36.58 27 VAL B O 1
ATOM 2828 N N . TRP B 1 28 ? 7.321 -27.968 37.694 1 38.55 28 TRP B N 1
ATOM 2829 C CA . TRP B 1 28 ? 6.771 -26.798 38.371 1 38.55 28 TRP B CA 1
ATOM 2830 C C . TRP B 1 28 ? 7.756 -26.249 39.397 1 38.55 28 TRP B C 1
ATOM 2832 O O . TRP B 1 28 ? 7.856 -26.769 40.511 1 38.55 28 TRP B O 1
ATOM 2842 N N . PRO B 1 29 ? 8.852 -25.616 39.035 1 45.2 29 PRO B N 1
ATOM 2843 C CA . PRO B 1 29 ? 9.859 -25.311 40.054 1 45.2 29 PRO B CA 1
ATOM 2844 C C . PRO B 1 29 ? 9.325 -24.399 41.157 1 45.2 29 PRO B C 1
ATOM 2846 O O . PRO B 1 29 ? 8.5 -23.521 40.891 1 45.2 29 PRO B O 1
ATOM 2849 N N . GLU B 1 30 ? 9.085 -24.867 42.351 1 48.22 30 GLU B N 1
ATOM 2850 C CA . GLU B 1 30 ? 8.672 -24.15 43.554 1 48.22 30 GLU B CA 1
ATOM 2851 C C . GLU B 1 30 ? 9.463 -22.856 43.724 1 48.22 30 GLU B C 1
ATOM 2853 O O . GLU B 1 30 ? 8.971 -21.896 44.32 1 48.22 30 GLU B O 1
ATOM 2858 N N . SER B 1 31 ? 10.734 -22.7 43.323 1 48.49 31 SER B N 1
ATOM 2859 C CA . SER B 1 31 ? 11.541 -21.512 43.584 1 48.49 31 SER B CA 1
ATOM 2860 C C . SER B 1 31 ? 11.501 -20.546 42.405 1 48.49 31 SER B C 1
ATOM 2862 O O . SER B 1 31 ? 11.205 -20.947 41.277 1 48.49 31 SER B O 1
ATOM 2864 N N . HIS B 1 32 ? 11.479 -19.161 42.707 1 49.38 32 HIS B N 1
ATOM 2865 C CA . HIS B 1 32 ? 11.547 -18.114 41.694 1 49.38 32 HIS B CA 1
ATOM 2866 C C . HIS B 1 32 ? 12.601 -18.436 40.639 1 49.38 32 HIS B C 1
ATOM 2868 O O . HIS B 1 32 ? 12.391 -18.185 39.45 1 49.38 32 HIS B O 1
ATOM 2874 N N . TYR B 1 33 ? 13.699 -19.01 41.225 1 51.07 33 TYR B N 1
ATOM 2875 C CA . TYR B 1 33 ? 14.776 -19.423 40.332 1 51.07 33 TYR B CA 1
ATOM 2876 C C . TYR B 1 33 ? 14.324 -20.558 39.421 1 51.07 33 TYR B C 1
ATOM 2878 O O . TYR B 1 33 ? 14.645 -20.572 38.23 1 51.07 33 TYR B O 1
ATOM 2886 N N . GLY B 1 34 ? 13.593 -21.37 39.906 1 49.28 34 GLY B N 1
ATOM 2887 C CA . GLY B 1 34 ? 13.102 -22.49 39.119 1 49.28 34 GLY B CA 1
ATOM 2888 C C . GLY B 1 34 ? 12.125 -22.076 38.036 1 49.28 34 GLY B C 1
ATOM 2889 O O . GLY B 1 34 ? 12.188 -22.576 36.911 1 49.28 34 GLY B O 1
ATOM 2890 N N . LYS B 1 35 ? 11.287 -21.118 38.343 1 50.99 35 LYS B N 1
ATOM 2891 C CA . LYS B 1 35 ? 10.328 -20.618 37.363 1 50.99 35 LYS B CA 1
ATOM 2892 C C . LYS B 1 35 ? 11.033 -19.873 36.233 1 50.99 35 LYS B C 1
ATOM 2894 O O . LYS B 1 35 ? 10.699 -20.053 35.06 1 50.99 35 LYS B O 1
ATOM 2899 N N . ALA B 1 36 ? 11.974 -19.049 36.751 1 53.53 36 ALA B N 1
ATOM 2900 C CA . ALA B 1 36 ? 12.757 -18.345 35.739 1 53.53 36 ALA B CA 1
ATOM 2901 C C . ALA B 1 36 ? 13.469 -19.329 34.815 1 53.53 36 ALA B C 1
ATOM 2903 O O . ALA B 1 36 ? 13.493 -19.14 33.596 1 53.53 36 ALA B O 1
ATOM 2904 N N . VAL B 1 37 ? 13.9 -20.364 35.408 1 54.57 37 VAL B N 1
ATOM 2905 C CA . VAL B 1 37 ? 14.618 -21.377 34.643 1 54.57 37 VAL B CA 1
ATOM 2906 C C . VAL B 1 37 ? 13.647 -22.116 33.724 1 54.57 37 VAL B C 1
ATOM 2908 O O . VAL B 1 37 ? 13.968 -22.393 32.566 1 54.57 37 VAL B O 1
ATOM 2911 N N . THR B 1 38 ? 12.453 -22.281 34.166 1 52.9 38 THR B N 1
ATOM 2912 C CA . THR B 1 38 ? 11.454 -22.969 33.357 1 52.9 38 THR B CA 1
ATOM 2913 C C . THR B 1 38 ? 11.034 -22.109 32.168 1 52.9 38 THR B C 1
ATOM 2915 O O . THR B 1 38 ? 10.906 -22.608 31.048 1 52.9 38 THR B O 1
ATOM 2918 N N . ILE B 1 39 ? 10.809 -20.861 32.523 1 53.69 39 ILE B N 1
ATOM 2919 C CA . ILE B 1 39 ? 10.455 -19.948 31.441 1 53.69 39 ILE B CA 1
ATOM 2920 C C . ILE B 1 39 ? 11.602 -19.869 30.437 1 53.69 39 ILE B C 1
ATOM 2922 O O . ILE B 1 39 ? 11.378 -19.91 29.224 1 53.69 39 ILE B O 1
ATOM 2926 N N . PHE B 1 40 ? 12.751 -19.854 31.07 1 54.44 40 PHE B N 1
ATOM 2927 C CA . PHE B 1 40 ? 13.916 -19.803 30.195 1 54.44 40 PHE B CA 1
ATOM 2928 C C . PHE B 1 40 ? 14.02 -21.071 29.356 1 54.44 40 PHE B C 1
ATOM 2930 O O . PHE B 1 40 ? 14.28 -21.005 28.153 1 54.44 40 PHE B O 1
ATOM 2937 N N . ILE B 1 41 ? 13.776 -22.154 29.981 1 54.21 41 ILE B N 1
ATOM 2938 C CA . ILE B 1 41 ? 13.842 -23.427 29.273 1 54.21 41 ILE B CA 1
ATOM 2939 C C . ILE B 1 41 ? 12.719 -23.502 28.241 1 54.21 41 ILE B C 1
ATOM 2941 O O . ILE B 1 41 ? 12.929 -23.971 27.119 1 54.21 41 ILE B O 1
ATOM 2945 N N . GLY B 1 42 ? 11.622 -23.012 28.625 1 53.59 42 GLY B N 1
ATOM 2946 C CA . GLY B 1 42 ? 10.512 -22.98 27.686 1 53.59 42 GLY B CA 1
ATOM 2947 C C . GLY B 1 42 ? 10.782 -22.109 26.473 1 53.59 42 GLY B C 1
ATOM 2948 O O . GLY B 1 42 ? 10.54 -22.525 25.338 1 53.59 42 GLY B O 1
ATOM 2949 N N . LEU B 1 43 ? 11.264 -20.943 26.834 1 56.6 43 LEU B N 1
ATOM 2950 C CA . LEU B 1 43 ? 11.613 -20.031 25.75 1 56.6 43 LEU B CA 1
ATOM 2951 C C . LEU B 1 43 ? 12.735 -20.608 24.894 1 56.6 43 LEU B C 1
ATOM 2953 O O . LEU B 1 43 ? 12.699 -20.507 23.665 1 56.6 43 LEU B O 1
ATOM 2957 N N . ALA B 1 44 ? 13.65 -21.136 25.644 1 55.88 44 ALA B N 1
ATOM 2958 C CA . ALA B 1 44 ? 14.758 -21.779 24.942 1 55.88 44 ALA B CA 1
ATOM 2959 C C . ALA B 1 44 ? 14.265 -22.95 24.097 1 55.88 44 ALA B C 1
ATOM 2961 O O . ALA B 1 44 ? 14.717 -23.14 22.965 1 55.88 44 ALA B O 1
ATOM 2962 N N . SER B 1 45 ? 13.312 -23.626 24.585 1 56.27 45 SER B N 1
ATOM 2963 C CA . SER B 1 45 ? 12.751 -24.751 23.843 1 56.27 45 SER B CA 1
ATOM 2964 C C . SER B 1 45 ? 11.951 -24.272 22.636 1 56.27 45 SER B C 1
ATOM 2966 O O . SER B 1 45 ? 12.059 -24.841 21.548 1 56.27 45 SER B O 1
ATOM 2968 N N . CYS B 1 46 ? 11.154 -23.22 22.836 1 57.55 46 CYS B N 1
ATOM 2969 C CA . CYS B 1 46 ? 10.397 -22.661 21.721 1 57.55 46 CYS B CA 1
ATOM 2970 C C . CYS B 1 46 ? 11.33 -22.12 20.644 1 57.55 46 CYS B C 1
ATOM 2972 O O . CYS B 1 46 ? 11.094 -22.325 19.452 1 57.55 46 CYS B O 1
ATOM 2974 N N . TYR B 1 47 ? 12.302 -21.463 21.142 1 58.35 47 TYR B N 1
ATOM 2975 C CA . TYR B 1 47 ? 13.312 -20.967 20.215 1 58.35 47 TYR B CA 1
ATOM 2976 C C . TYR B 1 47 ? 14.004 -22.118 19.495 1 58.35 47 TYR B C 1
ATOM 2978 O O . TYR B 1 47 ? 14.208 -22.065 18.28 1 58.35 47 TYR B O 1
ATOM 2986 N N . ALA B 1 48 ? 14.343 -23.088 20.273 1 57.83 48 ALA B N 1
ATOM 2987 C CA . ALA B 1 48 ? 14.991 -24.263 19.696 1 57.83 48 ALA B CA 1
ATOM 2988 C C . ALA B 1 48 ? 14.071 -24.962 18.698 1 57.83 48 ALA B C 1
ATOM 2990 O O . ALA B 1 48 ? 14.515 -25.391 17.63 1 57.83 48 ALA B O 1
ATOM 2991 N N . ILE B 1 49 ? 12.821 -24.982 18.975 1 56.06 49 ILE B N 1
ATOM 2992 C CA . ILE B 1 49 ? 11.847 -25.597 18.08 1 56.06 49 ILE B CA 1
ATOM 2993 C C . ILE B 1 49 ? 11.719 -24.765 16.806 1 56.06 49 ILE B C 1
ATOM 2995 O O . ILE B 1 49 ? 11.715 -25.309 15.699 1 56.06 49 ILE B O 1
ATOM 2999 N N . LYS B 1 50 ? 11.643 -23.503 17.049 1 57.85 50 LYS B N 1
ATOM 3000 C CA . LYS B 1 50 ? 11.576 -22.621 15.887 1 57.85 50 LYS B CA 1
ATOM 3001 C C . LYS B 1 50 ? 12.823 -22.761 15.018 1 57.85 50 LYS B C 1
ATOM 3003 O O . LYS B 1 50 ? 12.726 -22.828 13.791 1 57.85 50 LYS B O 1
ATOM 3008 N N . ARG B 1 51 ? 13.929 -22.787 15.687 1 59.59 51 ARG B N 1
ATOM 3009 C CA . ARG B 1 51 ? 15.18 -22.945 14.952 1 59.59 51 ARG B CA 1
ATOM 3010 C C . ARG B 1 51 ? 15.242 -24.305 14.264 1 59.59 51 ARG B C 1
ATOM 3012 O O . ARG B 1 51 ? 15.724 -24.413 13.135 1 59.59 51 ARG B O 1
ATOM 3019 N N . TYR B 1 52 ? 14.833 -25.25 14.955 1 57.4 52 TYR B N 1
ATOM 3020 C CA . TYR B 1 52 ? 14.81 -26.592 14.385 1 57.4 52 TYR B CA 1
ATOM 3021 C C . TYR B 1 52 ? 13.866 -26.662 13.191 1 57.4 52 TYR B C 1
ATOM 3023 O O . TYR B 1 52 ? 14.219 -27.209 12.144 1 57.4 52 TYR B O 1
ATOM 3031 N N . LYS B 1 53 ? 12.72 -26.033 13.307 1 59.77 53 LYS B N 1
ATOM 3032 C CA . LYS B 1 53 ? 11.766 -25.998 12.202 1 59.77 53 LYS B CA 1
ATOM 3033 C C . LYS B 1 53 ? 12.342 -25.25 11.003 1 59.77 53 LYS B C 1
ATOM 3035 O O . LYS B 1 53 ? 12.191 -25.689 9.86 1 59.77 53 LYS B O 1
ATOM 3040 N N . ASN B 1 54 ? 13.002 -24.216 11.301 1 62.84 54 ASN B N 1
ATOM 3041 C CA . ASN B 1 54 ? 13.651 -23.465 10.231 1 62.84 54 ASN B CA 1
ATOM 3042 C C . ASN B 1 54 ? 14.735 -24.291 9.545 1 62.84 54 ASN B C 1
ATOM 3044 O O . ASN B 1 54 ? 14.884 -24.236 8.323 1 62.84 54 ASN B O 1
ATOM 3048 N N . ALA B 1 55 ? 15.416 -25 10.436 1 60.52 55 ALA B N 1
ATOM 3049 C CA . ALA B 1 55 ? 16.479 -25.845 9.898 1 60.52 55 ALA B CA 1
ATOM 3050 C C . ALA B 1 55 ? 15.905 -26.965 9.034 1 60.52 55 ALA B C 1
ATOM 3052 O O . ALA B 1 55 ? 16.447 -27.277 7.972 1 60.52 55 ALA B O 1
ATOM 3053 N N . LEU B 1 56 ? 14.813 -27.477 9.494 1 60.91 56 LEU B N 1
ATOM 3054 C CA . LEU B 1 56 ? 14.164 -28.531 8.723 1 60.91 56 LEU B CA 1
ATOM 3055 C C . LEU B 1 56 ? 13.643 -27.992 7.396 1 60.91 56 LEU B C 1
ATOM 3057 O O . LEU B 1 56 ? 13.778 -28.646 6.359 1 60.91 56 LEU B O 1
ATOM 3061 N N . GLN B 1 57 ? 13.109 -26.865 7.451 1 63.72 57 GLN B N 1
ATOM 3062 C CA . GLN B 1 57 ? 12.598 -26.251 6.23 1 63.72 57 GLN B CA 1
ATOM 3063 C C . GLN B 1 57 ? 13.728 -25.956 5.248 1 63.72 57 GLN B C 1
ATOM 3065 O O . GLN B 1 57 ? 13.576 -26.153 4.041 1 63.72 57 GLN B O 1
ATOM 3070 N N . ARG B 1 58 ? 14.781 -25.555 5.812 1 65.74 58 ARG B N 1
ATOM 3071 C CA . ARG B 1 58 ? 15.943 -25.3 4.967 1 65.74 58 ARG B CA 1
ATOM 3072 C C . ARG B 1 58 ? 16.462 -26.592 4.345 1 65.74 58 ARG B C 1
ATOM 3074 O O . ARG B 1 58 ? 16.828 -26.618 3.168 1 65.74 58 ARG B O 1
ATOM 3081 N N . ALA B 1 59 ? 16.503 -27.6 5.174 1 61.29 59 ALA B N 1
ATOM 3082 C CA . ALA B 1 59 ? 16.966 -28.895 4.681 1 61.29 59 ALA B CA 1
ATOM 3083 C C . ALA B 1 59 ? 16.056 -29.418 3.574 1 61.29 59 ALA B C 1
ATOM 3085 O O . ALA B 1 59 ? 16.534 -29.934 2.561 1 61.29 59 ALA B O 1
ATOM 3086 N N . LYS B 1 60 ? 14.846 -29.281 3.757 1 66.09 60 LYS B N 1
ATOM 3087 C CA . LYS B 1 60 ? 13.891 -29.722 2.745 1 66.09 60 LYS B CA 1
ATOM 3088 C C . LYS B 1 60 ? 14.044 -28.918 1.457 1 66.09 60 LYS B C 1
ATOM 3090 O O . LYS B 1 60 ? 13.974 -29.475 0.359 1 66.09 60 LYS B O 1
ATOM 3095 N N . ARG B 1 61 ? 14.257 -27.691 1.575 1 67.89 61 ARG B N 1
ATOM 3096 C CA . ARG B 1 61 ? 14.467 -26.84 0.408 1 67.89 61 ARG B CA 1
ATOM 3097 C C . ARG B 1 61 ? 15.692 -27.287 -0.382 1 67.89 61 ARG B C 1
ATOM 3099 O O . ARG B 1 61 ? 15.665 -27.319 -1.614 1 67.89 61 ARG B O 1
ATOM 3106 N N . TYR B 1 62 ? 16.657 -27.536 0.439 1 63.27 62 TYR B N 1
ATOM 3107 C CA . TYR B 1 62 ? 17.898 -27.971 -0.193 1 63.27 62 TYR B CA 1
ATOM 3108 C C . TYR B 1 62 ? 17.699 -29.287 -0.935 1 63.27 62 TYR B C 1
ATOM 3110 O O . TYR B 1 62 ? 18.222 -29.471 -2.037 1 63.27 62 TYR B O 1
ATOM 3118 N N . GLU B 1 63 ? 16.982 -30.131 -0.32 1 61.39 63 GLU B N 1
ATOM 3119 C CA . GLU B 1 63 ? 16.731 -31.431 -0.936 1 61.39 63 GLU B CA 1
ATOM 3120 C C . GLU B 1 63 ? 15.937 -31.284 -2.231 1 61.39 63 GLU B C 1
ATOM 3122 O O . GLU B 1 63 ? 16.256 -31.921 -3.237 1 61.39 63 GLU B O 1
ATOM 3127 N N . VAL B 1 64 ? 14.967 -30.485 -2.173 1 63.6 64 VAL B N 1
ATOM 3128 C CA . VAL B 1 64 ? 14.132 -30.281 -3.352 1 63.6 64 VAL B CA 1
ATOM 3129 C C . VAL B 1 64 ? 14.954 -29.627 -4.46 1 63.6 64 VAL B C 1
ATOM 3131 O O . VAL B 1 64 ? 14.818 -29.982 -5.634 1 63.6 64 VAL B O 1
ATOM 3134 N N . ASP B 1 65 ? 15.75 -28.709 -4.07 1 60.44 65 ASP B N 1
ATOM 3135 C CA . ASP B 1 65 ? 16.602 -27.993 -5.014 1 60.44 65 ASP B CA 1
ATOM 3136 C C . ASP B 1 65 ? 17.486 -28.959 -5.799 1 60.44 65 ASP B C 1
ATOM 3138 O O . ASP B 1 65 ? 17.663 -28.804 -7.009 1 60.44 65 ASP B O 1
ATOM 3142 N N . GLN B 1 66 ? 18.037 -29.867 -5.123 1 57.71 66 GLN B N 1
ATOM 3143 C CA . GLN B 1 66 ? 18.986 -30.786 -5.743 1 57.71 66 GLN B CA 1
ATOM 3144 C C . GLN B 1 66 ? 18.275 -31.774 -6.663 1 57.71 66 GLN B C 1
ATOM 3146 O O . GLN B 1 66 ? 18.823 -32.179 -7.69 1 57.71 66 GLN B O 1
ATOM 3151 N N . PHE B 1 67 ? 17.044 -32.073 -6.346 1 55.08 67 PHE B N 1
ATOM 3152 C CA . PHE B 1 67 ? 16.449 -33.204 -7.049 1 55.08 67 PHE B CA 1
ATOM 3153 C C . PHE B 1 67 ? 15.526 -32.724 -8.163 1 55.08 67 PHE B C 1
ATOM 3155 O O . PHE B 1 67 ? 15.256 -33.462 -9.113 1 55.08 67 PHE B O 1
ATOM 3162 N N . LYS B 1 68 ? 15.253 -31.487 -8.098 1 64.06 68 LYS B N 1
ATOM 3163 C CA . LYS B 1 68 ? 14.221 -31.087 -9.05 1 64.06 68 LYS B CA 1
ATOM 3164 C C . LYS B 1 68 ? 14.76 -30.068 -10.05 1 64.06 68 LYS B C 1
ATOM 3166 O O . LYS B 1 68 ? 14.014 -29.557 -10.887 1 64.06 68 LYS B O 1
ATOM 3171 N N . HIS B 1 69 ? 16.064 -29.986 -10.033 1 72.17 69 HIS B N 1
ATOM 3172 C CA . HIS B 1 69 ? 16.615 -28.943 -10.891 1 72.17 69 HIS B CA 1
ATOM 3173 C C . HIS B 1 69 ? 16.761 -29.432 -12.329 1 72.17 69 HIS B C 1
ATOM 3175 O O . HIS B 1 69 ? 17.374 -30.473 -12.576 1 72.17 69 HIS B O 1
ATOM 3181 N N . THR B 1 70 ? 15.997 -28.96 -13.254 1 74.73 70 THR B N 1
ATOM 3182 C CA . THR B 1 70 ? 16.106 -29.146 -14.697 1 74.73 70 THR B CA 1
ATOM 3183 C C . THR B 1 70 ? 16.719 -27.914 -15.357 1 74.73 70 THR B C 1
ATOM 3185 O O . THR B 1 70 ? 16.219 -26.8 -15.19 1 74.73 70 THR B O 1
ATOM 3188 N N . PRO B 1 71 ? 17.849 -28.143 -16.045 1 79.25 71 PRO B N 1
ATOM 3189 C CA . PRO B 1 71 ? 18.497 -26.988 -16.669 1 79.25 71 PRO B CA 1
ATOM 3190 C C . PRO B 1 71 ? 17.555 -26.202 -17.577 1 79.25 71 PRO B C 1
ATOM 3192 O O . PRO B 1 71 ? 16.754 -26.795 -18.304 1 79.25 71 PRO B O 1
ATOM 3195 N N . GLY B 1 72 ? 17.506 -24.921 -17.444 1 84.52 72 GLY B N 1
ATOM 3196 C CA . GLY B 1 72 ? 16.722 -24.053 -18.308 1 84.52 72 GLY B CA 1
ATOM 3197 C C . GLY B 1 72 ? 15.294 -23.87 -17.832 1 84.52 72 GLY B C 1
ATOM 3198 O O . GLY B 1 72 ? 14.509 -23.161 -18.465 1 84.52 72 GLY B O 1
ATOM 3199 N N . VAL B 1 73 ? 15.01 -24.593 -16.756 1 91.32 73 VAL B N 1
ATOM 3200 C CA . VAL B 1 73 ? 13.64 -24.545 -16.254 1 91.32 73 VAL B CA 1
ATOM 3201 C C . VAL B 1 73 ? 13.625 -23.938 -14.853 1 91.32 73 VAL B C 1
ATOM 3203 O O . VAL B 1 73 ? 14.449 -24.293 -14.006 1 91.32 73 VAL B O 1
ATOM 3206 N N . ILE B 1 74 ? 12.755 -22.981 -14.654 1 94.47 74 ILE B N 1
ATOM 3207 C CA . ILE B 1 74 ? 12.597 -22.375 -13.336 1 94.47 74 ILE B CA 1
ATOM 3208 C C . ILE B 1 74 ? 11.678 -23.24 -12.477 1 94.47 74 ILE B C 1
ATOM 3210 O O . ILE B 1 74 ? 10.644 -23.717 -12.95 1 94.47 74 ILE B O 1
ATOM 3214 N N . LEU B 1 75 ? 12.088 -23.54 -11.287 1 94.27 75 LEU B N 1
ATOM 3215 C CA . LEU B 1 75 ? 11.238 -24.263 -10.347 1 94.27 75 LEU B CA 1
ATOM 3216 C C . LEU B 1 75 ? 10.424 -23.294 -9.495 1 94.27 75 LEU B C 1
ATOM 3218 O O . LEU B 1 75 ? 10.985 -22.545 -8.692 1 94.27 75 LEU B O 1
ATOM 3222 N N . LEU B 1 76 ? 9.141 -23.299 -9.688 1 95.94 76 LEU B N 1
ATOM 3223 C CA . LEU B 1 76 ? 8.216 -22.421 -8.981 1 95.94 76 LEU B CA 1
ATOM 3224 C C . LEU B 1 76 ? 7.615 -23.126 -7.77 1 95.94 76 LEU B C 1
ATOM 3226 O O . LEU B 1 76 ? 6.866 -24.095 -7.919 1 95.94 76 LEU B O 1
ATOM 3230 N N . HIS B 1 77 ? 7.959 -22.656 -6.612 1 94.51 77 HIS B N 1
ATOM 3231 C CA . HIS B 1 77 ? 7.402 -23.201 -5.379 1 94.51 77 HIS B CA 1
ATOM 3232 C C . HIS B 1 77 ? 6.169 -22.419 -4.938 1 94.51 77 HIS B C 1
ATOM 3234 O O . HIS B 1 77 ? 6.227 -21.197 -4.783 1 94.51 77 HIS B O 1
ATOM 3240 N N . GLN B 1 78 ? 5.039 -23.147 -4.788 1 94.93 78 GLN B N 1
ATOM 3241 C CA . GLN B 1 78 ? 3.792 -22.493 -4.406 1 94.93 78 GLN B CA 1
ATOM 3242 C C . GLN B 1 78 ? 2.869 -23.456 -3.665 1 94.93 78 GLN B C 1
ATOM 3244 O O . GLN B 1 78 ? 3.244 -24.599 -3.395 1 94.93 78 GLN B O 1
ATOM 3249 N N . PHE B 1 79 ? 1.701 -22.975 -3.256 1 92.38 79 PHE B N 1
ATOM 3250 C CA . PHE B 1 79 ? 0.704 -23.8 -2.585 1 92.38 79 PHE B CA 1
ATOM 3251 C C . PHE B 1 79 ? -0 -24.715 -3.58 1 92.38 79 PHE B C 1
ATOM 3253 O O . PHE B 1 79 ? -0.013 -24.441 -4.782 1 92.38 79 PHE B O 1
ATOM 3260 N N . SER B 1 80 ? -0.523 -25.733 -3.023 1 89.04 80 SER B N 1
ATOM 3261 C CA . SER B 1 80 ? -1.309 -26.646 -3.847 1 89.04 80 SER B CA 1
ATOM 3262 C C . SER B 1 80 ? -2.551 -25.958 -4.404 1 89.04 80 SER B C 1
ATOM 3264 O O . SER B 1 80 ? -3.04 -24.986 -3.825 1 89.04 80 SER B O 1
ATOM 3266 N N . ARG B 1 81 ? -3.049 -26.485 -5.477 1 92.93 81 ARG B N 1
ATOM 3267 C CA . ARG B 1 81 ? -4.214 -25.944 -6.168 1 92.93 81 ARG B CA 1
ATOM 3268 C C . ARG B 1 81 ? -5.471 -26.086 -5.317 1 92.93 81 ARG B C 1
ATOM 3270 O O . ARG B 1 81 ? -5.624 -27.067 -4.586 1 92.93 81 ARG B O 1
ATOM 3277 N N . GLY B 1 82 ? -6.358 -25.097 -5.419 1 90.94 82 GLY B N 1
ATOM 3278 C CA . GLY B 1 82 ? -7.635 -25.157 -4.726 1 90.94 82 GLY B CA 1
ATOM 3279 C C . GLY B 1 82 ? -8.724 -25.831 -5.54 1 90.94 82 GLY B C 1
ATOM 3280 O O . GLY B 1 82 ? -8.448 -26.422 -6.586 1 90.94 82 GLY B O 1
ATOM 3281 N N . LYS B 1 83 ? -9.955 -25.749 -5.051 1 91.99 83 LYS B N 1
ATOM 3282 C CA . LYS B 1 83 ? -11.11 -26.355 -5.708 1 91.99 83 LYS B CA 1
ATOM 3283 C C . LYS B 1 83 ? -11.617 -25.478 -6.848 1 91.99 83 LYS B C 1
ATOM 3285 O O . LYS B 1 83 ? -12.11 -25.985 -7.857 1 91.99 83 LYS B O 1
ATOM 3290 N N . THR B 1 84 ? -11.489 -24.158 -6.607 1 93.95 84 THR B N 1
ATOM 3291 C CA . THR B 1 84 ? -12.134 -23.257 -7.556 1 93.95 84 THR B CA 1
ATOM 3292 C C . THR B 1 84 ? -11.133 -22.247 -8.109 1 93.95 84 THR B C 1
ATOM 3294 O O . THR B 1 84 ? -11.412 -21.566 -9.098 1 93.95 84 THR B O 1
ATOM 3297 N N . CYS B 1 85 ? -10.005 -22.164 -7.463 1 94.6 85 CYS B N 1
ATOM 3298 C CA . CYS B 1 85 ? -8.952 -21.239 -7.867 1 94.6 85 CYS B CA 1
ATOM 3299 C C . CYS B 1 85 ? -7.606 -21.949 -7.952 1 94.6 85 CYS B C 1
ATOM 3301 O O . CYS B 1 85 ? -7.35 -22.896 -7.206 1 94.6 85 CYS B O 1
ATOM 3303 N N . ILE B 1 86 ? -6.748 -21.43 -8.741 1 94.46 86 ILE B N 1
ATOM 3304 C CA . ILE B 1 86 ? -5.512 -22.146 -9.036 1 94.46 86 ILE B CA 1
ATOM 3305 C C . ILE B 1 86 ? -4.526 -21.97 -7.883 1 94.46 86 ILE B C 1
ATOM 3307 O O . ILE B 1 86 ? -3.564 -22.731 -7.76 1 94.46 86 ILE B O 1
ATOM 3311 N N . ASN B 1 87 ? -4.734 -21.015 -7.041 1 95.4 87 ASN B N 1
ATOM 3312 C CA . ASN B 1 87 ? -3.855 -20.83 -5.891 1 95.4 87 ASN B CA 1
ATOM 3313 C C . ASN B 1 87 ? -4.491 -19.928 -4.838 1 95.4 87 ASN B C 1
ATOM 3315 O O . ASN B 1 87 ? -5.222 -18.994 -5.174 1 95.4 87 ASN B O 1
ATOM 3319 N N . LEU B 1 88 ? -4.208 -20.167 -3.589 1 93.2 88 LEU B N 1
ATOM 3320 C CA . LEU B 1 88 ? -4.749 -19.35 -2.507 1 93.2 88 LEU B CA 1
ATOM 3321 C C . LEU B 1 88 ? -3.964 -18.051 -2.363 1 93.2 88 LEU B C 1
ATOM 3323 O O . LEU B 1 88 ? -4.424 -17.113 -1.708 1 93.2 88 LEU B O 1
ATOM 3327 N N . SER B 1 89 ? -2.757 -17.967 -2.908 1 95.59 89 SER B N 1
ATOM 3328 C CA . SER B 1 89 ? -1.905 -16.785 -2.829 1 95.59 89 SER B CA 1
ATOM 3329 C C . SER B 1 89 ? -2.007 -15.945 -4.098 1 95.59 89 SER B C 1
ATOM 3331 O O . SER B 1 89 ? -1.714 -16.429 -5.194 1 95.59 89 SER B O 1
ATOM 3333 N N . PRO B 1 90 ? -2.37 -14.659 -3.988 1 97.79 90 PRO B N 1
ATOM 3334 C CA . PRO B 1 90 ? -2.393 -13.799 -5.174 1 97.79 90 PRO B CA 1
ATOM 3335 C C . PRO B 1 90 ? -1.013 -13.623 -5.803 1 97.79 90 PRO B C 1
ATOM 3337 O O . PRO B 1 90 ? -0.902 -13.456 -7.02 1 97.79 90 PRO B O 1
ATOM 3340 N N . PHE B 1 91 ? 0.018 -13.778 -5.009 1 98.07 91 PHE B N 1
ATOM 3341 C CA . PHE B 1 91 ? 1.376 -13.564 -5.493 1 98.07 91 PHE B CA 1
ATOM 3342 C C . PHE B 1 91 ? 1.866 -14.77 -6.285 1 98.07 91 PHE B C 1
ATOM 3344 O O . PHE B 1 91 ? 2.642 -14.624 -7.232 1 98.07 91 PHE B O 1
ATOM 3351 N N . ALA B 1 92 ? 1.392 -15.921 -5.905 1 97.98 92 ALA B N 1
ATOM 3352 C CA . ALA B 1 92 ? 1.701 -17.119 -6.681 1 97.98 92 ALA B CA 1
ATOM 3353 C C . ALA B 1 92 ? 1.025 -17.076 -8.049 1 97.98 92 ALA B C 1
ATOM 3355 O O . ALA B 1 92 ? 1.634 -17.434 -9.06 1 97.98 92 ALA B O 1
ATOM 3356 N N . ILE B 1 93 ? -0.235 -16.62 -8.07 1 98.39 93 ILE B N 1
ATOM 3357 C CA . ILE B 1 93 ? -0.941 -16.491 -9.34 1 98.39 93 ILE B CA 1
ATOM 3358 C C . ILE B 1 93 ? -0.24 -15.456 -10.217 1 98.39 93 ILE B C 1
ATOM 3360 O O . ILE B 1 93 ? -0.068 -15.666 -11.42 1 98.39 93 ILE B O 1
ATOM 3364 N N . LYS B 1 94 ? 0.153 -14.374 -9.624 1 98.65 94 LYS B N 1
ATOM 3365 C CA . LYS B 1 94 ? 0.879 -13.322 -10.33 1 98.65 94 LYS B CA 1
ATOM 3366 C C . LYS B 1 94 ? 2.118 -13.88 -11.023 1 98.65 94 LYS B C 1
ATOM 3368 O O . LYS B 1 94 ? 2.324 -13.651 -12.217 1 98.65 94 LYS B O 1
ATOM 3373 N N . LEU B 1 95 ? 2.902 -14.587 -10.276 1 98.52 95 LEU B N 1
ATOM 3374 C CA . LEU B 1 95 ? 4.17 -15.083 -10.8 1 98.52 95 LEU B CA 1
ATOM 3375 C C . LEU B 1 95 ? 3.937 -16.133 -11.881 1 98.52 95 LEU B C 1
ATOM 3377 O O . LEU B 1 95 ? 4.579 -16.098 -12.934 1 98.52 95 LEU B O 1
ATOM 3381 N N . GLU B 1 96 ? 3.027 -17.047 -11.631 1 98.33 96 GLU B N 1
ATOM 3382 C CA . GLU B 1 96 ? 2.739 -18.074 -12.628 1 98.33 96 GLU B CA 1
ATOM 3383 C C . GLU B 1 96 ? 2.135 -17.464 -13.89 1 98.33 96 GLU B C 1
ATOM 3385 O O . GLU B 1 96 ? 2.467 -17.874 -15.004 1 98.33 96 GLU B O 1
ATOM 3390 N N . THR B 1 97 ? 1.256 -16.509 -13.726 1 98.7 97 THR B N 1
ATOM 3391 C CA . THR B 1 97 ? 0.676 -15.801 -14.862 1 98.7 97 THR B CA 1
ATOM 3392 C C . THR B 1 97 ? 1.766 -15.143 -15.703 1 98.7 97 THR B C 1
ATOM 3394 O O . THR B 1 97 ? 1.721 -15.189 -16.934 1 98.7 97 THR B O 1
ATOM 3397 N N . PHE B 1 98 ? 2.756 -14.564 -15.045 1 98.66 98 PHE B N 1
ATOM 3398 C CA . PHE B 1 98 ? 3.879 -13.946 -15.741 1 98.66 98 PHE B CA 1
ATOM 3399 C C . PHE B 1 98 ? 4.647 -14.981 -16.555 1 98.66 98 PHE B C 1
ATOM 3401 O O . PHE B 1 98 ? 4.972 -14.745 -17.72 1 98.66 98 PHE B O 1
ATOM 3408 N N . PHE B 1 99 ? 4.91 -16.15 -15.955 1 98.14 99 PHE B N 1
ATOM 3409 C CA . PHE B 1 99 ? 5.648 -17.2 -16.647 1 98.14 99 PHE B CA 1
ATOM 3410 C C . PHE B 1 99 ? 4.887 -17.674 -17.879 1 98.14 99 PHE B C 1
ATOM 3412 O O . PHE B 1 99 ? 5.481 -17.889 -18.938 1 98.14 99 PHE B O 1
ATOM 3419 N N . ARG B 1 100 ? 3.643 -17.754 -17.782 1 97.89 100 ARG B N 1
ATOM 3420 C CA . ARG B 1 100 ? 2.823 -18.249 -18.883 1 97.89 100 ARG B CA 1
ATOM 3421 C C . ARG B 1 100 ? 2.735 -17.221 -20.006 1 97.89 100 ARG B C 1
ATOM 3423 O O . ARG B 1 100 ? 2.878 -17.564 -21.182 1 97.89 100 ARG B O 1
ATOM 3430 N N . LEU B 1 101 ? 2.542 -15.967 -19.664 1 97.33 101 LEU B N 1
ATOM 3431 C CA . LEU B 1 101 ? 2.432 -14.916 -20.67 1 97.33 101 LEU B CA 1
ATOM 3432 C C . LEU B 1 101 ? 3.762 -14.708 -21.387 1 97.33 101 LEU B C 1
ATOM 3434 O O . LEU B 1 101 ? 3.786 -14.365 -22.571 1 97.33 101 LEU B O 1
ATOM 3438 N N . ALA B 1 102 ? 4.83 -14.892 -20.592 1 96.42 102 ALA B N 1
ATOM 3439 C CA . ALA B 1 102 ? 6.165 -14.636 -21.127 1 96.42 102 ALA B CA 1
ATOM 3440 C C . ALA B 1 102 ? 6.773 -15.906 -21.716 1 96.42 102 ALA B C 1
ATOM 3442 O O . ALA B 1 102 ? 7.929 -15.907 -22.146 1 96.42 102 ALA B O 1
ATOM 3443 N N . ASN B 1 103 ? 6.07 -17.033 -21.629 1 94.7 103 ASN B N 1
ATOM 3444 C CA . ASN B 1 103 ? 6.507 -18.318 -22.164 1 94.7 103 ASN B CA 1
ATOM 3445 C C . ASN B 1 103 ? 7.815 -18.776 -21.525 1 94.7 103 ASN B C 1
ATOM 3447 O O . ASN B 1 103 ? 8.741 -19.188 -22.224 1 94.7 103 ASN B O 1
ATOM 3451 N N . ILE B 1 104 ? 7.908 -18.552 -20.31 1 95.86 104 ILE B N 1
ATOM 3452 C CA . ILE B 1 104 ? 9.052 -19.026 -19.539 1 95.86 104 ILE B CA 1
ATOM 3453 C C . ILE B 1 104 ? 8.798 -20.454 -19.063 1 95.86 104 ILE B C 1
ATOM 3455 O O . ILE B 1 104 ? 7.81 -20.719 -18.375 1 95.86 104 ILE B O 1
ATOM 3459 N N . PRO B 1 105 ? 9.663 -21.377 -19.421 1 94.66 105 PRO B N 1
ATOM 3460 C CA . PRO B 1 105 ? 9.486 -22.746 -18.933 1 94.66 105 PRO B CA 1
ATOM 3461 C C . PRO B 1 105 ? 9.628 -22.855 -17.416 1 94.66 105 PRO B C 1
ATOM 3463 O O . PRO B 1 105 ? 10.568 -22.301 -16.84 1 94.66 105 PRO B O 1
ATOM 3466 N N . TYR B 1 106 ? 8.679 -23.546 -16.827 1 95.1 106 TYR B N 1
ATOM 3467 C CA . TYR B 1 106 ? 8.737 -23.704 -15.378 1 95.1 106 TYR B CA 1
ATOM 3468 C C . TYR B 1 106 ? 8.101 -25.02 -14.947 1 95.1 106 TYR B C 1
ATOM 3470 O O . TYR B 1 106 ? 7.338 -25.625 -15.704 1 95.1 106 TYR B O 1
ATOM 3478 N N . LYS B 1 107 ? 8.479 -25.482 -13.772 1 92.87 107 LYS B N 1
ATOM 3479 C CA . LYS B 1 107 ? 7.864 -26.604 -13.068 1 92.87 107 LYS B CA 1
ATOM 3480 C C . LYS B 1 107 ? 7.337 -26.174 -11.702 1 92.87 107 LYS B C 1
ATOM 3482 O O . LYS B 1 107 ? 7.946 -25.338 -11.031 1 92.87 107 LYS B O 1
ATOM 3487 N N . VAL B 1 108 ? 6.241 -26.72 -11.334 1 92.95 108 VAL B N 1
ATOM 3488 C CA . VAL B 1 108 ? 5.618 -26.336 -10.072 1 92.95 108 VAL B CA 1
ATOM 3489 C C . VAL B 1 108 ? 5.979 -27.349 -8.988 1 92.95 108 VAL B C 1
ATOM 3491 O O . VAL B 1 108 ? 5.948 -28.558 -9.224 1 92.95 108 VAL B O 1
ATOM 3494 N N . ASP B 1 109 ? 6.402 -26.848 -7.887 1 90.93 109 ASP B N 1
ATOM 3495 C CA . ASP B 1 109 ? 6.632 -27.646 -6.687 1 90.93 109 ASP B CA 1
ATOM 3496 C C . ASP B 1 109 ? 5.762 -27.163 -5.529 1 90.93 109 ASP B C 1
ATOM 3498 O O . ASP B 1 109 ? 5.865 -26.009 -5.108 1 90.93 109 ASP B O 1
ATOM 3502 N N . CYS B 1 110 ? 4.949 -28.032 -4.969 1 88.46 110 CYS B N 1
ATOM 3503 C CA . CYS B 1 110 ? 4.06 -27.655 -3.875 1 88.46 110 CYS B CA 1
ATOM 3504 C C . CYS B 1 110 ? 4.543 -28.24 -2.554 1 88.46 110 CYS B C 1
ATOM 3506 O O . CYS B 1 110 ? 3.909 -28.046 -1.515 1 88.46 110 CYS B O 1
ATOM 3508 N N . SER B 1 111 ? 5.647 -28.923 -2.53 1 85.6 111 SER B N 1
ATOM 3509 C CA . SER B 1 111 ? 6.115 -29.626 -1.34 1 85.6 111 SER B CA 1
ATOM 3510 C C . SER B 1 111 ? 6.769 -28.666 -0.352 1 85.6 111 SER B C 1
ATOM 3512 O O . SER B 1 111 ? 6.785 -28.923 0.854 1 85.6 111 SER B O 1
ATOM 3514 N N . VAL B 1 112 ? 7.376 -27.536 -0.852 1 86.25 112 VAL B N 1
ATOM 3515 C CA . VAL B 1 112 ? 8.04 -26.554 -0.001 1 86.25 112 VAL B CA 1
ATOM 3516 C C . VAL B 1 112 ? 7.524 -25.154 -0.327 1 86.25 112 VAL B C 1
ATOM 3518 O O . VAL B 1 112 ? 8.247 -24.339 -0.906 1 86.25 112 VAL B O 1
ATOM 3521 N N . PRO B 1 113 ? 6.403 -24.837 0.156 1 87.91 113 PRO B N 1
ATOM 3522 C CA . PRO B 1 113 ? 5.749 -23.603 -0.285 1 87.91 113 PRO B CA 1
ATOM 3523 C C . PRO B 1 113 ? 6.394 -22.351 0.304 1 87.91 113 PRO B C 1
ATOM 3525 O O . PRO B 1 113 ? 6.246 -21.257 -0.248 1 87.91 113 PRO B O 1
ATOM 3528 N N . PHE B 1 114 ? 7.177 -22.458 1.426 1 89.03 114 PHE B N 1
ATOM 3529 C CA . PHE B 1 114 ? 7.754 -21.274 2.053 1 89.03 114 PHE B CA 1
ATOM 3530 C C . PHE B 1 114 ? 9.23 -21.141 1.7 1 89.03 114 PHE B C 1
ATOM 3532 O O . PHE B 1 114 ? 10.001 -22.089 1.863 1 89.03 114 PHE B O 1
ATOM 3539 N N . GLY B 1 115 ? 9.563 -20.004 1.255 1 88.23 115 GLY B N 1
ATOM 3540 C CA . GLY B 1 115 ? 10.904 -19.751 0.752 1 88.23 115 GLY B CA 1
ATOM 3541 C C . GLY B 1 115 ? 11.82 -19.123 1.784 1 88.23 115 GLY B C 1
ATOM 3542 O O . GLY B 1 115 ? 11.54 -19.174 2.984 1 88.23 115 GLY B O 1
ATOM 3543 N N . PRO B 1 116 ? 12.962 -18.59 1.262 1 85.48 116 PRO B N 1
ATOM 3544 C CA . PRO B 1 116 ? 14.007 -18.04 2.129 1 85.48 116 PRO B CA 1
ATOM 3545 C C . PRO B 1 116 ? 13.502 -16.899 3.01 1 85.48 116 PRO B C 1
ATOM 3547 O O . PRO B 1 116 ? 14.03 -16.679 4.103 1 85.48 116 PRO B O 1
ATOM 3550 N N . LYS B 1 117 ? 12.459 -16.192 2.576 1 86.52 117 LYS B N 1
ATOM 3551 C CA . LYS B 1 117 ? 11.91 -15.081 3.347 1 86.52 117 LYS B CA 1
ATOM 3552 C C . LYS B 1 117 ? 10.685 -15.519 4.146 1 86.52 117 LYS B C 1
ATOM 3554 O O . LYS B 1 117 ? 9.965 -14.683 4.696 1 86.52 117 LYS B O 1
ATOM 3559 N N . GLY B 1 118 ? 10.423 -16.795 3.976 1 86.98 118 GLY B N 1
ATOM 3560 C CA . GLY B 1 118 ? 9.309 -17.339 4.736 1 86.98 118 GLY B CA 1
ATOM 3561 C C . GLY B 1 118 ? 7.963 -17.097 4.078 1 86.98 118 GLY B C 1
ATOM 3562 O O . GLY B 1 118 ? 6.92 -17.211 4.725 1 86.98 118 GLY B O 1
ATOM 3563 N N . LYS B 1 119 ? 8.046 -16.73 2.81 1 90.12 119 LYS B N 1
ATOM 3564 C CA . LYS B 1 119 ? 6.809 -16.412 2.102 1 90.12 119 LYS B CA 1
ATOM 3565 C C . LYS B 1 119 ? 6.68 -17.235 0.824 1 90.12 119 LYS B C 1
ATOM 3567 O O . LYS B 1 119 ? 7.65 -17.847 0.372 1 90.12 119 LYS B O 1
ATOM 3572 N N . CYS B 1 120 ? 5.534 -17.375 0.392 1 93.78 120 CYS B N 1
ATOM 3573 C CA . CYS B 1 120 ? 5.169 -17.985 -0.881 1 93.78 120 CYS B CA 1
ATOM 3574 C C . CYS B 1 120 ? 4.648 -16.938 -1.858 1 93.78 120 CYS B C 1
ATOM 3576 O O . CYS B 1 120 ? 3.919 -16.025 -1.466 1 93.78 120 CYS B O 1
ATOM 3578 N N . PRO B 1 121 ? 5.056 -16.966 -3.128 1 96.69 121 PRO B N 1
ATOM 3579 C CA . PRO B 1 121 ? 5.858 -17.979 -3.818 1 96.69 121 PRO B CA 1
ATOM 3580 C C . PRO B 1 121 ? 7.354 -17.679 -3.771 1 96.69 121 PRO B C 1
ATOM 3582 O O . PRO B 1 121 ? 7.76 -16.614 -3.299 1 96.69 121 PRO B O 1
ATOM 3585 N N . TRP B 1 122 ? 8.139 -18.596 -4.153 1 96.01 122 TRP B N 1
ATOM 3586 C CA . TRP B 1 122 ? 9.568 -18.432 -4.399 1 96.01 122 TRP B CA 1
ATOM 3587 C C . TRP B 1 122 ? 10.044 -19.374 -5.5 1 96.01 122 TRP B C 1
ATOM 3589 O O . TRP B 1 122 ? 9.28 -20.216 -5.978 1 96.01 122 TRP B O 1
ATOM 3599 N N . VAL B 1 123 ? 11.273 -19.162 -5.99 1 95.79 123 VAL B N 1
ATOM 3600 C CA . VAL B 1 123 ? 11.722 -19.959 -7.127 1 95.79 123 VAL B CA 1
ATOM 3601 C C . VAL B 1 123 ? 13.164 -20.41 -6.905 1 95.79 123 VAL B C 1
ATOM 3603 O O . VAL B 1 123 ? 13.893 -19.812 -6.11 1 95.79 123 VAL B O 1
ATOM 3606 N N . ASN B 1 124 ? 13.49 -21.456 -7.544 1 93.37 124 ASN B N 1
ATOM 3607 C CA . ASN B 1 124 ? 14.866 -21.731 -7.943 1 93.37 124 ASN B CA 1
ATOM 3608 C C . ASN B 1 124 ? 15.1 -21.402 -9.414 1 93.37 124 ASN B C 1
ATOM 3610 O O . ASN B 1 124 ? 14.455 -21.976 -10.293 1 93.37 124 ASN B O 1
ATOM 3614 N N . PHE B 1 125 ? 15.98 -20.451 -9.591 1 92.6 125 PHE B N 1
ATOM 3615 C CA . PHE B 1 125 ? 16.297 -20.119 -10.975 1 92.6 125 PHE B CA 1
ATOM 3616 C C . PHE B 1 125 ? 17.041 -21.265 -11.65 1 92.6 125 PHE B C 1
ATOM 3618 O O . PHE B 1 125 ? 17.3 -22.297 -11.026 1 92.6 125 PHE B O 1
ATOM 3625 N N . GLU B 1 126 ? 17.346 -21.038 -12.938 1 86.13 126 GLU B N 1
ATOM 3626 C CA . GLU B 1 126 ? 17.964 -22.065 -13.771 1 86.13 126 GLU B CA 1
ATOM 3627 C C . GLU B 1 126 ? 19.337 -22.459 -13.233 1 86.13 126 GLU B C 1
ATOM 3629 O O . GLU B 1 126 ? 19.774 -23.599 -13.408 1 86.13 126 GLU B O 1
ATOM 3634 N N . ASP B 1 127 ? 19.973 -21.517 -12.484 1 81.46 127 ASP B N 1
ATOM 3635 C CA . ASP B 1 127 ? 21.291 -21.787 -11.917 1 81.46 127 ASP B CA 1
ATOM 3636 C C . ASP B 1 127 ? 21.174 -22.377 -10.514 1 81.46 127 ASP B C 1
ATOM 3638 O O . ASP B 1 127 ? 22.182 -22.579 -9.834 1 81.46 127 ASP B O 1
ATOM 3642 N N . GLY B 1 128 ? 19.908 -22.572 -10.078 1 82.05 128 GLY B N 1
ATOM 3643 C CA . GLY B 1 128 ? 19.678 -23.19 -8.781 1 82.05 128 GLY B CA 1
ATOM 3644 C C . GLY B 1 128 ? 19.561 -22.183 -7.653 1 82.05 128 GLY B C 1
ATOM 3645 O O . GLY B 1 128 ? 19.276 -22.552 -6.512 1 82.05 128 GLY B O 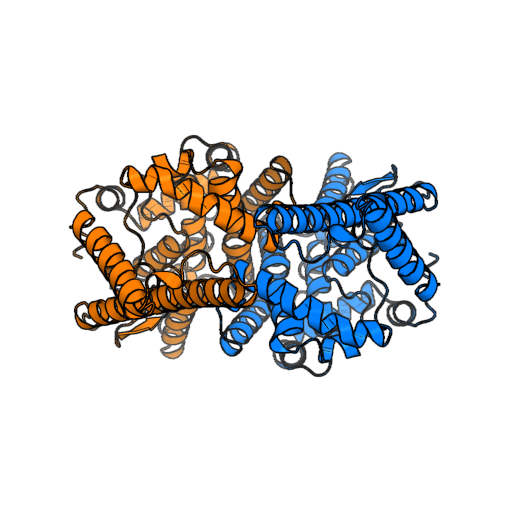1
ATOM 3646 N N . GLN B 1 129 ? 19.736 -20.973 -7.901 1 87.42 129 GLN B N 1
ATOM 3647 C CA . GLN B 1 129 ? 19.714 -19.947 -6.864 1 87.42 129 GLN B CA 1
ATOM 3648 C C . GLN B 1 129 ? 18.29 -19.676 -6.388 1 87.42 129 GLN B C 1
ATOM 3650 O O . GLN B 1 129 ? 17.407 -19.375 -7.195 1 87.42 129 GLN B O 1
ATOM 3655 N N . PRO B 1 130 ? 18.064 -19.837 -5.093 1 92.05 130 PRO B N 1
ATOM 3656 C CA . PRO B 1 130 ? 16.739 -19.537 -4.546 1 92.05 130 PRO B CA 1
ATOM 3657 C C . PRO B 1 130 ? 16.465 -18.037 -4.454 1 92.05 130 PRO B C 1
ATOM 3659 O O . PRO B 1 130 ? 17.378 -17.255 -4.178 1 92.05 130 PRO B O 1
ATOM 3662 N N . MET B 1 131 ? 15.311 -17.747 -4.758 1 93.54 131 MET B N 1
ATOM 3663 C CA . MET B 1 131 ? 14.941 -16.339 -4.648 1 93.54 131 MET B CA 1
ATOM 3664 C C . MET B 1 131 ? 13.467 -16.19 -4.283 1 93.54 131 MET B C 1
ATOM 3666 O O . MET B 1 131 ? 12.608 -16.844 -4.876 1 93.54 131 MET B O 1
ATOM 3670 N N . GLY B 1 132 ? 13.305 -15.552 -3.222 1 92.03 132 GLY B N 1
ATOM 3671 C CA . GLY B 1 132 ? 11.958 -15.121 -2.883 1 92.03 132 GLY B CA 1
ATOM 3672 C C . GLY B 1 132 ? 11.704 -13.659 -3.195 1 92.03 132 GLY B C 1
ATOM 3673 O O . GLY B 1 132 ? 12.631 -12.92 -3.534 1 92.03 132 GLY B O 1
ATOM 3674 N N . ASP B 1 133 ? 10.324 -13.353 -2.986 1 91.91 133 ASP B N 1
ATOM 3675 C CA . ASP B 1 133 ? 9.313 -12.32 -3.188 1 91.91 133 ASP B CA 1
ATOM 3676 C C . ASP B 1 133 ? 8.962 -12.177 -4.668 1 91.91 133 ASP B C 1
ATOM 3678 O O . ASP B 1 133 ? 9.852 -12.07 -5.514 1 91.91 133 ASP B O 1
ATOM 3682 N N . SER B 1 134 ? 7.787 -12.194 -5.017 1 96.32 134 SER B N 1
ATOM 3683 C CA . SER B 1 134 ? 7.329 -12.196 -6.403 1 96.32 134 SER B CA 1
ATOM 3684 C C . SER B 1 134 ? 7.807 -10.952 -7.145 1 96.32 134 SER B C 1
ATOM 3686 O O . SER B 1 134 ? 8.194 -11.03 -8.313 1 96.32 134 SER B O 1
ATOM 3688 N N . ASN B 1 135 ? 7.931 -9.826 -6.522 1 96.58 135 ASN B N 1
ATOM 3689 C CA . ASN B 1 135 ? 8.357 -8.593 -7.175 1 96.58 135 ASN B CA 1
ATOM 3690 C C . ASN B 1 135 ? 9.839 -8.632 -7.537 1 96.58 135 ASN B C 1
ATOM 3692 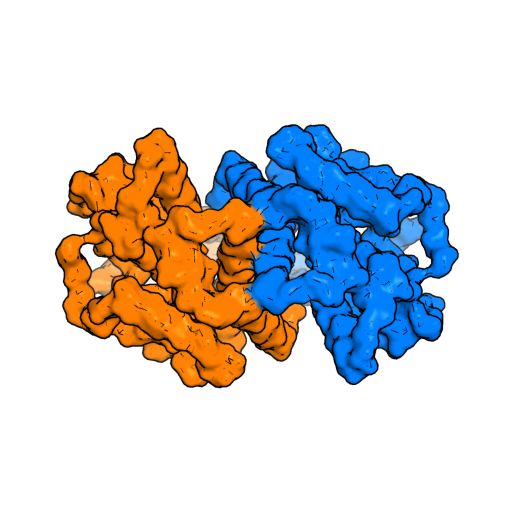O O . ASN B 1 135 ? 10.232 -8.181 -8.614 1 96.58 135 ASN B O 1
ATOM 3696 N N . PHE B 1 136 ? 10.673 -9.158 -6.682 1 96.7 136 PHE B N 1
ATOM 3697 C CA . PHE B 1 136 ? 12.108 -9.217 -6.935 1 96.7 136 PHE B CA 1
ATOM 3698 C C . PHE B 1 136 ? 12.422 -10.22 -8.039 1 96.7 136 PHE B C 1
ATOM 3700 O O . PHE B 1 136 ? 13.343 -10.011 -8.831 1 96.7 136 PHE B O 1
ATOM 3707 N N . ILE B 1 137 ? 11.687 -11.318 -8.036 1 96.83 137 ILE B N 1
ATOM 3708 C CA . ILE B 1 137 ? 11.859 -12.308 -9.094 1 96.83 137 ILE B CA 1
ATOM 3709 C C . ILE B 1 137 ? 11.552 -11.675 -10.449 1 96.83 137 ILE B C 1
ATOM 3711 O O . ILE B 1 137 ? 12.338 -11.797 -11.391 1 96.83 137 ILE B O 1
ATOM 3715 N N . LEU B 1 138 ? 10.442 -10.957 -10.531 1 97.49 138 LEU B N 1
ATOM 3716 C CA . LEU B 1 138 ? 10.062 -10.281 -11.767 1 97.49 138 LEU B CA 1
ATOM 3717 C C . LEU B 1 138 ? 11.106 -9.242 -12.161 1 97.49 138 LEU B C 1
ATOM 3719 O O . LEU B 1 138 ? 11.493 -9.158 -13.329 1 97.49 138 LEU B O 1
ATOM 3723 N N . ASP B 1 139 ? 11.559 -8.491 -11.211 1 96.25 139 ASP B N 1
ATOM 3724 C CA . ASP B 1 139 ? 12.548 -7.451 -11.479 1 96.25 139 ASP B CA 1
ATOM 3725 C C . ASP B 1 139 ? 13.828 -8.048 -12.061 1 96.25 139 ASP B C 1
ATOM 3727 O O . ASP B 1 139 ? 14.432 -7.47 -12.967 1 96.25 139 ASP B O 1
ATOM 3731 N N . LYS B 1 140 ? 14.211 -9.128 -11.476 1 95.82 140 LYS B N 1
ATOM 3732 C CA . LYS B 1 140 ? 15.421 -9.785 -11.962 1 95.82 140 LYS B CA 1
ATOM 3733 C C . LYS B 1 140 ? 15.266 -10.216 -13.418 1 95.82 140 LYS B C 1
ATOM 3735 O O . LYS B 1 140 ? 16.143 -9.957 -14.244 1 95.82 140 LYS B O 1
ATOM 3740 N N . ILE B 1 141 ? 14.158 -10.86 -13.75 1 96.25 141 ILE B N 1
ATOM 3741 C CA . ILE B 1 141 ? 13.924 -11.354 -15.102 1 96.25 141 ILE B CA 1
ATOM 3742 C C . ILE B 1 141 ? 13.857 -10.179 -16.076 1 96.25 141 ILE B C 1
ATOM 3744 O O . ILE B 1 141 ? 14.471 -10.216 -17.145 1 96.25 141 ILE B O 1
ATOM 3748 N N . ILE B 1 142 ? 13.169 -9.128 -15.676 1 95.57 142 ILE B N 1
ATOM 3749 C CA . ILE B 1 142 ? 12.997 -7.954 -16.525 1 95.57 142 ILE B CA 1
ATOM 3750 C C . ILE B 1 142 ? 14.35 -7.285 -16.761 1 95.57 142 ILE B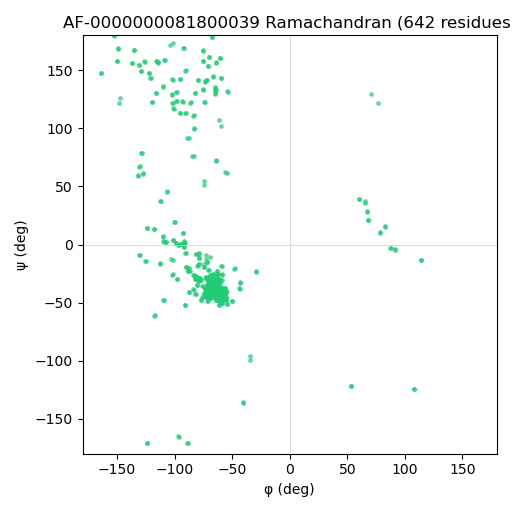 C 1
ATOM 3752 O O . ILE B 1 142 ? 14.674 -6.908 -17.889 1 95.57 142 ILE B O 1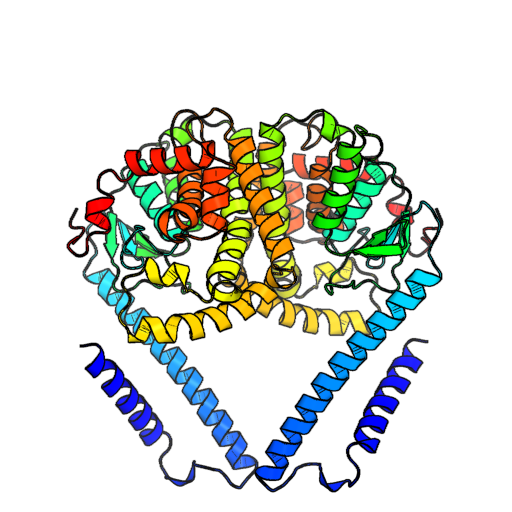
ATOM 3756 N N . ALA B 1 143 ? 15.131 -7.181 -15.708 1 94.47 143 ALA B N 1
ATOM 3757 C CA . ALA B 1 143 ? 16.451 -6.565 -15.813 1 94.47 143 ALA B CA 1
ATOM 3758 C C . ALA B 1 143 ? 17.362 -7.374 -16.731 1 94.47 143 ALA B C 1
ATOM 3760 O O . ALA B 1 143 ? 18.119 -6.806 -17.523 1 94.47 143 ALA B O 1
ATOM 3761 N N . GLU B 1 144 ? 17.309 -8.636 -16.618 1 93.75 144 GLU B N 1
ATOM 3762 C CA . GLU B 1 144 ? 18.126 -9.513 -17.452 1 93.75 144 GLU B CA 1
ATOM 3763 C C . GLU B 1 144 ? 17.75 -9.381 -18.925 1 93.75 144 GLU B C 1
ATOM 3765 O O . GLU B 1 144 ? 18.624 -9.334 -19.793 1 93.75 144 GLU B O 1
ATOM 3770 N N . GLU B 1 145 ? 16.467 -9.302 -19.187 1 93.72 145 GLU B N 1
ATOM 3771 C CA . GLU B 1 145 ? 16 -9.165 -20.564 1 93.72 145 GLU B CA 1
ATOM 3772 C C . GLU B 1 145 ? 16.384 -7.808 -21.145 1 93.72 145 GLU B C 1
ATOM 3774 O O . GLU B 1 145 ? 16.775 -7.714 -22.31 1 93.72 145 GLU B O 1
ATOM 3779 N N . LYS B 1 146 ? 16.277 -6.845 -20.33 1 90.4 146 LYS B N 1
ATOM 3780 C CA . LYS B 1 146 ? 16.665 -5.509 -20.774 1 90.4 146 LYS B CA 1
ATOM 3781 C C . LYS B 1 146 ? 18.159 -5.444 -21.077 1 90.4 146 LYS B C 1
ATOM 3783 O O . LYS B 1 146 ? 18.571 -4.84 -22.071 1 90.4 146 LYS B O 1
ATOM 3788 N N . ALA B 1 147 ? 18.967 -6.03 -20.291 1 93.18 147 ALA B N 1
ATOM 3789 C CA . ALA B 1 147 ? 20.417 -6.041 -20.465 1 93.18 147 ALA B CA 1
ATOM 3790 C C . ALA B 1 147 ? 20.809 -6.752 -21.757 1 93.18 147 ALA B C 1
ATOM 3792 O O . ALA B 1 147 ? 21.792 -6.381 -22.404 1 93.18 147 ALA B O 1
ATOM 3793 N N . LYS B 1 148 ? 20.008 -7.654 -22.134 1 92.95 148 LYS B N 1
ATOM 3794 C CA . LYS B 1 148 ? 20.27 -8.421 -23.348 1 92.95 148 LYS B CA 1
ATOM 3795 C C . LYS B 1 148 ? 19.642 -7.752 -24.568 1 92.95 148 LYS B C 1
ATOM 3797 O O . LYS B 1 148 ? 19.862 -8.184 -25.701 1 92.95 148 LYS B O 1
ATOM 3802 N N . GLY B 1 149 ? 18.853 -6.709 -24.326 1 89.63 149 GLY B N 1
ATOM 3803 C CA . GLY B 1 149 ? 18.128 -6.079 -25.417 1 89.63 149 GLY B CA 1
ATOM 3804 C C . GLY B 1 149 ? 17.056 -6.97 -26.015 1 89.63 149 GLY B C 1
ATOM 3805 O O . GLY B 1 149 ? 16.782 -6.9 -27.215 1 89.63 149 GLY B O 1
ATOM 3806 N N . SER B 1 150 ? 16.559 -7.824 -25.181 1 87.04 150 SER B N 1
ATOM 3807 C CA . SER B 1 150 ? 15.568 -8.791 -25.645 1 87.04 150 SER B CA 1
ATOM 3808 C C . SER B 1 150 ? 14.214 -8.553 -24.986 1 87.04 150 SER B C 1
ATOM 3810 O O . SER B 1 150 ? 14.125 -7.864 -23.968 1 87.04 150 SER B O 1
ATOM 3812 N N . THR B 1 151 ? 13.184 -9.036 -25.689 1 84.38 151 THR B N 1
ATOM 3813 C CA . THR B 1 151 ? 11.841 -9.008 -25.122 1 84.38 151 THR B CA 1
ATOM 3814 C C . THR B 1 151 ? 11.233 -10.408 -25.101 1 84.38 151 THR B C 1
ATOM 3816 O O . THR B 1 151 ? 10.023 -10.563 -24.924 1 84.38 151 THR B O 1
ATOM 3819 N N . GLY B 1 152 ? 12.063 -11.381 -25.295 1 86.28 152 GLY B N 1
ATOM 3820 C CA . GLY B 1 152 ? 11.588 -12.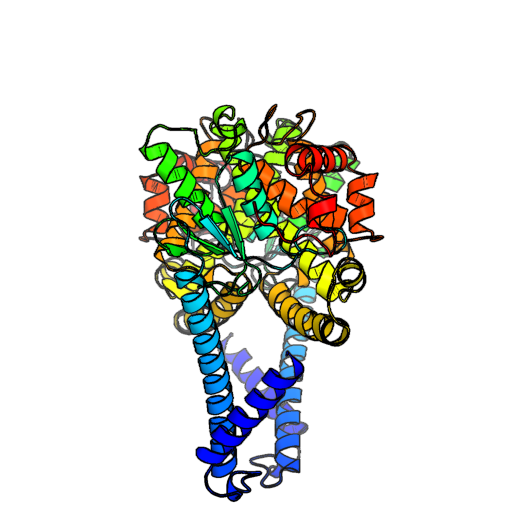745 -25.468 1 86.28 152 GLY B CA 1
ATOM 3821 C C . GLY B 1 152 ? 10.946 -13.317 -24.218 1 86.28 152 GLY B C 1
ATOM 3822 O O . GLY B 1 152 ? 10.063 -14.173 -24.303 1 86.28 152 GLY B O 1
ATOM 3823 N N . ARG B 1 153 ? 11.352 -12.887 -23.042 1 91.24 153 ARG B N 1
ATOM 3824 C CA . ARG B 1 153 ? 10.821 -13.394 -21.78 1 91.24 153 ARG B CA 1
ATOM 3825 C C . ARG B 1 153 ? 10.021 -12.32 -21.051 1 91.24 153 ARG B C 1
ATOM 3827 O O . ARG B 1 153 ? 10.148 -12.162 -19.835 1 91.24 153 ARG B O 1
ATOM 3834 N N . LEU B 1 154 ? 9.318 -11.555 -21.838 1 96.26 154 LEU B N 1
ATOM 3835 C CA . LEU B 1 154 ? 8.444 -10.541 -21.258 1 96.26 154 LEU B CA 1
ATOM 3836 C C . LEU B 1 154 ? 7.037 -10.641 -21.838 1 96.26 154 LEU B C 1
ATOM 3838 O O . LEU B 1 154 ? 6.863 -11.053 -22.987 1 96.26 154 LEU B O 1
ATOM 3842 N N . PRO B 1 155 ? 6.067 -10.273 -21.015 1 97.27 155 PRO B N 1
ATOM 3843 C CA . PRO B 1 155 ? 4.713 -10.227 -21.573 1 97.27 155 PRO B CA 1
ATOM 3844 C C . PRO B 1 155 ? 4.59 -9.254 -22.743 1 97.27 155 PRO B C 1
ATOM 3846 O O . PRO B 1 155 ? 5.22 -8.193 -22.738 1 97.27 155 PRO B O 1
ATOM 3849 N N . PRO B 1 156 ? 3.822 -9.601 -23.692 1 95.89 156 PRO B N 1
ATOM 3850 C CA . PRO B 1 156 ? 3.757 -8.828 -24.935 1 95.89 156 PRO B CA 1
ATOM 3851 C C . PRO B 1 156 ? 3.274 -7.396 -24.715 1 95.89 156 PRO B C 1
ATOM 3853 O O . PRO B 1 156 ? 3.635 -6.495 -25.476 1 95.89 156 PRO B O 1
ATOM 3856 N N . GLY B 1 157 ? 2.451 -7.137 -23.73 1 96.61 157 GLY B N 1
ATOM 3857 C CA . GLY B 1 157 ? 1.905 -5.808 -23.503 1 96.61 157 GLY B CA 1
ATOM 3858 C C . GLY B 1 157 ? 2.931 -4.825 -22.972 1 96.61 157 GLY B C 1
ATOM 3859 O O . GLY B 1 157 ? 2.722 -3.611 -23.028 1 96.61 157 GLY B O 1
ATOM 3860 N N . ASP B 1 158 ? 4.05 -5.296 -22.491 1 96.18 158 ASP B N 1
ATOM 3861 C CA . ASP B 1 158 ? 5.04 -4.434 -21.853 1 96.18 158 ASP B CA 1
ATOM 3862 C C . ASP B 1 158 ? 5.697 -3.506 -22.872 1 96.18 158 ASP B C 1
ATOM 3864 O O . ASP B 1 158 ? 6.11 -2.395 -22.533 1 96.18 158 ASP B O 1
ATOM 3868 N N . ALA B 1 159 ? 5.763 -3.935 -24.056 1 94.11 159 ALA B N 1
ATOM 3869 C CA . ALA B 1 159 ? 6.424 -3.161 -25.103 1 94.11 159 ALA B CA 1
ATOM 3870 C C . ALA B 1 159 ? 5.517 -2.047 -25.617 1 94.11 159 ALA B C 1
ATOM 3872 O O . ALA B 1 159 ? 5.975 -1.131 -26.304 1 94.11 159 ALA B O 1
ATOM 3873 N N . LEU B 1 160 ? 4.274 -2.018 -25.206 1 95.14 160 LEU B N 1
ATOM 3874 C CA . LEU B 1 160 ? 3.294 -1.123 -25.812 1 95.14 160 LEU B CA 1
ATOM 3875 C C . LEU B 1 160 ? 2.918 0.001 -24.853 1 95.14 160 LEU B C 1
ATOM 3877 O O . LEU B 1 160 ? 2.123 0.878 -25.199 1 95.14 160 LEU B O 1
ATOM 3881 N N . ILE B 1 161 ? 3.531 0.006 -23.732 1 95.82 161 ILE B N 1
ATOM 3882 C CA . ILE B 1 161 ? 3.114 0.985 -22.734 1 95.82 161 ILE B CA 1
ATOM 3883 C C . ILE B 1 161 ? 4.097 2.154 -22.714 1 95.82 161 ILE B C 1
ATOM 3885 O O . ILE B 1 161 ? 5.303 1.96 -22.881 1 95.82 161 ILE B O 1
ATOM 3889 N N . SER B 1 162 ? 3.569 3.362 -22.548 1 96.96 162 SER B N 1
ATOM 3890 C CA . SER B 1 162 ? 4.382 4.569 -22.445 1 96.96 162 SER B CA 1
ATOM 3891 C C . SER B 1 162 ? 5.057 4.666 -21.081 1 96.96 162 SER B C 1
ATOM 3893 O O . SER B 1 162 ? 4.688 3.95 -20.147 1 96.96 162 SER B O 1
ATOM 3895 N N . VAL B 1 163 ? 5.993 5.557 -20.99 1 97.57 163 VAL B N 1
ATOM 3896 C CA . VAL B 1 163 ? 6.713 5.786 -19.742 1 97.57 163 VAL B CA 1
ATOM 3897 C C . VAL B 1 163 ? 5.738 6.245 -18.66 1 97.57 163 VAL B C 1
ATOM 3899 O O . VAL B 1 163 ? 5.806 5.785 -17.518 1 97.57 163 VAL B O 1
ATOM 3902 N N . ARG B 1 164 ? 4.822 7.115 -19.004 1 97.81 164 ARG B N 1
ATOM 3903 C CA . ARG B 1 164 ? 3.828 7.596 -18.051 1 97.81 164 ARG B CA 1
ATOM 3904 C C . ARG B 1 164 ? 2.922 6.461 -17.584 1 97.81 164 ARG B C 1
ATOM 3906 O O . ARG B 1 164 ? 2.587 6.374 -16.401 1 97.81 164 ARG B O 1
ATOM 3913 N N . GLU B 1 165 ? 2.563 5.597 -18.553 1 97.93 165 GLU B N 1
ATOM 3914 C CA . GLU B 1 165 ? 1.723 4.455 -18.204 1 97.93 165 GLU B CA 1
ATOM 3915 C C . GLU B 1 165 ? 2.46 3.488 -17.283 1 97.93 165 GLU B C 1
ATOM 3917 O O . GLU B 1 165 ? 1.852 2.873 -16.405 1 97.93 165 GLU B O 1
ATOM 3922 N N . GLN B 1 166 ? 3.72 3.37 -17.485 1 97.56 166 GLN B N 1
ATOM 3923 C CA . GLN B 1 166 ? 4.511 2.524 -16.597 1 97.56 166 GLN B CA 1
ATOM 3924 C C . GLN B 1 166 ? 4.431 3.014 -15.155 1 97.56 166 GLN B C 1
ATOM 3926 O O . GLN B 1 166 ? 4.299 2.213 -14.227 1 97.56 166 GLN B O 1
ATOM 3931 N N . GLY B 1 167 ? 4.556 4.308 -14.993 1 98.38 167 GLY B N 1
ATOM 3932 C CA . GLY B 1 167 ? 4.401 4.89 -13.669 1 98.38 167 GLY B CA 1
ATOM 3933 C C . GLY B 1 167 ? 3.033 4.639 -13.063 1 98.38 167 GLY B C 1
ATOM 3934 O O . GLY B 1 167 ? 2.924 4.281 -11.889 1 98.38 167 GLY B O 1
ATOM 3935 N N . ALA B 1 168 ? 2.014 4.786 -13.878 1 98.53 168 ALA B N 1
ATOM 3936 C CA . ALA B 1 168 ? 0.646 4.549 -13.425 1 98.53 168 ALA B CA 1
ATOM 3937 C C . ALA B 1 168 ? 0.45 3.093 -13.013 1 98.53 168 ALA B C 1
ATOM 3939 O O . ALA B 1 168 ? -0.192 2.809 -11.998 1 98.53 168 ALA B O 1
ATOM 3940 N N . LEU B 1 169 ? 1.003 2.221 -13.767 1 98.61 169 LEU B N 1
ATOM 3941 C CA . LEU B 1 169 ? 0.807 0.794 -13.534 1 98.61 169 LEU B CA 1
ATOM 3942 C C . LEU B 1 169 ? 1.56 0.338 -12.289 1 98.61 169 LEU B C 1
ATOM 3944 O O . LEU B 1 169 ? 1.12 -0.581 -11.594 1 98.61 169 LEU B O 1
ATOM 3948 N N . GLU B 1 170 ? 2.663 1.002 -11.987 1 98.29 170 GLU B N 1
ATOM 3949 C CA . GLU B 1 170 ? 3.31 0.744 -10.704 1 98.29 170 GLU B CA 1
ATOM 3950 C C . GLU B 1 170 ? 2.416 1.166 -9.541 1 98.29 170 GLU B C 1
ATOM 3952 O O . GLU B 1 170 ? 2.427 0.535 -8.482 1 98.29 170 GLU B O 1
ATOM 3957 N N . GLY B 1 171 ? 1.724 2.248 -9.715 1 98.46 171 GLY B N 1
ATOM 3958 C CA . GLY B 1 171 ? 0.714 2.627 -8.739 1 98.46 171 GLY B CA 1
ATOM 3959 C C . GLY B 1 171 ? -0.387 1.594 -8.588 1 98.46 171 GLY B C 1
ATOM 3960 O O . GLY B 1 171 ? -0.794 1.272 -7.47 1 98.46 171 GLY B O 1
ATOM 3961 N N . ILE B 1 172 ? -0.83 1.063 -9.681 1 98.52 172 ILE B N 1
ATOM 3962 C CA . ILE B 1 172 ? -1.87 0.041 -9.677 1 98.52 172 ILE B CA 1
ATOM 3963 C C . ILE B 1 172 ? -1.363 -1.208 -8.96 1 98.52 172 ILE B C 1
ATOM 3965 O O . ILE B 1 172 ? -2.106 -1.846 -8.209 1 98.52 172 ILE B O 1
ATOM 3969 N N . ARG B 1 173 ? -0.112 -1.519 -9.221 1 98.02 173 ARG B N 1
ATOM 3970 C CA . ARG B 1 173 ? 0.493 -2.626 -8.488 1 98.02 173 ARG B CA 1
ATOM 3971 C C . ARG B 1 173 ? 0.403 -2.4 -6.982 1 98.02 173 ARG B C 1
ATOM 3973 O O . ARG B 1 173 ? 0.02 -3.303 -6.236 1 98.02 173 ARG B O 1
ATOM 3980 N N . ALA B 1 174 ? 0.743 -1.238 -6.561 1 97.76 174 ALA B N 1
ATOM 3981 C CA . ALA B 1 174 ? 0.684 -0.907 -5.139 1 97.76 174 ALA B CA 1
ATOM 3982 C C . ALA B 1 174 ? -0.747 -0.985 -4.617 1 97.76 174 ALA B C 1
ATOM 3984 O O . ALA B 1 174 ? -0.98 -1.428 -3.49 1 97.76 174 ALA B O 1
ATOM 3985 N N . LEU B 1 175 ? -1.669 -0.537 -5.408 1 97.89 175 LEU B N 1
ATOM 3986 C CA . LEU B 1 175 ? -3.08 -0.61 -5.045 1 97.89 175 LEU B CA 1
ATOM 3987 C C . LEU B 1 175 ? -3.498 -2.052 -4.776 1 97.89 175 LEU B C 1
ATOM 3989 O O . LEU B 1 175 ? -4.224 -2.324 -3.818 1 97.89 175 LEU B O 1
ATOM 3993 N N . MET B 1 176 ? -3 -2.933 -5.568 1 97.92 176 MET B N 1
ATOM 3994 C CA . MET B 1 176 ? -3.361 -4.342 -5.439 1 97.92 176 MET B CA 1
ATOM 3995 C C . MET B 1 176 ? -2.631 -4.986 -4.265 1 97.92 176 MET B C 1
ATOM 3997 O O . MET B 1 176 ? -3.256 -5.614 -3.409 1 97.92 176 MET B O 1
ATOM 4001 N N . GLU B 1 177 ? -1.383 -4.734 -4.224 1 96.97 177 GLU B N 1
ATOM 4002 C CA . GLU B 1 177 ? -0.532 -5.545 -3.358 1 96.97 177 GLU B CA 1
ATOM 4003 C C . GLU B 1 177 ? -0.458 -4.957 -1.951 1 96.97 177 GLU B C 1
ATOM 4005 O O . GLU B 1 177 ? -0.185 -5.675 -0.987 1 96.97 177 GLU B O 1
ATOM 4010 N N . GLU B 1 178 ? -0.734 -3.65 -1.89 1 95.82 178 GLU B N 1
ATOM 4011 C CA . GLU B 1 178 ? -0.527 -2.993 -0.602 1 95.82 178 GLU B CA 1
ATOM 4012 C C . GLU B 1 178 ? -1.851 -2.54 0.006 1 95.82 178 GLU B C 1
ATOM 4014 O O . GLU B 1 178 ? -1.921 -2.237 1.199 1 95.82 178 GLU B O 1
ATOM 4019 N N . GLN B 1 179 ? -2.869 -2.492 -0.736 1 96.76 179 GLN B N 1
ATOM 4020 C CA . GLN B 1 179 ? -4.161 -2.083 -0.196 1 96.76 179 GLN B CA 1
ATOM 4021 C C . GLN B 1 179 ? -5.188 -3.206 -0.316 1 96.76 179 GLN B C 1
ATOM 4023 O O . GLN B 1 179 ? -5.686 -3.709 0.694 1 96.76 179 GLN B O 1
ATOM 4028 N N . LEU B 1 180 ? -5.451 -3.604 -1.561 1 97.94 180 LEU B N 1
ATOM 4029 C CA . LEU B 1 180 ? -6.468 -4.627 -1.776 1 97.94 180 LEU B CA 1
ATOM 4030 C C . LEU B 1 180 ? -6.113 -5.911 -1.034 1 97.94 180 LEU B C 1
ATOM 4032 O O . LEU B 1 180 ? -6.991 -6.576 -0.479 1 97.94 180 LEU B O 1
ATOM 4036 N N . PHE B 1 181 ? -4.87 -6.235 -1.03 1 97.64 181 PHE B N 1
ATOM 4037 C CA . PHE B 1 181 ? -4.414 -7.437 -0.343 1 97.64 181 PHE B CA 1
ATOM 4038 C C . PHE B 1 181 ? -4.845 -7.422 1.118 1 97.64 181 PHE B C 1
ATOM 4040 O O . PHE B 1 181 ? -5.402 -8.403 1.617 1 97.64 181 PHE B O 1
ATOM 4047 N N . TRP B 1 182 ? -4.63 -6.325 1.792 1 97.35 182 TRP B N 1
ATOM 4048 C CA . TRP B 1 182 ? -4.923 -6.228 3.218 1 97.35 182 TRP B CA 1
ATOM 4049 C C . TRP B 1 182 ? -6.427 -6.225 3.466 1 97.35 182 TRP B C 1
ATOM 4051 O O . TRP B 1 182 ? -6.899 -6.767 4.468 1 97.35 182 TRP B O 1
ATOM 4061 N N . VAL B 1 183 ? -7.16 -5.615 2.567 1 97.57 183 VAL B N 1
ATOM 4062 C CA . VAL B 1 183 ? -8.615 -5.652 2.672 1 97.57 183 VAL B CA 1
ATOM 4063 C C . VAL B 1 183 ? -9.102 -7.097 2.595 1 97.57 183 VAL B C 1
ATOM 4065 O O . VAL B 1 183 ? -9.89 -7.538 3.435 1 97.57 183 VAL B O 1
ATOM 4068 N N . VAL B 1 184 ? -8.593 -7.822 1.664 1 96.6 184 VAL B N 1
ATOM 4069 C CA . VAL B 1 184 ? -9.062 -9.175 1.381 1 96.6 184 VAL B CA 1
ATOM 4070 C C . VAL B 1 184 ? -8.653 -10.111 2.516 1 96.6 184 VAL B C 1
ATOM 4072 O O . VAL B 1 184 ? -9.47 -10.893 3.009 1 96.6 184 VAL B O 1
ATOM 4075 N N . VAL B 1 185 ? -7.409 -10.028 2.963 1 95.22 185 VAL B N 1
ATOM 4076 C CA . VAL B 1 185 ? -6.95 -10.973 3.976 1 95.22 185 VAL B CA 1
ATOM 4077 C C . VAL B 1 185 ? -7.64 -10.68 5.307 1 95.22 185 VAL B C 1
ATOM 4079 O O . VAL B 1 185 ? -7.955 -11.6 6.065 1 95.22 185 VAL B O 1
ATOM 4082 N N . TYR B 1 186 ? -7.838 -9.385 5.633 1 96.23 186 TYR B N 1
ATOM 4083 C CA . TYR B 1 186 ? -8.529 -9.063 6.876 1 96.23 186 TYR B CA 1
ATOM 4084 C C . TYR B 1 186 ? -9.969 -9.56 6.844 1 96.23 186 TYR B C 1
ATOM 4086 O O . TYR B 1 186 ? -10.455 -10.137 7.82 1 96.23 186 TYR B O 1
ATOM 4094 N N . TRP B 1 187 ? -10.62 -9.292 5.719 1 96.6 187 TRP B N 1
ATOM 4095 C CA . TRP B 1 187 ? -11.985 -9.789 5.583 1 96.6 187 TRP B CA 1
ATOM 4096 C C . TRP B 1 187 ? -12.02 -11.312 5.651 1 96.6 187 TRP B C 1
ATOM 4098 O O . TRP B 1 187 ? -12.799 -11.888 6.414 1 96.6 187 TRP B O 1
ATOM 4108 N N . ARG B 1 188 ? -11.201 -11.993 4.931 1 95.88 188 ARG B N 1
ATOM 4109 C CA . ARG B 1 188 ? -11.189 -13.442 4.756 1 95.88 188 ARG B CA 1
ATOM 4110 C C . ARG B 1 188 ? -10.926 -14.151 6.081 1 95.88 188 ARG B C 1
ATOM 4112 O O . ARG B 1 188 ? -11.643 -15.086 6.443 1 95.88 188 ARG B O 1
ATOM 4119 N N . TYR B 1 189 ? -9.972 -13.659 6.862 1 94.71 189 TYR B N 1
ATOM 4120 C CA . TYR B 1 189 ? -9.499 -14.429 8.007 1 94.71 189 TYR B CA 1
ATOM 4121 C C . TYR B 1 189 ? -10.107 -13.907 9.304 1 94.71 189 TYR B C 1
ATOM 4123 O O . TYR B 1 189 ? -10.273 -14.66 10.266 1 94.71 189 TYR B O 1
ATOM 4131 N N . CYS B 1 190 ? -10.489 -12.627 9.319 1 94.13 190 CYS B N 1
ATOM 4132 C CA . CYS B 1 190 ? -10.925 -12.046 10.584 1 94.13 190 CYS B CA 1
ATOM 4133 C C . CYS B 1 190 ? -12.426 -11.781 10.573 1 94.13 190 CYS B C 1
ATOM 4135 O O . CYS B 1 190 ? -13.135 -12.164 11.506 1 94.13 190 CYS B O 1
ATOM 4137 N N . LEU B 1 191 ? -12.926 -11.177 9.541 1 94.31 191 LEU B N 1
ATOM 4138 C CA . LEU B 1 191 ? -14.339 -10.815 9.528 1 94.31 191 LEU B CA 1
ATOM 4139 C C . LEU B 1 191 ? -15.202 -12.01 9.133 1 94.31 191 LEU B C 1
ATOM 4141 O O . LEU B 1 191 ? -16.26 -12.239 9.723 1 94.31 191 LEU B O 1
ATOM 4145 N N . ASP B 1 192 ? -14.743 -12.759 8.123 1 93.63 192 ASP B N 1
ATOM 4146 C CA . ASP B 1 192 ? -15.467 -13.922 7.619 1 93.63 192 ASP B CA 1
ATOM 4147 C C . ASP B 1 192 ? -15.091 -15.182 8.396 1 93.63 192 ASP B C 1
ATOM 4149 O O . ASP B 1 192 ? -15.812 -16.181 8.355 1 93.63 192 ASP B O 1
ATOM 4153 N N . GLY B 1 193 ? -13.956 -15.205 9.084 1 91.46 193 GLY B N 1
ATOM 4154 C CA . GLY B 1 193 ? -13.502 -16.356 9.848 1 91.46 193 GLY B CA 1
ATOM 4155 C C . GLY B 1 193 ? -13.122 -17.538 8.977 1 91.46 193 GLY B C 1
ATOM 4156 O O . GLY B 1 193 ? -13.356 -18.69 9.348 1 91.46 193 GLY B O 1
ATOM 4157 N N . CYS B 1 194 ? -12.834 -17.304 7.724 1 91.87 194 CYS B N 1
ATOM 4158 C CA . CYS B 1 194 ? -12.367 -18.284 6.75 1 91.87 194 CYS B CA 1
ATOM 4159 C C . CYS B 1 194 ? -13.523 -19.128 6.228 1 91.87 194 CYS B C 1
ATOM 4161 O O . CYS B 1 194 ? -13.306 -20.143 5.564 1 91.87 194 CYS B O 1
ATOM 4163 N N . LYS B 1 195 ? -14.707 -18.789 6.504 1 92.13 195 LYS B N 1
ATOM 4164 C CA . LYS B 1 195 ? -15.854 -19.608 6.123 1 92.13 195 LYS B CA 1
ATOM 4165 C C . LYS B 1 195 ? -15.942 -19.759 4.607 1 92.13 195 LYS B C 1
ATOM 4167 O O . LYS B 1 195 ? -16.039 -20.875 4.093 1 92.13 195 LYS B O 1
ATOM 4172 N N . SER B 1 196 ? -15.906 -18.669 3.923 1 92.45 196 SER B N 1
ATOM 4173 C CA . SER B 1 196 ? -16.021 -18.703 2.469 1 92.45 196 SER B CA 1
ATOM 4174 C C . SER B 1 196 ? -14.755 -19.261 1.827 1 92.45 196 SER B C 1
ATOM 4176 O O . SER B 1 196 ? -14.826 -20.01 0.85 1 92.45 196 SER B O 1
ATOM 4178 N N . PHE B 1 197 ? -13.646 -18.938 2.446 1 91.22 197 PHE B N 1
ATOM 4179 C CA . PHE B 1 197 ? -12.346 -19.339 1.921 1 91.22 197 PHE B CA 1
ATOM 4180 C C . PHE B 1 197 ? -12.196 -20.856 1.948 1 91.22 197 PHE B C 1
ATOM 4182 O O . PHE B 1 197 ? -11.707 -21.454 0.987 1 91.22 197 PHE B O 1
ATOM 4189 N N . LEU B 1 198 ? -12.642 -21.477 2.982 1 90.93 198 LEU B N 1
ATOM 4190 C CA . LEU B 1 198 ? -12.456 -22.912 3.171 1 90.93 198 LEU B CA 1
ATOM 4191 C C . LEU B 1 198 ? -13.311 -23.704 2.187 1 90.93 198 LEU B C 1
ATOM 4193 O O . LEU B 1 198 ? -12.994 -24.853 1.868 1 90.93 198 LEU B O 1
ATOM 4197 N N . LYS B 1 199 ? -14.351 -23.074 1.687 1 90.41 199 LYS B N 1
ATOM 4198 C CA . LYS B 1 199 ? -15.187 -23.718 0.678 1 90.41 199 LYS B CA 1
ATOM 4199 C C . LYS B 1 199 ? -14.418 -23.918 -0.625 1 90.41 199 LYS B C 1
ATOM 4201 O O . LYS B 1 199 ? -14.742 -24.809 -1.413 1 90.41 199 LYS B O 1
ATOM 4206 N N . SER B 1 200 ? -13.431 -23.069 -0.81 1 90.32 200 SER B N 1
ATOM 4207 C CA . SER B 1 200 ? -12.69 -23.095 -2.067 1 90.32 200 SER B CA 1
ATOM 4208 C C . SER B 1 200 ? -11.407 -23.908 -1.936 1 90.32 200 SER B C 1
ATOM 4210 O O . SER B 1 200 ? -10.666 -24.069 -2.908 1 90.32 200 SER B O 1
ATOM 4212 N N . GLN B 1 201 ? -11.161 -24.447 -0.739 1 88.59 201 GLN B N 1
ATOM 4213 C CA . GLN B 1 201 ? -9.898 -25.133 -0.492 1 88.59 201 GLN B CA 1
ATOM 4214 C C . GLN B 1 201 ? -10.104 -26.641 -0.379 1 88.59 201 GLN B C 1
ATOM 4216 O O . GLN B 1 201 ? -11.214 -27.102 -0.105 1 88.59 201 GLN B O 1
ATOM 4221 N N . ARG B 1 202 ? -9.004 -27.384 -0.604 1 85.76 202 ARG B N 1
ATOM 4222 C CA . ARG B 1 202 ? -8.992 -28.835 -0.453 1 85.76 202 ARG B CA 1
ATOM 4223 C C . ARG B 1 202 ? -8.24 -29.248 0.808 1 85.76 202 ARG B C 1
ATOM 4225 O O . ARG B 1 202 ? -7.403 -30.153 0.771 1 85.76 202 ARG B O 1
ATOM 4232 N N . PHE B 1 203 ? -8.501 -28.611 1.823 1 82.19 203 PHE B N 1
ATOM 4233 C CA . PHE B 1 203 ? -7.791 -28.901 3.064 1 82.19 203 PHE B CA 1
ATOM 4234 C C . PHE B 1 203 ? -8.373 -30.133 3.746 1 82.19 203 PHE B C 1
ATOM 4236 O O . PHE B 1 203 ? -9.585 -30.356 3.707 1 82.19 203 PHE B O 1
ATOM 4243 N N . PRO B 1 204 ? -7.54 -30.96 4.329 1 78.51 204 PRO B N 1
ATOM 4244 C CA . PRO B 1 204 ? -8.061 -32.027 5.187 1 78.51 204 PRO B CA 1
ATOM 4245 C C . PRO B 1 204 ? -8.845 -31.493 6.384 1 78.51 204 PRO B C 1
ATOM 4247 O O . PRO B 1 204 ? -8.703 -30.323 6.747 1 78.51 204 PRO B O 1
ATOM 4250 N N . PRO B 1 205 ? -9.64 -32.272 6.978 1 78.65 205 PRO B N 1
ATOM 4251 C CA . PRO B 1 205 ? -10.539 -31.827 8.046 1 78.65 205 PRO B CA 1
ATOM 4252 C C . PRO B 1 205 ? -9.798 -31.147 9.196 1 78.65 205 PRO B C 1
ATOM 4254 O O . PRO B 1 205 ? -10.273 -30.145 9.735 1 78.65 205 PRO B O 1
ATOM 4257 N N . PHE B 1 206 ? -8.672 -31.661 9.554 1 82.03 206 PHE B N 1
ATOM 4258 C CA . PHE B 1 206 ? -7.931 -31.078 10.667 1 82.03 206 PHE B CA 1
ATOM 4259 C C . PHE B 1 206 ? -7.504 -29.651 10.344 1 82.03 206 PHE B C 1
ATOM 4261 O O . PHE B 1 206 ? -7.585 -28.765 11.198 1 82.03 206 PHE B O 1
ATOM 4268 N N . LEU B 1 207 ? -7.079 -29.453 9.125 1 80.51 207 LEU B N 1
ATOM 4269 C CA . LEU B 1 207 ? -6.645 -28.122 8.714 1 80.51 207 LEU B CA 1
ATOM 4270 C C . LEU B 1 207 ? -7.835 -27.178 8.583 1 80.51 207 LEU B C 1
ATOM 4272 O O . LEU B 1 207 ? -7.711 -25.977 8.833 1 80.51 207 LEU B O 1
ATOM 4276 N N . ASN B 1 208 ? -8.96 -27.784 8.272 1 83.19 208 ASN B N 1
ATOM 4277 C CA . ASN B 1 208 ? -10.172 -26.977 8.174 1 83.19 208 ASN B CA 1
ATOM 4278 C C . ASN B 1 208 ? -10.559 -26.381 9.524 1 83.19 208 ASN B C 1
ATOM 4280 O O . ASN B 1 208 ? -11.123 -25.287 9.585 1 83.19 208 ASN B O 1
ATOM 4284 N N . PHE B 1 209 ? -10.176 -27.104 10.515 1 84.5 209 PHE B N 1
ATOM 4285 C CA . PHE B 1 209 ? -10.5 -26.659 11.865 1 84.5 209 PHE B CA 1
ATOM 4286 C C . PHE B 1 209 ? -9.424 -25.72 12.398 1 84.5 209 PHE B C 1
ATOM 4288 O O . PHE B 1 209 ? -9.735 -24.677 12.977 1 84.5 209 PHE B O 1
ATOM 4295 N N . ALA B 1 210 ? -8.2 -26.006 12.159 1 83.34 210 ALA B N 1
ATOM 4296 C CA . ALA B 1 210 ? -7.071 -25.299 12.757 1 83.34 210 ALA B CA 1
ATOM 4297 C C . ALA B 1 210 ? -6.764 -24.012 11.997 1 83.34 210 ALA B C 1
ATOM 4299 O O . ALA B 1 210 ? -6.329 -23.021 12.589 1 83.34 210 ALA B O 1
ATOM 4300 N N . PHE B 1 211 ? -7.041 -24.036 10.752 1 85.35 211 PHE B N 1
ATOM 4301 C CA . PHE B 1 211 ? -6.618 -22.954 9.87 1 85.35 211 PHE B CA 1
ATOM 4302 C C . PHE B 1 211 ? -7.276 -21.639 10.272 1 85.35 211 PHE B C 1
ATOM 4304 O O . PHE B 1 211 ? -6.594 -20.629 10.455 1 85.35 211 PHE B O 1
ATOM 4311 N N . PRO B 1 212 ? -8.549 -21.619 10.493 1 87.36 212 PRO B N 1
ATOM 4312 C CA . PRO B 1 212 ? -9.195 -20.358 10.866 1 87.36 212 PRO B CA 1
ATOM 4313 C C . PRO B 1 212 ? -8.665 -19.789 12.18 1 87.36 212 PRO B C 1
ATOM 4315 O O . PRO B 1 212 ? -8.573 -18.569 12.335 1 87.36 212 PRO B O 1
ATOM 4318 N N . ILE B 1 213 ? -8.307 -20.639 13.066 1 84.06 213 ILE B N 1
ATOM 4319 C CA . ILE B 1 213 ? -7.845 -20.206 14.38 1 84.06 213 ILE B CA 1
ATOM 4320 C C . ILE B 1 213 ? -6.465 -19.565 14.256 1 84.06 213 ILE B C 1
ATOM 4322 O O . ILE B 1 213 ? -6.248 -18.446 14.728 1 84.06 213 ILE B O 1
ATOM 4326 N N . PHE B 1 214 ? -5.65 -20.238 13.588 1 83.65 214 PHE B N 1
ATOM 4327 C CA . PHE B 1 214 ? -4.274 -19.771 13.462 1 83.65 214 PHE B CA 1
ATOM 4328 C C . PHE B 1 214 ? -4.2 -18.541 12.565 1 83.65 214 PHE B C 1
ATOM 4330 O O . PHE B 1 214 ? -3.538 -17.559 12.904 1 83.65 214 PHE B O 1
ATOM 4337 N N . MET B 1 215 ? -4.914 -18.589 11.455 1 87.74 215 MET B N 1
ATOM 4338 C CA . MET B 1 215 ? -4.857 -17.483 10.504 1 87.74 215 MET B CA 1
ATOM 4339 C C . MET B 1 215 ? -5.598 -16.264 11.042 1 87.74 215 MET B C 1
ATOM 4341 O O . MET B 1 215 ? -5.155 -15.13 10.853 1 87.74 215 MET B O 1
ATOM 4345 N N . GLY B 1 216 ? -6.687 -16.53 11.701 1 89.05 216 GLY B N 1
ATOM 4346 C CA . GLY B 1 216 ? -7.445 -15.433 12.282 1 89.05 216 GLY B CA 1
ATOM 4347 C C . GLY B 1 216 ? -6.643 -14.613 13.274 1 89.05 216 GLY B C 1
ATOM 4348 O O . GLY B 1 216 ? -6.562 -13.389 13.155 1 89.05 216 GLY B O 1
ATOM 4349 N N . ARG B 1 217 ? -6.012 -15.281 14.212 1 85.05 217 ARG B N 1
ATOM 4350 C CA . ARG B 1 217 ? -5.212 -14.598 15.223 1 85.05 217 ARG B CA 1
ATOM 4351 C C . ARG B 1 217 ? -3.993 -13.928 14.597 1 85.05 217 ARG B C 1
ATOM 4353 O O . ARG B 1 217 ? -3.68 -12.778 14.911 1 85.05 217 ARG B O 1
ATOM 4360 N N . GLY B 1 218 ? -3.375 -14.665 13.728 1 86.99 218 GLY B N 1
ATOM 4361 C CA . GLY B 1 218 ? -2.178 -14.15 13.082 1 86.99 218 GLY B CA 1
ATOM 4362 C C . GLY B 1 218 ? -2.438 -12.911 12.245 1 86.99 218 GLY B C 1
ATOM 4363 O O . GLY B 1 218 ? -1.707 -11.924 12.346 1 86.99 218 GLY B O 1
ATOM 4364 N N . PHE B 1 219 ? -3.523 -12.913 11.548 1 91.82 219 PHE B N 1
ATOM 4365 C CA . PHE B 1 219 ? -3.756 -11.81 10.624 1 91.82 219 PHE B CA 1
ATOM 4366 C C . PHE B 1 219 ? -4.449 -10.65 11.33 1 91.82 219 PHE B C 1
ATOM 4368 O O . PHE B 1 219 ? -4.413 -9.515 10.851 1 91.82 219 PHE B O 1
ATOM 4375 N N . LEU B 1 220 ? -5.13 -10.97 12.445 1 92.08 220 LEU B N 1
ATOM 4376 C CA . LEU B 1 220 ? -5.64 -9.856 13.237 1 92.08 220 LEU B CA 1
ATOM 4377 C C . LEU B 1 220 ? -4.499 -8.975 13.734 1 92.08 220 LEU B C 1
ATOM 4379 O O . LEU B 1 220 ? -4.56 -7.749 13.618 1 92.08 220 LEU B O 1
ATOM 4383 N N . LYS B 1 221 ? -3.492 -9.615 14.241 1 89.61 221 LYS B N 1
ATOM 4384 C CA . LYS B 1 221 ? -2.323 -8.889 14.73 1 89.61 221 LYS B CA 1
ATOM 4385 C C . LYS B 1 221 ? -1.632 -8.134 13.599 1 89.61 221 LYS B C 1
ATOM 4387 O O . LYS B 1 221 ? -1.308 -6.953 13.741 1 89.61 221 LYS B O 1
ATOM 4392 N N . ARG B 1 222 ? -1.457 -8.778 12.506 1 92.66 222 ARG B N 1
ATOM 4393 C CA . ARG B 1 222 ? -0.793 -8.164 11.36 1 92.66 222 ARG B CA 1
ATOM 4394 C C . ARG B 1 222 ? -1.605 -6.991 10.821 1 92.66 222 ARG B C 1
ATOM 4396 O O . ARG B 1 222 ? -1.045 -5.947 10.48 1 92.66 222 ARG B O 1
ATOM 4403 N N . SER B 1 223 ? -2.883 -7.152 10.783 1 94.48 223 SER B N 1
ATOM 4404 C CA . SER B 1 223 ? -3.763 -6.127 10.23 1 94.48 223 SER B CA 1
ATOM 4405 C C . SER B 1 223 ? -3.825 -4.903 11.138 1 94.48 223 SER B C 1
ATOM 4407 O O . SER B 1 223 ? -3.961 -3.775 10.66 1 94.48 223 SER B O 1
ATOM 4409 N N . ARG B 1 224 ? -3.714 -5.109 12.397 1 90.63 224 ARG B N 1
ATOM 4410 C CA . ARG B 1 224 ? -3.664 -3.993 13.335 1 90.63 224 ARG B CA 1
ATOM 4411 C C . ARG B 1 224 ? -2.393 -3.172 13.142 1 90.63 224 ARG B C 1
ATOM 4413 O O . ARG B 1 224 ? -2.442 -1.941 13.112 1 90.63 224 ARG B O 1
ATOM 4420 N N . HIS B 1 225 ? -1.363 -3.911 12.97 1 90.74 225 HIS B N 1
ATOM 4421 C CA . HIS B 1 225 ? -0.085 -3.231 12.79 1 90.74 225 HIS B CA 1
ATOM 4422 C C . HIS B 1 225 ? -0.022 -2.526 11.439 1 90.74 225 HIS B C 1
ATOM 4424 O O . HIS B 1 225 ? 0.606 -1.472 11.313 1 90.74 225 HIS B O 1
ATOM 4430 N N . HIS B 1 226 ? -0.68 -3.082 10.476 1 92.14 226 HIS B N 1
ATOM 4431 C CA . HIS B 1 226 ? -0.798 -2.425 9.18 1 92.14 226 HIS B CA 1
ATOM 4432 C C . HIS B 1 226 ? -1.7 -1.198 9.265 1 92.14 226 HIS B C 1
ATOM 4434 O O . HIS B 1 226 ? -1.472 -0.206 8.568 1 92.14 226 HIS B O 1
ATOM 4440 N N . GLY B 1 227 ? -2.709 -1.242 9.996 1 91 227 GLY B N 1
ATOM 4441 C CA . GLY B 1 227 ? -3.605 -0.108 10.156 1 91 227 GLY B CA 1
ATOM 4442 C C . GLY B 1 227 ? -4.991 -0.358 9.59 1 91 227 GLY B C 1
ATOM 4443 O O . GLY B 1 227 ? -5.942 0.349 9.929 1 91 227 GLY B O 1
ATOM 4444 N N . ILE B 1 228 ? -5.187 -1.412 8.784 1 93.96 228 ILE B N 1
ATOM 4445 C CA . ILE B 1 228 ? -6.477 -1.658 8.149 1 93.96 228 ILE B CA 1
ATOM 4446 C C . ILE B 1 228 ? -7.505 -2.057 9.205 1 93.96 228 ILE B C 1
ATOM 4448 O O . ILE B 1 228 ? -8.693 -1.755 9.069 1 93.96 228 ILE B O 1
ATOM 4452 N N . ALA B 1 229 ? -7.074 -2.633 10.334 1 92.87 229 ALA B N 1
ATOM 4453 C CA . ALA B 1 229 ? -7.986 -3.195 11.328 1 92.87 229 ALA B CA 1
ATOM 4454 C C . ALA B 1 229 ? -8.543 -2.105 12.239 1 92.87 229 ALA B C 1
ATOM 4456 O O . ALA B 1 229 ? -9.418 -2.367 13.068 1 92.87 229 ALA B O 1
ATOM 4457 N N . VAL B 1 230 ? -8.027 -0.904 12.122 1 90.35 230 VAL B N 1
ATOM 4458 C CA . VAL B 1 230 ? -8.557 0.181 12.94 1 90.35 230 VAL B CA 1
ATOM 4459 C C . VAL B 1 230 ? -9.867 0.689 12.341 1 90.35 230 VAL B C 1
ATOM 4461 O O . VAL B 1 230 ? -10.593 1.455 12.978 1 90.35 230 VAL B O 1
ATOM 4464 N N . HIS B 1 231 ? -10.157 0.277 11.173 1 93.74 231 HIS B N 1
ATOM 4465 C CA . HIS B 1 231 ? -11.378 0.679 10.483 1 93.74 231 HIS B CA 1
ATOM 4466 C C . HIS B 1 231 ? -12.519 -0.29 10.774 1 93.74 231 HIS B C 1
ATOM 4468 O O . HIS B 1 231 ? -12.288 -1.483 10.983 1 93.74 231 HIS B O 1
ATOM 4474 N N . SER B 1 232 ? -13.727 0.217 10.765 1 94.87 232 SER B N 1
ATOM 4475 C CA . SER B 1 232 ? -14.916 -0.62 10.892 1 94.87 232 SER B CA 1
ATOM 4476 C C . SER B 1 232 ? -15.132 -1.465 9.641 1 94.87 232 SER B C 1
ATOM 4478 O O . SER B 1 232 ? -14.593 -1.157 8.576 1 94.87 232 SER B O 1
ATOM 4480 N N . PRO B 1 233 ? -15.949 -2.548 9.748 1 95.94 233 PRO B N 1
ATOM 4481 C CA . PRO B 1 233 ? -16.249 -3.368 8.571 1 95.94 233 PRO B CA 1
ATOM 4482 C C . PRO B 1 233 ? -16.841 -2.556 7.422 1 95.94 233 PRO B C 1
ATOM 4484 O O . PRO B 1 233 ? -16.527 -2.81 6.256 1 95.94 233 PRO B O 1
ATOM 4487 N N . GLN B 1 234 ? -17.686 -1.577 7.742 1 96.28 234 GLN B N 1
ATOM 4488 C CA . GLN B 1 234 ? -18.281 -0.727 6.716 1 96.28 234 GLN B CA 1
ATOM 4489 C C . GLN B 1 234 ? -17.223 0.135 6.034 1 96.28 234 GLN B C 1
ATOM 4491 O O . GLN B 1 234 ? -17.259 0.326 4.817 1 96.28 234 GLN B O 1
ATOM 4496 N N . GLU B 1 235 ? -16.283 0.631 6.873 1 96.25 235 GLU B N 1
ATOM 4497 C CA . GLU B 1 235 ? -15.19 1.432 6.33 1 96.25 235 GLU B CA 1
ATOM 4498 C C . GLU B 1 235 ? -14.275 0.591 5.445 1 96.25 235 GLU B C 1
ATOM 4500 O O . GLU B 1 235 ? -13.801 1.061 4.408 1 96.25 235 GLU B O 1
ATOM 4505 N N . ILE B 1 236 ? -14.064 -0.6 5.818 1 97.27 236 ILE B N 1
ATOM 4506 C CA . ILE B 1 236 ? -13.219 -1.507 5.048 1 97.27 236 ILE B CA 1
ATOM 4507 C C . ILE B 1 236 ? -13.88 -1.813 3.706 1 97.27 236 ILE B C 1
ATOM 4509 O O . ILE B 1 236 ? -13.215 -1.828 2.668 1 97.27 236 ILE B O 1
ATOM 4513 N N . PHE B 1 237 ? -15.169 -2.02 3.715 1 97.44 237 PHE B N 1
ATOM 4514 C CA . PHE B 1 237 ? -15.908 -2.269 2.483 1 97.44 237 PHE B CA 1
ATOM 4515 C C . PHE B 1 237 ? -15.883 -1.043 1.579 1 97.44 237 PHE B C 1
ATOM 4517 O O . PHE B 1 237 ? -15.82 -1.169 0.354 1 97.44 237 PHE B O 1
ATOM 4524 N N . HIS B 1 238 ? -15.88 0.112 2.196 1 97.01 238 HIS B N 1
ATOM 4525 C CA . HIS B 1 238 ? -15.753 1.354 1.442 1 97.01 238 HIS B CA 1
ATOM 4526 C C . HIS B 1 238 ? -14.39 1.453 0.767 1 97.01 238 HIS B C 1
ATOM 4528 O O . HIS B 1 238 ? -14.296 1.849 -0.397 1 97.01 238 HIS B O 1
ATOM 4534 N N . ILE B 1 239 ? -13.344 1.107 1.468 1 97.78 239 ILE B N 1
ATOM 4535 C CA . ILE B 1 239 ? -11.998 1.093 0.904 1 97.78 239 ILE B CA 1
ATOM 4536 C C . ILE B 1 239 ? -11.939 0.111 -0.264 1 97.78 239 ILE B C 1
ATOM 4538 O O . ILE B 1 239 ? -11.357 0.414 -1.308 1 97.78 239 ILE B O 1
ATOM 4542 N N . TYR B 1 240 ? -12.594 -1.038 -0.051 1 98.4 240 TYR B N 1
ATOM 4543 C CA . TYR B 1 240 ? -12.672 -2.057 -1.092 1 98.4 240 TYR B CA 1
ATOM 4544 C C . TYR B 1 240 ? -13.351 -1.51 -2.342 1 98.4 240 TYR B C 1
ATOM 4546 O O . TYR B 1 240 ? -12.819 -1.631 -3.448 1 98.4 240 TYR B O 1
ATOM 4554 N N . ARG B 1 241 ? -14.478 -0.901 -2.207 1 98.14 241 ARG B N 1
ATOM 4555 C CA . ARG B 1 241 ? -15.233 -0.336 -3.321 1 98.14 241 ARG B CA 1
ATOM 4556 C C . ARG B 1 241 ? -14.421 0.733 -4.046 1 98.14 241 ARG B C 1
ATOM 4558 O O . ARG B 1 241 ? -14.398 0.772 -5.278 1 98.14 241 ARG B O 1
ATOM 4565 N N . LYS B 1 242 ? -13.789 1.556 -3.313 1 97.8 242 LYS B N 1
ATOM 4566 C CA . LYS B 1 242 ? -12.961 2.615 -3.885 1 97.8 242 LYS B CA 1
ATOM 4567 C C . LYS B 1 242 ? -11.807 2.033 -4.695 1 97.8 242 LYS B C 1
ATOM 4569 O O . LYS B 1 242 ? -11.438 2.575 -5.739 1 97.8 242 LYS B O 1
ATOM 4574 N N . THR B 1 243 ? -11.241 0.977 -4.184 1 98.47 243 THR B N 1
ATOM 4575 C CA . THR B 1 243 ? -10.144 0.311 -4.878 1 98.47 243 THR B CA 1
ATOM 4576 C C . THR B 1 243 ? -10.616 -0.257 -6.214 1 98.47 243 THR B C 1
ATOM 4578 O O . THR B 1 243 ? -9.965 -0.062 -7.242 1 98.47 243 THR B O 1
ATOM 4581 N N . LEU B 1 244 ? -11.775 -0.923 -6.211 1 98.64 244 LEU B N 1
ATOM 4582 C CA . LEU B 1 244 ? -12.319 -1.483 -7.444 1 98.64 244 LEU B CA 1
ATOM 4583 C C . LEU B 1 244 ? -12.678 -0.377 -8.43 1 98.64 244 LEU B C 1
ATOM 4585 O O . LEU B 1 244 ? -12.48 -0.528 -9.638 1 98.64 244 LEU B O 1
ATOM 4589 N N . LYS B 1 245 ? -13.178 0.691 -7.893 1 98.53 245 LYS B N 1
ATOM 4590 C CA . LYS B 1 245 ? -13.52 1.817 -8.758 1 98.53 245 LYS B CA 1
ATOM 4591 C C . LYS B 1 245 ? -12.28 2.373 -9.453 1 98.53 245 LYS B C 1
ATOM 4593 O O . LYS B 1 245 ? -12.324 2.706 -10.639 1 98.53 245 LYS B O 1
ATOM 4598 N N . ALA B 1 246 ? -11.225 2.482 -8.723 1 98.58 246 ALA B N 1
ATOM 4599 C CA . ALA B 1 246 ? -9.976 2.972 -9.299 1 98.58 246 ALA B CA 1
ATOM 4600 C C . ALA B 1 246 ? -9.503 2.066 -10.433 1 98.58 246 ALA B C 1
ATOM 4602 O O . ALA B 1 246 ? -9.061 2.549 -11.478 1 98.58 246 ALA B O 1
ATOM 4603 N N . LEU B 1 247 ? -9.583 0.784 -10.226 1 98.77 247 LEU B N 1
ATOM 4604 C CA . LEU B 1 247 ? -9.188 -0.178 -11.249 1 98.77 247 LEU B CA 1
ATOM 4605 C C . LEU B 1 247 ? -10.093 -0.074 -12.471 1 98.77 247 LEU B C 1
ATOM 4607 O O . LEU B 1 247 ? -9.612 -0.072 -13.607 1 98.77 247 LEU B O 1
ATOM 4611 N N . ASP B 1 248 ? -11.347 0.026 -12.182 1 98.75 248 ASP B N 1
ATOM 4612 C CA . ASP B 1 248 ? -12.33 0.135 -13.255 1 98.75 248 ASP B CA 1
ATOM 4613 C C . ASP B 1 248 ? -12.11 1.405 -14.075 1 98.75 248 ASP B C 1
ATOM 4615 O O . ASP B 1 248 ? -12.174 1.375 -15.305 1 98.75 248 ASP B O 1
ATOM 4619 N N . ASP B 1 249 ? -11.874 2.497 -13.381 1 98.39 249 ASP B N 1
ATOM 4620 C CA . ASP B 1 249 ? -11.638 3.784 -14.028 1 98.39 249 ASP B CA 1
ATOM 4621 C C . ASP B 1 249 ? -10.389 3.737 -14.905 1 98.39 249 ASP B C 1
ATOM 4623 O O . ASP B 1 249 ? -10.375 4.296 -16.004 1 98.39 249 ASP B O 1
ATOM 4627 N N . TYR B 1 250 ? -9.363 3.097 -14.446 1 98.66 250 TYR B N 1
ATOM 4628 C CA . TYR B 1 250 ? -8.127 3.04 -15.219 1 98.66 250 TYR B CA 1
ATOM 4629 C C . TYR B 1 250 ? -8.282 2.125 -16.427 1 98.66 250 TYR B C 1
ATOM 4631 O O . TYR B 1 250 ? -7.786 2.432 -17.514 1 98.66 250 TYR B O 1
ATOM 4639 N N . LEU B 1 251 ? -8.92 0.979 -16.217 1 98.48 251 LEU B N 1
ATOM 4640 C CA . LEU B 1 251 ? -9.112 0.025 -17.304 1 98.48 251 LEU B CA 1
ATOM 4641 C C . LEU B 1 251 ? -9.934 0.642 -18.43 1 98.48 251 LEU B C 1
ATOM 4643 O O . LEU B 1 251 ? -9.595 0.491 -19.606 1 98.48 251 LEU B O 1
ATOM 4647 N N . GLY B 1 252 ? -11.026 1.328 -18.056 1 96.84 252 GLY B N 1
ATOM 4648 C CA . GLY B 1 252 ? -11.905 1.914 -19.054 1 96.84 252 GLY B CA 1
ATOM 4649 C C . GLY B 1 252 ? -12.373 0.917 -20.097 1 96.84 252 GLY B C 1
ATOM 4650 O O . GLY B 1 252 ? -12.867 -0.16 -19.757 1 96.84 252 GLY B O 1
ATOM 4651 N N . ASP B 1 253 ? -12.077 1.223 -21.307 1 95.62 253 ASP B N 1
ATOM 4652 C CA . ASP B 1 253 ? -12.542 0.375 -22.4 1 95.62 253 ASP B CA 1
ATOM 4653 C C . ASP B 1 253 ? -11.42 -0.528 -22.909 1 95.62 253 ASP B C 1
ATOM 4655 O O . ASP B 1 253 ? -11.601 -1.263 -23.882 1 95.62 253 ASP B O 1
ATOM 4659 N N . ALA B 1 254 ? -10.298 -0.479 -22.289 1 96.86 254 ALA B N 1
ATOM 4660 C CA . ALA B 1 254 ? -9.175 -1.305 -22.728 1 96.86 254 ALA B CA 1
ATOM 4661 C C . ALA B 1 254 ? -9.421 -2.777 -22.412 1 96.86 254 ALA B C 1
ATOM 4663 O O . ALA B 1 254 ? -10.154 -3.104 -21.477 1 96.86 254 ALA B O 1
ATOM 4664 N N . GLU B 1 255 ? -8.858 -3.63 -23.131 1 97.99 255 GLU B N 1
ATOM 4665 C CA . GLU B 1 255 ? -8.985 -5.067 -22.908 1 97.99 255 GLU B CA 1
ATOM 4666 C C . GLU B 1 255 ? -8.179 -5.51 -21.69 1 97.99 255 GLU B C 1
ATOM 4668 O O . GLU B 1 255 ? -8.597 -6.408 -20.957 1 97.99 255 GLU B O 1
ATOM 4673 N N . TYR B 1 256 ? -7.025 -4.87 -21.587 1 98.65 256 TYR B N 1
ATOM 4674 C CA . TYR B 1 256 ? -6.126 -5.151 -20.473 1 98.65 256 TYR B CA 1
ATOM 4675 C C . TYR B 1 256 ? -5.581 -3.861 -19.873 1 98.65 256 TYR B C 1
ATOM 4677 O O . TYR B 1 256 ? -5.741 -2.784 -20.452 1 98.65 256 TYR B O 1
ATOM 4685 N N . PHE B 1 257 ? -4.987 -3.929 -18.757 1 98.57 257 PHE B N 1
ATOM 4686 C CA . PHE B 1 257 ? -4.43 -2.752 -18.101 1 98.57 257 PHE B CA 1
ATOM 4687 C C . PHE B 1 257 ? -3.261 -2.188 -18.9 1 98.57 257 PHE B C 1
ATOM 4689 O O . PHE B 1 257 ? -3.019 -0.98 -18.888 1 98.57 257 PHE B O 1
ATOM 4696 N N . CYS B 1 258 ? -2.581 -3.053 -19.659 1 97.49 258 CYS B N 1
ATOM 4697 C CA . CYS B 1 258 ? -1.478 -2.617 -20.508 1 97.49 258 CYS B CA 1
ATOM 4698 C C . CYS B 1 258 ? -1.966 -2.303 -21.917 1 97.49 258 CYS B C 1
ATOM 4700 O O . CYS B 1 258 ? -1.16 -2.123 -22.832 1 97.49 258 CYS B O 1
ATOM 4702 N N . GLY B 1 259 ? -3.342 -2.26 -22.107 1 96.55 259 GLY B N 1
ATOM 4703 C CA . GLY B 1 259 ? -3.881 -1.892 -23.406 1 96.55 259 GLY B CA 1
ATOM 4704 C C . GLY B 1 259 ? -4.496 -3.062 -24.151 1 96.55 259 GLY B C 1
ATOM 4705 O O . GLY B 1 259 ? -5.376 -3.746 -23.625 1 96.55 259 GLY B O 1
ATOM 4706 N N . ARG B 1 260 ? -4.03 -3.288 -25.308 1 96.7 260 ARG B N 1
ATOM 4707 C CA . ARG B 1 260 ? -4.626 -4.295 -26.18 1 96.7 260 ARG B CA 1
ATOM 4708 C C . ARG B 1 260 ? -4.09 -5.686 -25.857 1 96.7 260 ARG B C 1
ATOM 4710 O O . ARG B 1 260 ? -4.736 -6.691 -26.158 1 96.7 260 ARG B O 1
ATOM 4717 N N . LEU B 1 261 ? -2.904 -5.707 -25.317 1 97.71 261 LEU B N 1
ATOM 4718 C CA . LEU B 1 261 ? -2.279 -6.963 -24.917 1 97.71 261 LEU B CA 1
ATOM 4719 C C . LEU B 1 261 ? -1.933 -6.949 -23.432 1 97.71 261 LEU B C 1
ATOM 4721 O O . LEU B 1 261 ? -1.624 -5.895 -22.872 1 97.71 261 LEU B O 1
ATOM 4725 N N . PRO B 1 262 ? -2 -8.125 -22.794 1 98.35 262 PRO B N 1
ATOM 4726 C CA . PRO B 1 262 ? -1.665 -8.167 -21.369 1 98.35 262 PRO B CA 1
ATOM 4727 C C . PRO B 1 262 ? -0.169 -8.006 -21.11 1 98.35 262 PRO B C 1
ATOM 4729 O O . PRO B 1 262 ? 0.653 -8.521 -21.873 1 98.35 262 PRO B O 1
ATOM 4732 N N . GLY B 1 263 ? 0.136 -7.305 -20.084 1 98.06 263 GLY B N 1
ATOM 4733 C CA . GLY B 1 263 ? 1.512 -7.074 -19.676 1 98.06 263 GLY B CA 1
ATOM 4734 C C . GLY B 1 263 ? 1.789 -7.496 -18.245 1 98.06 263 GLY B C 1
ATOM 4735 O O . GLY B 1 263 ? 0.972 -8.179 -17.625 1 98.06 263 GLY B O 1
ATOM 4736 N N . THR B 1 264 ? 2.956 -7.13 -17.773 1 97.95 264 THR B N 1
ATOM 4737 C CA . THR B 1 264 ? 3.4 -7.494 -16.431 1 97.95 264 THR B CA 1
ATOM 4738 C C . THR B 1 264 ? 2.396 -7.022 -15.383 1 97.95 264 THR B C 1
ATOM 4740 O O . THR B 1 264 ? 2.104 -7.744 -14.427 1 97.95 264 THR B O 1
ATOM 4743 N N . ALA B 1 265 ? 1.892 -5.86 -15.525 1 98.07 265 ALA B N 1
ATOM 4744 C CA . ALA B 1 265 ? 0.936 -5.314 -14.565 1 98.07 265 ALA B CA 1
ATOM 4745 C C . ALA B 1 265 ? -0.333 -6.159 -14.513 1 98.07 265 ALA B C 1
ATOM 4747 O O . ALA B 1 265 ? -0.948 -6.303 -13.454 1 98.07 265 ALA B O 1
ATOM 4748 N N . ASP B 1 266 ? -0.771 -6.693 -15.62 1 98.77 266 ASP B N 1
ATOM 4749 C CA . ASP B 1 266 ? -1.962 -7.535 -15.683 1 98.77 266 ASP B CA 1
ATOM 4750 C C . ASP B 1 266 ? -1.79 -8.794 -14.837 1 98.77 266 ASP B C 1
ATOM 4752 O O . ASP B 1 266 ? -2.765 -9.326 -14.302 1 98.77 266 ASP B O 1
ATOM 4756 N N . CYS B 1 267 ? -0.56 -9.264 -14.712 1 98.66 267 CYS B N 1
ATOM 4757 C CA . CYS B 1 267 ? -0.301 -10.457 -13.915 1 98.66 267 CYS B CA 1
ATOM 4758 C C . CYS B 1 267 ? -0.648 -10.22 -12.45 1 98.66 267 CYS B C 1
ATOM 4760 O O . CYS B 1 267 ? -1.285 -11.062 -11.815 1 98.66 267 CYS B O 1
ATOM 4762 N N . GLY B 1 268 ? -0.254 -9.087 -11.998 1 98.38 268 GLY B N 1
ATOM 4763 C CA . GLY B 1 268 ? -0.544 -8.748 -10.614 1 98.38 268 GLY B CA 1
ATOM 4764 C C . GLY B 1 268 ? -2.013 -8.466 -10.363 1 98.38 268 GLY B C 1
ATOM 4765 O O . GLY B 1 268 ? -2.574 -8.913 -9.36 1 98.38 268 GLY B O 1
ATOM 4766 N N . VAL B 1 269 ? -2.607 -7.693 -11.254 1 98.75 269 VAL B N 1
ATOM 4767 C CA . VAL B 1 269 ? -4.019 -7.359 -11.104 1 98.75 269 VAL B CA 1
ATOM 4768 C C . VAL B 1 269 ? -4.857 -8.635 -11.115 1 98.75 269 VAL B C 1
ATOM 4770 O O . VAL B 1 269 ? -5.717 -8.828 -10.253 1 98.75 269 VAL B O 1
ATOM 4773 N N . PHE B 1 270 ? -4.578 -9.508 -12.082 1 98.76 270 PHE B N 1
ATOM 4774 C CA . PHE B 1 270 ? -5.312 -10.762 -12.198 1 98.76 270 PHE B CA 1
ATOM 4775 C C . PHE B 1 270 ? -5.121 -11.619 -10.952 1 98.76 270 PHE B C 1
ATOM 4777 O O . PHE B 1 270 ? -6.075 -12.218 -10.452 1 98.76 270 PHE B O 1
ATOM 4784 N N . GLY B 1 271 ? -3.858 -11.695 -10.475 1 98.39 271 GLY B N 1
ATOM 4785 C CA . GLY B 1 271 ? -3.598 -12.462 -9.267 1 98.39 271 GLY B CA 1
ATOM 4786 C C . GLY B 1 271 ? -4.445 -12.023 -8.087 1 98.39 271 GLY B C 1
ATOM 4787 O O . GLY B 1 271 ? -4.957 -12.858 -7.339 1 98.39 271 GLY B O 1
ATOM 4788 N N . SER B 1 272 ? -4.619 -10.754 -7.932 1 98.36 272 SER B N 1
ATOM 4789 C CA . SER B 1 272 ? -5.37 -10.197 -6.812 1 98.36 272 SER B CA 1
ATOM 4790 C C . SER B 1 272 ? -6.871 -10.381 -7.007 1 98.36 272 SER B C 1
ATOM 4792 O O . SER B 1 272 ? -7.577 -10.79 -6.083 1 98.36 272 SER B O 1
ATOM 4794 N N . LEU B 1 273 ? -7.378 -10.102 -8.196 1 98.59 273 LEU B N 1
ATOM 4795 C CA . LEU B 1 273 ? -8.814 -10.156 -8.448 1 98.59 273 LEU B CA 1
ATOM 4796 C C . LEU B 1 273 ? -9.304 -11.599 -8.496 1 98.59 273 LEU B C 1
ATOM 4798 O O . LEU B 1 273 ? -10.469 -11.874 -8.2 1 98.59 273 LEU B O 1
ATOM 4802 N N . ALA B 1 274 ? -8.407 -12.508 -8.894 1 97.94 274 ALA B N 1
ATOM 4803 C CA . ALA B 1 274 ? -8.763 -13.925 -8.912 1 97.94 274 ALA B CA 1
ATOM 4804 C C . ALA B 1 274 ? -9.168 -14.406 -7.522 1 97.94 274 ALA B C 1
ATOM 4806 O O . ALA B 1 274 ? -9.994 -15.312 -7.388 1 97.94 274 ALA B O 1
ATOM 4807 N N . GLN B 1 275 ? -8.57 -13.783 -6.47 1 96.68 275 GLN B N 1
ATOM 4808 C CA . GLN B 1 275 ? -8.915 -14.131 -5.096 1 96.68 275 GLN B CA 1
ATOM 4809 C C . GLN B 1 275 ? -10.388 -13.856 -4.812 1 96.68 275 GLN B C 1
ATOM 4811 O O . GLN B 1 275 ? -11.018 -14.566 -4.025 1 96.68 275 GLN B O 1
ATOM 4816 N N . LEU B 1 276 ? -10.866 -12.807 -5.412 1 97.14 276 LEU B N 1
ATOM 4817 C CA . LEU B 1 276 ? -12.251 -12.398 -5.205 1 97.14 276 LEU B CA 1
ATOM 4818 C C . LEU B 1 276 ? -13.19 -13.176 -6.12 1 97.14 276 LEU B C 1
ATOM 4820 O O . LEU B 1 276 ? -14.268 -13.6 -5.695 1 97.14 276 LEU B O 1
ATOM 4824 N N . MET B 1 277 ? -12.776 -13.413 -7.33 1 97.08 277 MET B N 1
ATOM 4825 C CA . MET B 1 277 ? -13.608 -14.05 -8.347 1 97.08 277 MET B CA 1
ATOM 4826 C C . MET B 1 277 ? -13.809 -15.529 -8.038 1 97.08 277 MET B C 1
ATOM 4828 O O . MET B 1 277 ? -14.907 -16.061 -8.213 1 97.08 277 MET B O 1
ATOM 4832 N N . TRP B 1 278 ? -12.751 -16.183 -7.519 1 96.24 278 TRP B N 1
ATOM 4833 C CA . TRP B 1 278 ? -12.836 -17.64 -7.504 1 96.24 278 TRP B CA 1
ATOM 4834 C C . TRP B 1 278 ? -12.488 -18.191 -6.125 1 96.24 278 TRP B C 1
ATOM 4836 O O . TRP B 1 278 ? -12.668 -19.383 -5.863 1 96.24 278 TRP B O 1
ATOM 4846 N N . ASN B 1 279 ? -11.982 -17.375 -5.163 1 93.8 279 ASN B N 1
ATOM 4847 C CA . ASN B 1 279 ? -11.69 -17.84 -3.811 1 93.8 279 ASN B CA 1
ATOM 4848 C C . ASN B 1 279 ? -12.654 -17.243 -2.791 1 93.8 279 ASN B C 1
ATOM 4850 O O . ASN B 1 279 ? -12.437 -17.357 -1.584 1 93.8 279 ASN B O 1
ATOM 4854 N N . ALA B 1 280 ? -13.668 -16.537 -3.202 1 93.14 280 ALA B N 1
ATOM 4855 C CA . ALA B 1 280 ? -14.629 -15.904 -2.304 1 93.14 280 ALA B CA 1
ATOM 4856 C C . ALA B 1 280 ? -16.062 -16.199 -2.736 1 93.14 280 ALA B C 1
ATOM 4858 O O . ALA B 1 280 ? -16.873 -15.283 -2.89 1 93.14 280 ALA B O 1
ATOM 4859 N N . PRO B 1 281 ? -16.412 -17.433 -2.791 1 91.2 281 PRO B N 1
ATOM 4860 C CA . PRO B 1 281 ? -17.76 -17.755 -3.265 1 91.2 281 PRO B CA 1
ATOM 4861 C C . PRO B 1 281 ? -18.853 -17.231 -2.335 1 91.2 281 PRO B C 1
ATOM 4863 O O . PRO B 1 281 ? -18.703 -17.279 -1.112 1 91.2 281 PRO B O 1
ATOM 4866 N N . ASP B 1 282 ? -19.855 -16.648 -2.918 1 91.56 282 ASP B N 1
ATOM 4867 C CA . ASP B 1 282 ? -21.086 -16.275 -2.228 1 91.56 282 ASP B CA 1
ATOM 4868 C C . ASP B 1 282 ? -20.824 -15.19 -1.186 1 91.56 282 ASP B C 1
ATOM 4870 O O . ASP B 1 282 ? -21.32 -15.271 -0.06 1 91.56 282 ASP B O 1
ATOM 4874 N N . THR B 1 283 ? -19.964 -14.299 -1.44 1 95.58 283 THR B N 1
ATOM 4875 C CA . THR B 1 283 ? -19.654 -13.226 -0.502 1 95.58 283 THR B CA 1
ATOM 4876 C C . THR B 1 283 ? -20.052 -11.87 -1.08 1 95.58 283 THR B C 1
ATOM 4878 O O . THR B 1 283 ? -20.146 -11.713 -2.299 1 95.58 283 THR B O 1
ATOM 4881 N N . PRO B 1 284 ? -20.251 -10.885 -0.202 1 95.53 284 PRO B N 1
ATOM 4882 C CA . PRO B 1 284 ? -20.517 -9.527 -0.682 1 95.53 284 PRO B CA 1
ATOM 4883 C C . PRO B 1 284 ? -19.348 -8.94 -1.469 1 95.53 284 PRO B C 1
ATOM 4885 O O . PRO B 1 284 ? -19.544 -8.05 -2.3 1 95.53 284 PRO B O 1
ATOM 4888 N N . TYR B 1 285 ? -18.203 -9.432 -1.247 1 96.54 285 TYR B N 1
ATOM 4889 C CA . TYR B 1 285 ? -17.02 -8.935 -1.941 1 96.54 285 TYR B CA 1
ATOM 4890 C C . TYR B 1 285 ? -17.016 -9.38 -3.398 1 96.54 285 TYR B C 1
ATOM 4892 O O . TYR B 1 285 ? -16.752 -8.579 -4.298 1 96.54 285 TYR B O 1
ATOM 4900 N N . LYS B 1 286 ? -17.323 -10.652 -3.605 1 97.13 286 LYS B N 1
ATOM 4901 C CA . LYS B 1 286 ? -17.471 -11.108 -4.984 1 97.13 286 LYS B CA 1
ATOM 4902 C C . LYS B 1 286 ? -18.663 -10.438 -5.66 1 97.13 286 LYS B C 1
ATOM 4904 O O . LYS B 1 286 ? -18.582 -10.043 -6.825 1 97.13 286 LYS B O 1
ATOM 4909 N N . ALA B 1 287 ? -19.755 -10.291 -4.922 1 97.56 287 ALA B N 1
ATOM 4910 C CA . ALA B 1 287 ? -20.981 -9.708 -5.462 1 97.56 287 ALA B CA 1
ATOM 4911 C C . ALA B 1 287 ? -20.749 -8.273 -5.923 1 97.56 287 ALA B C 1
ATOM 4913 O O . ALA B 1 287 ? -21.27 -7.855 -6.96 1 97.56 287 ALA B O 1
ATOM 4914 N N . LEU B 1 288 ? -19.991 -7.563 -5.148 1 97.93 288 LEU B N 1
ATOM 4915 C CA . LEU B 1 288 ? -19.701 -6.186 -5.532 1 97.93 288 LEU B CA 1
ATOM 4916 C C . LEU B 1 288 ? -18.902 -6.14 -6.83 1 97.93 288 LEU B C 1
ATOM 4918 O O . LEU B 1 288 ? -19.21 -5.35 -7.726 1 97.93 288 LEU B O 1
ATOM 4922 N N . LEU B 1 289 ? -17.853 -6.972 -6.916 1 98 289 LEU B N 1
ATOM 4923 C CA . LEU B 1 289 ? -16.998 -7.009 -8.098 1 98 289 LEU B CA 1
ATOM 4924 C C . LEU B 1 289 ? -17.805 -7.371 -9.341 1 98 289 LEU B C 1
ATOM 4926 O O . LEU B 1 289 ? -17.709 -6.693 -10.367 1 98 289 LEU B O 1
ATOM 4930 N N . THR B 1 290 ? -18.654 -8.346 -9.283 1 97.61 290 THR B N 1
ATOM 4931 C CA . THR B 1 290 ? -19.383 -8.85 -10.442 1 97.61 290 THR B CA 1
ATOM 4932 C C . THR B 1 290 ? -20.601 -7.98 -10.736 1 97.61 290 THR B C 1
ATOM 4934 O O . THR B 1 290 ? -21.044 -7.889 -11.883 1 97.61 290 THR B O 1
ATOM 4937 N N . GLY B 1 291 ? -21.13 -7.356 -9.777 1 97.32 291 GLY B N 1
ATOM 4938 C CA . GLY B 1 291 ? -22.353 -6.586 -9.94 1 97.32 291 GLY B CA 1
ATOM 4939 C C . GLY B 1 291 ? -22.1 -5.134 -10.3 1 97.32 291 GLY B C 1
ATOM 4940 O O . GLY B 1 291 ? -22.618 -4.639 -11.303 1 97.32 291 GLY B O 1
ATOM 4941 N N . GLU B 1 292 ? -21.284 -4.47 -9.549 1 97.48 292 GLU B N 1
ATOM 4942 C CA . GLU B 1 292 ? -21.085 -3.035 -9.724 1 97.48 292 GLU B CA 1
ATOM 4943 C C . GLU B 1 292 ? -19.951 -2.751 -10.705 1 97.48 292 GLU B C 1
ATOM 4945 O O . GLU B 1 292 ? -19.867 -1.656 -11.266 1 97.48 292 GLU B O 1
ATOM 4950 N N . PHE B 1 293 ? -19.111 -3.753 -10.906 1 98.27 293 PHE B N 1
ATOM 4951 C CA . PHE B 1 293 ? -17.977 -3.541 -11.798 1 98.27 293 PHE B CA 1
ATOM 4952 C C . PHE B 1 293 ? -17.88 -4.661 -12.827 1 98.27 293 PHE B C 1
ATOM 4954 O O . PHE B 1 293 ? -16.867 -5.36 -12.898 1 98.27 293 PHE B O 1
ATOM 4961 N N . PRO B 1 294 ? -18.774 -4.787 -13.713 1 97.3 294 PRO B N 1
ATOM 4962 C CA . PRO B 1 294 ? -18.812 -5.889 -14.677 1 97.3 294 PRO B CA 1
ATOM 4963 C C . PRO B 1 294 ? -17.621 -5.879 -15.633 1 97.3 294 PRO B C 1
ATOM 4965 O O . PRO B 1 294 ? -17.185 -6.937 -16.093 1 97.3 294 PRO B O 1
ATOM 4968 N N . ARG B 1 295 ? -17.081 -4.729 -15.944 1 97.53 295 ARG B N 1
ATOM 4969 C CA . ARG B 1 295 ? -15.908 -4.639 -16.808 1 97.53 295 ARG B CA 1
ATOM 4970 C C . ARG B 1 295 ? -14.713 -5.352 -16.185 1 97.53 295 ARG B C 1
ATOM 4972 O O . ARG B 1 295 ? -13.956 -6.031 -16.882 1 97.53 295 ARG B O 1
ATOM 4979 N N . LEU B 1 296 ? -14.561 -5.205 -14.916 1 98.41 296 LEU B N 1
ATOM 4980 C CA . LEU B 1 296 ? -13.469 -5.874 -14.218 1 98.41 296 LEU B CA 1
ATOM 4981 C C . LEU B 1 296 ? -13.689 -7.383 -14.183 1 98.41 296 LEU B C 1
ATOM 4983 O O . LEU B 1 296 ? -12.74 -8.157 -14.325 1 98.41 296 LEU B O 1
ATOM 4987 N N . ALA B 1 297 ? -14.91 -7.764 -13.924 1 98.29 297 ALA B N 1
ATOM 4988 C CA . ALA B 1 297 ? -15.237 -9.187 -13.936 1 98.29 297 ALA B CA 1
ATOM 4989 C C . ALA B 1 297 ? -14.947 -9.805 -15.301 1 98.29 297 ALA B C 1
ATOM 4991 O O . ALA B 1 297 ? -14.37 -10.892 -15.388 1 98.29 297 ALA B O 1
ATOM 4992 N N . ALA B 1 298 ? -15.329 -9.133 -16.326 1 98.53 298 ALA B N 1
ATOM 4993 C CA . ALA B 1 298 ? -15.076 -9.603 -17.686 1 98.53 298 ALA B CA 1
ATOM 4994 C C . ALA B 1 298 ? -13.579 -9.679 -17.97 1 98.53 298 ALA B C 1
ATOM 4996 O O . ALA B 1 298 ? -13.115 -10.6 -18.647 1 98.53 298 ALA B O 1
ATOM 4997 N N . TYR B 1 299 ? -12.878 -8.692 -17.504 1 98.74 299 TYR B N 1
ATOM 4998 C CA . TYR B 1 299 ? -11.424 -8.694 -17.614 1 98.74 299 TYR B CA 1
ATOM 4999 C C . TYR B 1 299 ? -10.831 -9.951 -16.988 1 98.74 299 TYR B C 1
ATOM 5001 O O . TYR B 1 299 ? -9.943 -10.581 -17.567 1 98.74 299 TYR B O 1
ATOM 5009 N N . CYS B 1 300 ? -11.287 -10.324 -15.794 1 98.64 300 CYS B N 1
ATOM 5010 C CA . CYS B 1 300 ? -10.789 -11.509 -15.104 1 98.64 300 CYS B CA 1
ATOM 5011 C C . CYS B 1 300 ? -11.034 -12.765 -15.932 1 98.64 300 CYS B C 1
ATOM 5013 O O . CYS B 1 300 ? -10.153 -13.619 -16.046 1 98.64 300 CYS B O 1
ATOM 5015 N N . VAL B 1 301 ? -12.189 -12.857 -16.477 1 98.37 301 VAL B N 1
ATOM 5016 C CA . VAL B 1 301 ? -12.538 -14.015 -17.293 1 98.37 301 VAL B CA 1
ATOM 5017 C C . VAL B 1 301 ? -11.658 -14.054 -18.54 1 98.37 301 VAL B C 1
ATOM 5019 O O . VAL B 1 301 ? -11.168 -15.117 -18.929 1 98.37 301 VAL B O 1
ATOM 5022 N N . ARG B 1 302 ? -11.446 -12.917 -19.145 1 98.33 302 ARG B N 1
ATOM 5023 C CA . ARG B 1 302 ? -10.586 -12.828 -20.32 1 98.33 302 ARG B CA 1
ATOM 5024 C C . ARG B 1 302 ? -9.165 -13.279 -19.995 1 98.33 302 ARG B C 1
ATOM 5026 O O . ARG B 1 302 ? -8.552 -14.02 -20.766 1 98.33 302 ARG B O 1
ATOM 5033 N N . MET B 1 303 ? -8.621 -12.848 -18.909 1 98.61 303 MET B N 1
ATOM 5034 C CA . MET B 1 303 ? -7.281 -13.245 -18.485 1 98.61 303 MET B CA 1
ATOM 5035 C C . MET B 1 303 ? -7.215 -14.747 -18.226 1 98.61 303 MET B C 1
ATOM 5037 O O . MET B 1 303 ? -6.258 -15.409 -18.63 1 98.61 303 MET B O 1
ATOM 5041 N N . LYS B 1 304 ? -8.229 -15.231 -17.537 1 98.32 304 LYS B N 1
ATOM 5042 C CA . LYS B 1 304 ? -8.294 -16.66 -17.247 1 98.32 304 LYS B CA 1
ATOM 5043 C C . LYS B 1 304 ? -8.281 -17.483 -18.532 1 98.32 304 LYS B C 1
ATOM 5045 O O . LYS B 1 304 ? -7.521 -18.447 -18.65 1 98.32 304 LYS B O 1
ATOM 5050 N N . GLU B 1 305 ? -9.055 -17.112 -19.458 1 97.7 305 GLU B N 1
ATOM 5051 C CA . GLU B 1 305 ? -9.169 -17.847 -20.715 1 97.7 305 GLU B CA 1
ATOM 5052 C C . GLU B 1 305 ? -7.879 -17.756 -21.526 1 97.7 305 GLU B C 1
ATOM 5054 O O . GLU B 1 305 ? -7.474 -18.727 -22.168 1 97.7 305 GLU B O 1
ATOM 5059 N N . ARG B 1 306 ? -7.301 -16.639 -21.472 1 97.35 306 ARG B N 1
ATOM 5060 C CA . ARG B 1 306 ? -6.1 -16.397 -22.265 1 97.35 306 ARG B CA 1
ATOM 5061 C C . ARG B 1 306 ? -4.895 -17.114 -21.666 1 97.35 306 ARG B C 1
ATOM 5063 O O . ARG B 1 306 ? -4.094 -17.706 -22.393 1 97.35 306 ARG B O 1
ATOM 5070 N N . VAL B 1 307 ? -4.769 -17.08 -20.39 1 97.83 307 VAL B N 1
ATOM 5071 C CA . VAL B 1 307 ? -3.537 -17.523 -19.746 1 97.83 307 VAL B CA 1
ATOM 5072 C C . VAL B 1 307 ? -3.703 -18.956 -19.244 1 97.83 307 VAL B C 1
ATOM 5074 O O . VAL B 1 307 ? -2.732 -19.714 -19.18 1 97.83 307 VAL B O 1
ATOM 5077 N N . TYR B 1 308 ? -4.915 -19.287 -18.917 1 97.46 308 TYR B N 1
ATOM 5078 C CA . TYR B 1 308 ? -5.161 -20.585 -18.3 1 97.46 308 TYR B CA 1
ATOM 5079 C C . TYR B 1 308 ? -6.254 -21.344 -19.043 1 97.46 308 TYR B C 1
ATOM 5081 O O . TYR B 1 308 ? -7.275 -21.71 -18.455 1 97.46 308 TYR B O 1
ATOM 5089 N N . PRO B 1 309 ? -6.078 -21.637 -20.238 1 96.09 309 PRO B N 1
ATOM 5090 C CA . PRO B 1 309 ? -7.067 -22.479 -20.916 1 96.09 309 PRO B CA 1
ATOM 5091 C C . PRO B 1 309 ? -7.235 -23.843 -20.251 1 96.09 309 PRO B C 1
ATOM 5093 O O . PRO B 1 309 ? -8.261 -24.503 -20.437 1 96.09 309 PRO B O 1
ATOM 5096 N N . ASP B 1 310 ? -6.283 -24.257 -19.442 1 95.57 310 ASP B N 1
ATOM 5097 C CA . ASP B 1 310 ? -6.281 -25.534 -18.736 1 95.57 310 ASP B CA 1
ATOM 5098 C C . ASP B 1 310 ? -6.72 -25.359 -17.284 1 95.57 310 ASP B C 1
ATOM 5100 O O . ASP B 1 310 ? -6.384 -26.178 -16.425 1 95.57 310 ASP B O 1
ATOM 5104 N N . TRP B 1 311 ? -7.393 -24.248 -16.952 1 95.85 311 TRP B N 1
ATOM 5105 C CA . TRP B 1 311 ? -7.79 -23.906 -15.59 1 95.85 311 TRP B CA 1
ATOM 5106 C C . TRP B 1 311 ? -8.501 -25.076 -14.92 1 95.85 311 TRP B C 1
ATOM 5108 O O . TRP B 1 311 ? -8.161 -25.457 -13.797 1 95.85 311 TRP B O 1
ATOM 5118 N N . ASP B 1 312 ? -9.457 -25.665 -15.585 1 93.21 312 ASP B N 1
ATOM 5119 C CA . ASP B 1 312 ? -10.262 -26.739 -15.011 1 93.21 312 ASP B CA 1
ATOM 5120 C C . ASP B 1 312 ? -9.416 -27.984 -14.757 1 93.21 312 ASP B C 1
ATOM 5122 O O . ASP B 1 312 ? -9.648 -28.712 -13.789 1 93.21 312 ASP B O 1
ATOM 5126 N N . ASP B 1 313 ? -8.409 -28.208 -15.592 1 92.94 313 ASP B N 1
ATOM 5127 C CA . ASP B 1 313 ? -7.479 -29.313 -15.38 1 92.94 313 ASP B CA 1
ATOM 5128 C C . ASP B 1 313 ? -6.597 -29.061 -14.159 1 92.94 313 ASP B C 1
ATOM 5130 O O . ASP B 1 313 ? -6.314 -29.983 -13.391 1 92.94 313 ASP B O 1
ATOM 5134 N N . LEU B 1 314 ? -6.233 -27.804 -14.016 1 92.99 314 LEU B N 1
ATOM 5135 C CA . LEU B 1 314 ? -5.333 -27.441 -12.926 1 92.99 314 LEU B CA 1
ATOM 5136 C C . LEU B 1 314 ? -6.016 -27.621 -11.574 1 92.99 314 LEU B C 1
ATOM 5138 O O . LEU B 1 314 ? -5.376 -28.019 -10.599 1 92.99 314 LEU B O 1
ATOM 5142 N N . ILE B 1 315 ? -7.267 -27.31 -11.501 1 92.09 315 ILE B N 1
ATOM 5143 C CA . ILE B 1 315 ? -7.917 -27.344 -10.195 1 92.09 315 ILE B CA 1
ATOM 5144 C C . ILE B 1 315 ? -8.599 -28.695 -9.993 1 92.09 315 ILE B C 1
ATOM 5146 O O . ILE B 1 315 ? -9.279 -28.909 -8.986 1 92.09 315 ILE B O 1
ATOM 5150 N N . SER B 1 316 ? -8.442 -29.476 -10.996 1 86.23 316 SER B N 1
ATOM 5151 C CA . SER B 1 316 ? -8.995 -30.817 -10.834 1 86.23 316 SER B CA 1
ATOM 5152 C C . SER B 1 316 ? -8.124 -31.668 -9.917 1 86.23 316 SER B C 1
ATOM 5154 O O . SER B 1 316 ? -6.914 -31.45 -9.824 1 86.23 316 SER B O 1
ATOM 5156 N N . GLN B 1 317 ? -8.611 -32.344 -9.003 1 66.32 317 GLN B N 1
ATOM 5157 C CA . GLN B 1 317 ? -7.882 -33.166 -8.042 1 66.32 317 GLN B CA 1
ATOM 5158 C C . GLN B 1 317 ? -6.857 -34.052 -8.743 1 66.32 317 GLN B C 1
ATOM 5160 O O . GLN B 1 317 ? -5.858 -34.452 -8.141 1 66.32 317 GLN B O 1
ATOM 5165 N N . GLU B 1 318 ? -7.045 -34.271 -10.027 1 50.56 318 GLU B N 1
ATOM 5166 C CA . GLU B 1 318 ? -6.219 -35.204 -10.788 1 50.56 318 GLU B CA 1
ATOM 5167 C C . GLU B 1 318 ? -5.025 -34.496 -11.42 1 50.56 318 GLU B C 1
ATOM 5169 O O . GLU B 1 318 ? -4.167 -35.138 -12.031 1 50.56 318 GLU B O 1
ATOM 5174 N N . TYR B 1 319 ? -4.931 -33.167 -11.133 1 48.84 319 TYR B N 1
ATOM 5175 C CA . TYR B 1 319 ? -3.969 -32.478 -11.986 1 48.84 319 TYR B CA 1
ATOM 5176 C C . TYR B 1 319 ? -2.551 -32.641 -11.451 1 48.84 319 TYR B C 1
ATOM 5178 O O . TYR B 1 319 ? -2.263 -32.261 -10.314 1 48.84 319 TYR B O 1
ATOM 5186 N N . VAL B 1 320 ? -1.747 -33.535 -11.962 1 41.59 320 VAL B N 1
ATOM 5187 C CA . VAL B 1 320 ? -0.299 -33.645 -11.817 1 41.59 320 VAL B CA 1
ATOM 5188 C C . VAL B 1 320 ? 0.393 -32.816 -12.897 1 41.59 320 VAL B C 1
ATOM 5190 O O . VAL B 1 320 ? 0.226 -33.077 -14.091 1 41.59 320 VAL B O 1
ATOM 5193 N N . ALA B 1 321 ? 0.771 -31.519 -12.748 1 41.33 321 ALA B N 1
ATOM 5194 C CA . ALA B 1 321 ? 1.385 -30.616 -13.718 1 41.33 321 ALA B CA 1
ATOM 5195 C C . ALA B 1 321 ? 2.656 -31.223 -14.306 1 41.33 321 ALA B C 1
ATOM 5197 O O . ALA B 1 321 ? 3.672 -31.339 -13.616 1 41.33 321 ALA B O 1
ATOM 5198 N N . ILE B 1 322 ? 2.812 -32.254 -14.97 1 34.65 322 ILE B N 1
ATOM 5199 C CA . ILE B 1 322 ? 4.036 -32.644 -15.661 1 34.65 322 ILE B CA 1
ATOM 5200 C C . ILE B 1 322 ? 4.214 -31.79 -16.915 1 34.65 322 ILE B C 1
ATOM 5202 O O . ILE B 1 322 ? 5.212 -31.923 -17.627 1 34.65 322 ILE B O 1
ATOM 5206 N N . LYS B 1 323 ? 4.174 -30.462 -17.009 1 35.94 323 LYS B N 1
ATOM 5207 C CA . LYS B 1 323 ? 4.551 -30.166 -18.388 1 35.94 323 LYS B CA 1
ATOM 5208 C C . LYS B 1 323 ? 6.067 -30.071 -18.535 1 35.94 323 LYS B C 1
ATOM 5210 O O . LYS B 1 323 ? 6.741 -29.465 -17.699 1 35.94 323 LYS B O 1
#

Solvent-accessible surface area (backbone atoms only — not comparable to full-atom values): 33407 Å² total; per-residue (Å²): 116,70,71,56,53,56,53,48,49,51,46,47,51,49,44,47,50,44,62,73,46,66,68,85,73,69,53,88,39,84,45,75,67,37,41,52,48,40,51,46,48,47,50,49,46,50,49,49,47,50,49,48,49,52,49,50,52,49,50,50,50,52,51,49,54,70,72,65,68,43,84,76,29,30,36,39,21,22,67,61,53,18,61,59,26,70,43,88,43,38,49,35,39,16,48,51,45,43,30,57,61,11,67,49,59,54,43,79,39,54,89,57,30,58,32,92,72,65,40,62,22,23,32,28,40,55,86,61,52,74,46,46,50,55,66,56,53,48,49,51,51,51,50,54,31,55,76,67,73,45,64,75,74,38,30,71,8,54,79,68,49,51,62,41,52,51,13,30,42,51,8,43,48,27,32,41,69,50,43,48,42,54,52,50,51,42,40,41,28,55,73,54,48,28,56,42,44,54,72,22,42,76,64,56,70,69,50,62,61,48,42,36,57,55,45,18,57,53,43,48,56,27,30,47,51,60,47,67,58,72,48,52,74,70,53,48,51,49,54,50,51,52,52,53,48,25,52,45,33,45,32,61,88,44,71,26,78,37,31,88,35,55,16,66,60,36,20,49,53,46,14,50,49,44,46,38,72,35,36,26,61,95,36,72,67,28,48,45,43,54,64,78,34,46,68,54,42,51,37,49,51,51,50,42,55,71,70,36,75,55,48,72,51,54,26,33,93,79,49,72,84,77,112,116,69,70,56,52,55,53,48,49,51,44,47,50,48,46,47,50,46,63,73,46,65,68,86,72,66,52,89,38,85,45,74,66,36,40,52,47,38,51,47,49,48,50,48,46,50,48,48,48,50,49,47,49,51,48,50,50,49,50,49,47,51,52,48,54,71,72,65,68,44,83,76,29,30,36,39,21,23,68,63,52,18,60,60,27,70,43,90,44,39,49,36,40,15,48,51,44,44,30,56,61,12,67,48,58,55,44,81,39,54,89,57,30,59,33,93,74,66,40,61,23,22,33,28,42,56,87,59,53,73,45,48,50,54,66,56,52,51,49,51,53,51,50,54,30,54,75,67,74,46,63,76,74,40,28,71,8,55,80,68,49,50,62,41,50,50,13,29,42,50,7,44,49,26,32,41,68,50,43,47,43,54,52,50,52,42,39,42,26,55,74,54,48,29,55,44,44,54,72,23,43,76,66,55,71,67,49,62,61,48,44,36,56,55,46,19,56,53,42,48,55,26,30,48,50,60,49,68,58,70,47,53,72,68,54,47,50,48,53,51,51,52,50,52,48,25,51,45,33,45,32,62,86,45,71,25,78,37,30,89,35,55,15,65,60,38,20,48,52,45,14,50,50,45,46,37,73,34,36,27,62,96,36,72,67,28,48,45,42,54,64,79,33,47,69,55,43,49,37,47,53,52,49,40,54,70,71,36,76,55,48,71,50,53,25,33,92,79,49,71,86,72,114